Protein AF-A0A453E8N2-F1 (afdb_monomer_lite)

Sequence (646 aa):
GGGRGRGYYQGDGGGDGGGRGRGYYQGDGGGGRGYYQGGGDGGGRGRGYYQGEGDVDRGYYQGGGDGGGGRGRGYQGGGDGGGRGRGRGYQGYQGGGDGGGRGRGYEGPGDGGRGRGRGYQQGGNYGGGRGGNNYGGRGGRGGGGQNHPDPLALQVAGPPLSERYHTEAAQLREKFQAMAMSRAEPMFPGRPGFGRTGQVCMVRANHFFVGLVDKGLHQYDVAMSPEPTITGVFRAVMSTLVKEHQSTTLGGRLPAYDGRKSLYTAGELPFKTKEFEVTLPDKNPGPPGQRRERKFKVTIKHATLVSLQQLQMLMSGIPTDIPAQALQVLDIVLRDIVLNERDDMGFVPVGRSFFSRTMEDPIQLGQGIEGWNGFYQSIRPTQSGLSLNIDMSSTAFVGGGSLIDFIKEILNRKDLSRGFQNEFDYVKIKKALRGLRVEVTHRGQMRRKYRIAGLTKDSARELRFQLSTGETKTVRDYFRETYKLQLRYDFLRCLQVGTEQKPNYLPIEVCNIVPGQRYQKKLDDGQVSKMMSIACQHPAGRETSIRKSVLENKYNSAKRANEFGIEVDSNPTSVQARVLPAPKLRYHGCASLYPENGAWNMRGKKVVNGAKVGIWACVNFCNELTEDQVRIFCGKLSEMSSTTGV

Foldseek 3Di:
DDYDDDDDDDDDDYDDDDDDDDDDDDDDDDDDDDDDDDDDDDDDDDDDDDDDDDDDDDDDDDDDDDDDDDDDDDDDDDDDDDDDDDDDDDDDDDDDDDDDDDDDDDDDDDDDDDDDDDDDDDDDDDDDDDDDDDDDDDDDDDDDDPPPPDPVPPDDDDDFPLVVVVVVLQVLLVVVVVVVDDDDDAPDDDDPDDDDFFDKDKDFALKWAKDFDQLWKFKKWKDKPVADPDLVVLVVQVLQVCVVPLVHQQVVWDWFDPSHTIIMFRDDGPDQKDKDWGWDFDLAADPPPDRPTDTMIMMIHTDDTQDCSQQSCVQSVHDDPDSVVVQVRVLRLLVRLCVNVVCVQVWQDDPQKTWGCNLDHWPDLWLQKTKTKTKGWGWDADNSHIIIRIFIDIAIWGHWWQLQVSLCGNVVHPHQPVPQVDVVSQVSVQVVQQQFKKFFQLPPSRRDIWGFNGWDPFFQQPDWDADPVRDIDRNQVCCCVPSVDHDPRRRYIWTWTDDPVDTDTHRSRRIIGDTSGGDDDDDDPSSVVSRCVVVPDDPVVRQVSSLVVLVVSVLVPRPSCVRRRMDIHSGGDIDIDGDHFFDWADFDDRDIDGDDPNDDDQVQTAHNDADDCPDDDDDDPDPPDDPVNVVVVVVVVVVVSVSRRD

Radius of gyration: 37.97 Å; chains: 1; bounding box: 134×89×107 Å

Organism: Aegilops tauschii subsp. strangulata (NCBI:txid200361)

InterPro domains:
  IPR003100 PAZ domain [PF02170] (404-531)
  IPR003100 PAZ domain [PS50821] (402-515)
  IPR003100 PAZ domain [SM00949] (401-537)
  IPR014811 Argonaute, linker 1 domain [PF08699] (349-398)
  IPR014811 Argonaute, linker 1 domain [SM01163] (348-400)
  IPR032472 Argonaute linker 2 domain [PF16488] (542-587)
  IPR032473 Protein argonaute, Mid domain [PF16487] (595-646)
  IPR032474 Protein argonaute, N-terminal [PF16486] (200-334)
  IPR036085 PAZ domain superfamily [SSF101690] (395-552)

pLDDT: mean 74.06, std 27.61, range [22.09, 97.81]

Structure (mmCIF, N/CA/C/O backbone):
data_AF-A0A453E8N2-F1
#
_entry.id   AF-A0A453E8N2-F1
#
loop_
_atom_site.group_PDB
_atom_site.id
_atom_site.type_symbol
_atom_site.label_atom_id
_atom_site.label_alt_id
_atom_site.label_comp_id
_atom_site.label_asym_id
_atom_site.label_entity_id
_atom_site.label_seq_id
_atom_site.pdbx_PDB_ins_code
_atom_site.Cartn_x
_atom_site.Cartn_y
_atom_site.Cartn_z
_atom_site.occupancy
_atom_site.B_iso_or_equiv
_atom_site.auth_seq_id
_atom_site.auth_comp_id
_atom_site.auth_asym_id
_atom_site.auth_atom_id
_atom_site.pdbx_PDB_model_num
ATOM 1 N N . GLY A 1 1 ? -71.299 21.577 -33.503 1.00 27.92 1 GLY A N 1
ATOM 2 C CA . GLY A 1 1 ? -71.456 22.817 -34.294 1.00 27.92 1 GLY A CA 1
ATOM 3 C C . GLY A 1 1 ? -70.271 23.720 -34.025 1.00 27.92 1 GLY A C 1
ATOM 4 O O . GLY A 1 1 ? -69.707 23.602 -32.946 1.00 27.92 1 GLY A O 1
ATOM 5 N N . GLY A 1 2 ? -69.853 24.550 -34.983 1.00 29.92 2 GLY A N 1
ATOM 6 C CA . GLY A 1 2 ? -68.649 25.388 -34.851 1.00 29.92 2 GLY A CA 1
ATOM 7 C C . GLY A 1 2 ? -68.911 26.899 -34.902 1.00 29.92 2 GLY A C 1
ATOM 8 O O . GLY A 1 2 ? -70.035 27.328 -35.143 1.00 29.92 2 GLY A O 1
ATOM 9 N N . GLY A 1 3 ? -67.830 27.678 -34.762 1.00 29.11 3 GLY A N 1
ATOM 10 C CA . GLY A 1 3 ? -67.770 29.138 -34.963 1.00 29.11 3 GLY A CA 1
ATOM 11 C C . GLY A 1 3 ? -67.973 30.000 -33.700 1.00 29.11 3 GLY A C 1
ATOM 12 O O . GLY A 1 3 ? -68.499 29.508 -32.712 1.00 29.11 3 GLY A O 1
ATOM 13 N N . ARG A 1 4 ? -67.589 31.294 -33.678 1.00 33.19 4 ARG A N 1
ATOM 14 C CA . ARG A 1 4 ? -66.759 32.100 -34.622 1.00 33.19 4 ARG A CA 1
ATOM 15 C C . ARG A 1 4 ? -66.506 33.532 -34.060 1.00 33.19 4 ARG A C 1
ATOM 17 O O . ARG A 1 4 ? -67.448 34.120 -33.550 1.00 33.19 4 ARG A O 1
ATOM 24 N N . GLY A 1 5 ? -65.330 34.143 -34.318 1.00 30.17 5 GLY A N 1
ATOM 25 C CA . GLY A 1 5 ? -65.064 35.617 -34.237 1.00 30.17 5 GLY A CA 1
ATOM 26 C C . GLY A 1 5 ? -64.899 36.228 -32.822 1.00 30.17 5 GLY A C 1
ATOM 27 O O . GLY A 1 5 ? -65.230 35.547 -31.864 1.00 30.17 5 GLY A O 1
ATOM 28 N N . ARG A 1 6 ? -64.412 37.466 -32.559 1.00 30.38 6 ARG A N 1
ATOM 29 C CA . ARG A 1 6 ? -63.732 38.618 -33.257 1.00 30.38 6 ARG A CA 1
ATOM 30 C C . ARG A 1 6 ? -63.025 39.474 -32.146 1.00 30.38 6 ARG A C 1
ATOM 32 O O . ARG A 1 6 ? -63.368 39.274 -30.989 1.00 30.38 6 ARG A O 1
ATOM 39 N N . GLY A 1 7 ? -62.116 40.450 -32.344 1.00 28.58 7 GLY A N 1
ATOM 40 C CA . GLY A 1 7 ? -61.332 40.920 -33.509 1.00 28.58 7 GLY A CA 1
ATOM 41 C C . GLY A 1 7 ? -60.980 42.442 -33.478 1.00 28.58 7 GLY A C 1
ATOM 42 O O . GLY A 1 7 ? -61.890 43.231 -33.267 1.00 28.58 7 GLY A O 1
ATOM 43 N N . TYR A 1 8 ? -59.722 42.815 -33.813 1.00 27.91 8 TYR A N 1
ATOM 44 C CA . TYR A 1 8 ? -59.172 44.156 -34.210 1.00 27.91 8 TYR A CA 1
ATOM 45 C C . TYR A 1 8 ? -58.764 45.261 -33.193 1.00 27.91 8 TYR A C 1
ATOM 47 O O . TYR A 1 8 ? -59.548 45.622 -32.328 1.00 27.91 8 TYR A O 1
ATOM 55 N N . TYR A 1 9 ? -57.552 45.827 -33.407 1.00 27.64 9 TYR A N 1
ATOM 56 C CA . TYR A 1 9 ? -57.102 47.254 -33.558 1.00 27.64 9 TYR A CA 1
ATOM 57 C C . TYR A 1 9 ? -55.548 47.208 -33.783 1.00 27.64 9 TYR A C 1
ATOM 59 O O . TYR A 1 9 ? -54.895 46.445 -33.078 1.00 27.64 9 TYR A O 1
ATOM 67 N N . GLN A 1 10 ? -54.896 47.677 -34.871 1.00 28.95 10 GLN A N 1
ATOM 68 C CA . GLN A 1 10 ? -54.594 49.042 -35.397 1.00 28.95 10 GLN A CA 1
ATOM 69 C C . GLN A 1 10 ? -53.672 49.885 -34.469 1.00 28.95 10 GLN A C 1
ATOM 71 O O . GLN A 1 10 ? -53.989 49.981 -33.291 1.00 28.95 10 GLN A O 1
ATOM 76 N N . GLY A 1 11 ? -52.551 50.511 -34.890 1.00 27.19 11 GLY A N 1
ATOM 77 C CA . GLY A 1 11 ? -51.860 50.607 -36.200 1.00 27.19 11 GLY A CA 1
ATOM 78 C C . GLY A 1 11 ? -50.485 51.342 -36.119 1.00 27.19 11 GLY A C 1
ATOM 79 O O . GLY A 1 11 ? -50.069 51.684 -35.019 1.00 27.19 11 GLY A O 1
ATOM 80 N N . ASP A 1 12 ? -49.838 51.571 -37.281 1.00 27.50 12 ASP A N 1
ATOM 81 C CA . ASP A 1 12 ? -48.689 52.477 -37.600 1.00 27.50 12 ASP A CA 1
ATOM 82 C C . ASP A 1 12 ? -47.317 52.309 -36.878 1.00 27.50 12 ASP A C 1
ATOM 84 O O . ASP A 1 12 ? -47.246 51.933 -35.716 1.00 27.50 12 ASP A O 1
ATOM 88 N N . GLY A 1 13 ? -46.142 52.559 -37.491 1.00 26.94 13 GLY A N 1
ATOM 89 C CA . GLY A 1 13 ? -45.793 52.996 -38.858 1.00 26.94 13 GLY A CA 1
ATOM 90 C C . GLY A 1 13 ? -44.269 52.873 -39.150 1.00 26.94 13 GLY A C 1
ATOM 91 O O . GLY A 1 13 ? -43.500 52.508 -38.265 1.00 26.94 13 GLY A O 1
ATOM 92 N N . GLY A 1 14 ? -43.860 53.120 -40.408 1.00 27.92 14 GLY A N 1
ATOM 93 C CA . GLY A 1 14 ? -42.529 52.860 -41.019 1.00 27.92 14 GLY A CA 1
ATOM 94 C C . GLY A 1 14 ? -41.334 53.743 -40.587 1.00 27.92 14 GLY A C 1
ATOM 95 O O . GLY A 1 14 ? -41.418 54.471 -39.607 1.00 27.92 14 GLY A O 1
ATOM 96 N N . GLY A 1 15 ? -40.180 53.727 -41.275 1.00 28.05 15 GLY A N 1
ATOM 97 C CA . GLY A 1 15 ? -39.797 53.035 -42.522 1.00 28.05 15 GLY A CA 1
ATOM 98 C C . GLY A 1 15 ? -38.314 53.282 -42.910 1.00 28.05 15 GLY A C 1
ATOM 99 O O . GLY A 1 15 ? -37.619 53.983 -42.187 1.00 28.05 15 GLY A O 1
ATOM 100 N N . ASP A 1 16 ? -37.878 52.657 -44.017 1.00 28.44 16 ASP A N 1
ATOM 101 C CA . ASP A 1 16 ? -36.727 52.883 -44.944 1.00 28.44 16 ASP A CA 1
ATOM 102 C C . ASP A 1 16 ? -35.457 53.703 -44.559 1.00 28.44 16 ASP A C 1
ATOM 104 O O . ASP A 1 16 ? -35.508 54.706 -43.863 1.00 28.44 16 ASP A O 1
ATOM 108 N N . GLY A 1 17 ? -34.255 53.417 -45.098 1.00 27.23 17 GLY A N 1
ATOM 109 C CA . GLY A 1 17 ? -33.843 52.369 -46.054 1.00 27.23 17 GLY A CA 1
ATOM 110 C C . GLY A 1 17 ? -32.492 52.656 -46.766 1.00 27.23 17 GLY A C 1
ATOM 111 O O . GLY A 1 17 ? -31.957 53.753 -46.660 1.00 27.23 17 GLY A O 1
ATOM 112 N N . GLY A 1 18 ? -31.972 51.676 -47.534 1.00 27.16 18 GLY A N 1
ATOM 113 C CA . GLY A 1 18 ? -30.890 51.803 -48.551 1.00 27.16 18 GLY A CA 1
ATOM 114 C C . GLY A 1 18 ? -29.435 52.068 -48.076 1.00 27.16 18 GLY A C 1
ATOM 115 O O . GLY A 1 18 ? -29.211 52.683 -47.048 1.00 27.16 18 GLY A O 1
ATOM 116 N N . GLY A 1 19 ? -28.363 51.659 -48.780 1.00 26.64 19 GLY A N 1
ATOM 117 C CA . GLY A 1 19 ? -28.227 50.745 -49.931 1.00 26.64 19 GLY A CA 1
ATOM 118 C C . GLY A 1 19 ? -26.865 50.865 -50.670 1.00 26.64 19 GLY A C 1
ATOM 119 O O . GLY A 1 19 ? -26.242 51.916 -50.612 1.00 26.64 19 GLY A O 1
ATOM 120 N N . ARG A 1 20 ? -26.488 49.834 -51.465 1.00 27.50 20 ARG A N 1
ATOM 121 C CA . ARG A 1 20 ? -25.379 49.776 -52.480 1.00 27.50 20 ARG A CA 1
ATOM 122 C C . ARG A 1 20 ? -23.919 49.800 -51.936 1.00 27.50 20 ARG A C 1
ATOM 124 O O . ARG A 1 20 ? -23.640 50.493 -50.976 1.00 27.50 20 ARG A O 1
ATOM 131 N N . GLY A 1 21 ? -22.917 49.116 -52.521 1.00 26.14 21 GLY A N 1
ATOM 132 C CA . GLY A 1 21 ? -22.890 48.067 -53.567 1.00 26.14 21 GLY A CA 1
ATOM 133 C C . GLY A 1 21 ? -21.492 47.854 -54.219 1.00 26.14 21 GLY A C 1
ATOM 134 O O . GLY A 1 21 ? -20.669 48.751 -54.135 1.00 26.14 21 GLY A O 1
ATOM 135 N N . ARG A 1 22 ? -21.299 46.722 -54.945 1.00 27.73 22 ARG A N 1
ATOM 136 C CA . ARG A 1 22 ? -20.235 46.379 -55.957 1.00 27.73 22 ARG A CA 1
ATOM 137 C C . ARG A 1 22 ? -18.742 46.375 -55.507 1.00 27.73 22 ARG A C 1
ATOM 139 O O . ARG A 1 22 ? -18.345 47.200 -54.706 1.00 27.73 22 ARG A O 1
ATOM 146 N N . GLY A 1 23 ? -17.836 45.528 -56.030 1.00 25.81 23 GLY A N 1
ATOM 147 C CA . GLY A 1 23 ? -17.946 44.354 -56.927 1.00 25.81 23 GLY A CA 1
ATOM 148 C C . GLY A 1 23 ? -16.593 43.940 -57.578 1.00 25.81 23 GLY A C 1
ATOM 149 O O . GLY A 1 23 ? -15.706 44.776 -57.635 1.00 25.81 23 GLY A O 1
ATOM 150 N N . TYR A 1 24 ? -16.503 42.697 -58.102 1.00 26.19 24 TYR A N 1
ATOM 151 C CA . TYR A 1 24 ? -15.566 42.135 -59.128 1.00 26.19 24 TYR A CA 1
ATOM 152 C C . TYR A 1 24 ? -14.023 42.254 -58.920 1.00 26.19 24 TYR A C 1
ATOM 154 O O . TYR A 1 24 ? -13.513 43.322 -58.627 1.00 26.19 24 TYR A O 1
ATOM 162 N N . TYR A 1 25 ? -13.197 41.208 -59.101 1.00 25.50 25 TYR A N 1
ATOM 163 C CA . TYR A 1 25 ? -12.879 40.578 -60.401 1.00 25.50 25 TYR A CA 1
ATOM 164 C C . TYR A 1 25 ? -12.200 39.180 -60.297 1.00 25.50 25 TYR A C 1
ATOM 166 O O . TYR A 1 25 ? -11.862 38.711 -59.215 1.00 25.50 25 TYR A O 1
ATOM 174 N N . GLN A 1 26 ? -12.037 38.553 -61.471 1.00 27.03 26 GLN A N 1
ATOM 175 C CA . GLN A 1 26 ? -11.338 37.300 -61.842 1.00 27.03 26 GLN A CA 1
ATOM 176 C C . GLN A 1 26 ? -9.957 37.077 -61.163 1.00 27.03 26 GLN A C 1
ATOM 178 O O . GLN A 1 26 ? -9.332 38.027 -60.710 1.00 27.03 26 GLN A O 1
ATOM 183 N N . GLY A 1 27 ? -9.384 35.870 -61.073 1.00 26.00 27 GLY A N 1
ATOM 184 C CA . GLY A 1 27 ? -9.725 34.595 -61.714 1.00 26.00 27 GLY A CA 1
ATOM 185 C C . GLY A 1 27 ? -8.716 34.230 -62.807 1.00 26.00 27 GLY A C 1
ATOM 186 O O . GLY A 1 27 ? -8.712 34.869 -63.850 1.00 26.00 27 GLY A O 1
ATOM 187 N N . ASP A 1 28 ? -7.911 33.187 -62.595 1.00 27.17 28 ASP A N 1
ATOM 188 C CA . ASP A 1 28 ? -7.119 32.574 -63.665 1.00 27.17 28 ASP A CA 1
ATOM 189 C C . ASP A 1 28 ? -6.884 31.085 -63.386 1.00 27.17 28 ASP A C 1
ATOM 191 O O . ASP A 1 28 ? -6.748 30.670 -62.231 1.00 27.17 28 ASP A O 1
ATOM 195 N N . GLY A 1 29 ? -6.878 30.270 -64.437 1.00 26.19 29 GLY A N 1
ATOM 196 C CA . GLY A 1 29 ? -6.769 28.817 -64.335 1.00 26.19 29 GLY A CA 1
ATOM 197 C C . GLY A 1 29 ? -5.912 28.235 -65.451 1.00 26.19 29 GLY A C 1
ATOM 198 O O . GLY A 1 29 ? -6.065 28.597 -66.612 1.00 26.19 29 GLY A O 1
ATOM 199 N N . GLY A 1 30 ? -5.043 27.284 -65.108 1.00 25.98 30 GLY A N 1
ATOM 200 C CA . GLY A 1 30 ? -4.242 26.516 -66.063 1.00 25.98 30 GLY A CA 1
ATOM 201 C C . GLY A 1 30 ? -4.463 25.022 -65.852 1.00 25.98 30 GLY A C 1
ATOM 202 O O . GLY A 1 30 ? -4.178 24.506 -64.774 1.00 25.98 30 GLY A O 1
ATOM 203 N N . GLY A 1 31 ? -4.996 24.328 -66.860 1.00 25.27 31 GLY A N 1
ATOM 204 C CA . GLY A 1 31 ? -5.313 22.899 -66.793 1.00 25.27 31 GLY A CA 1
ATOM 205 C C . GLY A 1 31 ? -4.612 22.054 -67.862 1.00 25.27 31 GLY A C 1
ATOM 206 O O . GLY A 1 31 ? -4.204 22.556 -68.904 1.00 25.27 31 GLY A O 1
ATOM 207 N N . GLY A 1 32 ? -4.541 20.745 -67.609 1.00 24.34 32 GLY A N 1
ATOM 208 C CA . GLY A 1 32 ? -4.070 19.684 -68.515 1.00 24.34 32 GLY A CA 1
ATOM 209 C C . GLY A 1 32 ? -3.959 18.376 -67.716 1.00 24.34 32 GLY A C 1
ATOM 210 O O . GLY A 1 32 ? -3.192 18.323 -66.765 1.00 24.34 32 GLY A O 1
ATOM 211 N N . ARG A 1 33 ? -4.883 17.407 -67.839 1.00 25.95 33 ARG A N 1
ATOM 212 C CA . ARG A 1 33 ? -4.997 16.361 -68.891 1.00 25.95 33 ARG A CA 1
ATOM 213 C C . ARG A 1 33 ? -3.723 15.493 -69.005 1.00 25.95 33 ARG A C 1
ATOM 215 O O . ARG A 1 33 ? -2.682 16.040 -69.328 1.00 25.95 33 ARG A O 1
ATOM 222 N N . GLY A 1 34 ? -3.751 14.162 -68.832 1.00 25.17 34 GLY A N 1
ATOM 223 C CA . GLY A 1 34 ? -4.836 13.243 -68.424 1.00 25.17 34 GLY A CA 1
ATOM 224 C C . GLY A 1 34 ? -4.509 11.754 -68.710 1.00 25.17 34 GLY A C 1
ATOM 225 O O . GLY A 1 34 ? -3.463 11.486 -69.290 1.00 25.17 34 GLY A O 1
ATOM 226 N N . TYR A 1 35 ? -5.457 10.845 -68.397 1.00 24.72 35 TYR A N 1
ATOM 227 C CA . TYR A 1 35 ? -5.580 9.423 -68.847 1.00 24.72 35 TYR A CA 1
ATOM 228 C C . TYR A 1 35 ? -4.508 8.429 -68.319 1.00 24.72 35 TYR A C 1
ATOM 230 O O . TYR A 1 35 ? -3.349 8.794 -68.188 1.00 24.72 35 TYR A O 1
ATOM 238 N N . TYR A 1 36 ? -4.764 7.160 -67.950 1.00 24.80 36 TYR A N 1
ATOM 239 C CA . TYR A 1 36 ? -5.883 6.185 -68.074 1.00 24.80 36 TYR A CA 1
ATOM 240 C C . TYR A 1 36 ? -6.365 5.758 -66.655 1.00 24.80 36 TYR A C 1
ATOM 242 O O . TYR A 1 36 ? -5.597 5.913 -65.712 1.00 24.80 36 TYR A O 1
ATOM 250 N N . GLN A 1 37 ? -7.575 5.289 -66.303 1.00 24.80 37 GLN A N 1
ATOM 251 C CA . GLN A 1 37 ? -8.721 4.564 -66.903 1.00 24.80 37 GLN A CA 1
ATOM 252 C C . GLN A 1 37 ? -8.668 3.012 -66.893 1.00 24.80 37 GLN A C 1
ATOM 254 O O . GLN A 1 37 ? -7.916 2.409 -67.648 1.00 24.80 37 GLN A O 1
ATOM 259 N N . GLY A 1 38 ? -9.583 2.405 -66.107 1.00 24.28 38 GLY A N 1
ATOM 260 C CA . GLY A 1 38 ? -9.987 0.980 -66.114 1.00 24.28 38 GLY A CA 1
ATOM 261 C C . GLY A 1 38 ? -9.735 0.233 -64.784 1.00 24.28 38 GLY A C 1
ATOM 262 O O . GLY A 1 38 ? -8.593 0.174 -64.351 1.00 24.28 38 GLY A O 1
ATOM 263 N N . GLY A 1 39 ? -10.715 -0.364 -64.083 1.00 26.00 39 GLY A N 1
ATOM 264 C CA . GLY A 1 39 ? -12.186 -0.337 -64.224 1.00 26.00 39 GLY A CA 1
ATOM 265 C C . GLY A 1 39 ? -12.880 -1.513 -63.491 1.00 26.00 39 GLY A C 1
ATOM 266 O O . GLY A 1 39 ? -12.363 -2.620 -63.567 1.00 26.00 39 GLY A O 1
ATOM 267 N N . GLY A 1 40 ? -14.039 -1.271 -62.843 1.00 24.58 40 GLY A N 1
ATOM 268 C CA . GLY A 1 40 ? -14.954 -2.279 -62.233 1.00 24.58 40 GLY A CA 1
ATOM 269 C C . GLY A 1 40 ? -14.416 -3.029 -60.995 1.00 24.58 40 GLY A C 1
ATOM 270 O O . GLY A 1 40 ? -13.212 -3.173 -60.835 1.00 24.58 40 GLY A O 1
ATOM 271 N N . ASP A 1 41 ? -15.196 -3.528 -60.030 1.00 26.28 41 ASP A N 1
ATOM 272 C CA . ASP A 1 41 ? -16.617 -3.422 -59.628 1.00 26.28 41 ASP A CA 1
ATOM 273 C C . ASP A 1 41 ? -16.649 -3.730 -58.103 1.00 26.28 41 ASP A C 1
ATOM 275 O O . ASP A 1 41 ? -15.697 -4.304 -57.582 1.00 26.28 41 ASP A O 1
ATOM 279 N N . GLY A 1 42 ? -17.642 -3.425 -57.264 1.00 25.45 42 GLY A N 1
ATOM 280 C CA . GLY A 1 42 ? -18.957 -2.793 -57.391 1.00 25.45 42 GLY A CA 1
ATOM 281 C C . GLY A 1 42 ? -19.699 -2.940 -56.037 1.00 25.45 42 GLY A C 1
ATOM 282 O O . GLY A 1 42 ? -19.219 -3.637 -55.146 1.00 25.45 42 GLY A O 1
ATOM 283 N N . GLY A 1 43 ? -20.873 -2.315 -55.857 1.00 26.03 43 GLY A N 1
ATOM 284 C CA . GLY A 1 43 ? -21.764 -2.605 -54.710 1.00 26.03 43 GLY A CA 1
ATOM 285 C C . GLY A 1 43 ? -21.780 -1.595 -53.550 1.00 26.03 43 GLY A C 1
ATOM 286 O O . GLY A 1 43 ? -21.407 -1.913 -52.425 1.00 26.03 43 GLY A O 1
ATOM 287 N N . GLY A 1 44 ? -22.294 -0.384 -53.789 1.00 23.42 44 GLY A N 1
ATOM 288 C CA . GLY A 1 44 ? -22.641 0.566 -52.720 1.00 23.42 44 GLY A CA 1
ATOM 289 C C . GLY A 1 44 ? -24.110 0.481 -52.272 1.00 23.42 44 GLY A C 1
ATOM 290 O O . GLY A 1 44 ? -24.975 0.145 -53.079 1.00 23.42 44 GLY A O 1
ATOM 291 N N . ARG A 1 45 ? -24.375 0.830 -51.000 1.00 25.52 45 ARG A N 1
ATOM 292 C CA . ARG A 1 45 ? -25.638 1.292 -50.351 1.00 25.52 45 ARG A CA 1
ATOM 293 C C . ARG A 1 45 ? -25.345 1.373 -48.834 1.00 25.52 45 ARG A C 1
ATOM 295 O O . ARG A 1 45 ? -24.797 0.424 -48.299 1.00 25.52 45 ARG A O 1
ATOM 302 N N . GLY A 1 46 ? -25.637 2.419 -48.058 1.00 22.89 46 GLY A N 1
ATOM 303 C CA . GLY A 1 46 ? -26.271 3.708 -48.340 1.00 22.89 46 GLY A CA 1
ATOM 304 C C . GLY A 1 46 ? -27.512 3.930 -47.462 1.00 22.89 46 GLY A C 1
ATOM 305 O O . GLY A 1 46 ? -28.485 3.206 -47.637 1.00 22.89 46 GLY A O 1
ATOM 306 N N . ARG A 1 47 ? -27.507 5.000 -46.638 1.00 24.80 47 ARG A N 1
ATOM 307 C CA . ARG A 1 47 ? -28.565 5.429 -45.675 1.00 24.80 47 ARG A CA 1
ATOM 308 C C . ARG A 1 47 ? -28.632 4.585 -44.383 1.00 24.80 47 ARG A C 1
ATOM 310 O O . ARG A 1 47 ? -28.233 3.432 -44.386 1.00 24.80 47 ARG A O 1
ATOM 317 N N . GLY A 1 48 ? -29.112 5.107 -43.251 1.00 24.38 48 GLY A N 1
ATOM 318 C CA . GLY A 1 48 ? -29.550 6.476 -42.932 1.00 24.38 48 GLY A CA 1
ATOM 319 C C . GLY A 1 48 ? -30.066 6.569 -41.486 1.00 24.38 48 GLY A C 1
ATOM 320 O O . GLY A 1 48 ? -30.443 5.557 -40.906 1.00 24.38 48 GLY A O 1
ATOM 321 N N . TYR A 1 49 ? -30.074 7.768 -40.899 1.00 23.20 49 TYR A N 1
ATOM 322 C CA . TYR A 1 49 ? -30.576 7.992 -39.536 1.00 23.20 49 TYR A CA 1
ATOM 323 C C . TYR A 1 49 ? -32.099 8.163 -39.527 1.00 23.20 49 TYR A C 1
ATOM 325 O O . TYR A 1 49 ? -32.598 9.054 -40.208 1.00 23.20 49 TYR A O 1
ATOM 333 N N . TYR A 1 50 ? -32.808 7.390 -38.702 1.00 22.44 50 TYR A N 1
ATOM 334 C CA . TYR A 1 50 ? -34.160 7.708 -38.229 1.00 22.44 50 TYR A CA 1
ATOM 335 C C . TYR A 1 50 ? -34.374 7.152 -36.814 1.00 22.44 50 TYR A C 1
ATOM 337 O O . TYR A 1 50 ? -33.884 6.073 -36.486 1.00 22.44 50 TYR A O 1
ATOM 345 N N . GLN A 1 51 ? -35.087 7.910 -35.979 1.00 24.39 51 GLN A N 1
ATOM 346 C CA . GLN A 1 51 ? -35.589 7.459 -34.678 1.00 24.39 51 GLN A CA 1
ATOM 347 C C . GLN A 1 51 ? -36.877 6.643 -34.860 1.00 24.39 51 GLN A C 1
ATOM 349 O O . GLN A 1 51 ? -37.651 6.911 -35.778 1.00 24.39 51 GLN A O 1
ATOM 354 N N . GLY A 1 52 ? -37.126 5.707 -33.944 1.00 22.80 52 GLY A N 1
ATOM 355 C CA . GLY A 1 52 ? -38.391 4.985 -33.812 1.00 22.80 52 GLY A CA 1
ATOM 356 C C . GLY A 1 52 ? -38.434 4.255 -32.471 1.00 22.80 52 GLY A C 1
ATOM 357 O O . GLY A 1 52 ? -37.504 3.522 -32.144 1.00 22.80 52 GLY A O 1
ATOM 358 N N . GLU A 1 53 ? -39.471 4.519 -31.680 1.00 22.88 53 GLU A N 1
ATOM 359 C CA . GLU A 1 53 ? -39.719 3.896 -30.373 1.00 22.88 53 GLU A CA 1
ATOM 360 C C . GLU A 1 53 ? -40.239 2.455 -30.528 1.00 22.88 53 GLU A C 1
ATOM 362 O O . GLU A 1 53 ? -40.718 2.069 -31.595 1.00 22.88 53 GLU A O 1
ATOM 367 N N . GLY A 1 54 ? -40.166 1.657 -29.459 1.00 23.69 54 GLY A N 1
ATOM 368 C CA . GLY A 1 54 ? -40.681 0.287 -29.464 1.00 23.69 54 GLY A CA 1
ATOM 369 C C . GLY A 1 54 ? -40.395 -0.473 -28.172 1.00 23.69 54 GLY A C 1
ATOM 370 O O . GLY A 1 54 ? -39.412 -1.206 -28.089 1.00 23.69 54 GLY A O 1
ATOM 371 N N . ASP A 1 55 ? -41.266 -0.309 -27.175 1.00 23.52 55 ASP A N 1
ATOM 372 C CA . ASP A 1 55 ? -41.314 -1.165 -25.987 1.00 23.52 55 ASP A CA 1
ATOM 373 C C . ASP A 1 55 ? -41.553 -2.636 -26.357 1.00 23.52 55 ASP A C 1
ATOM 375 O O . ASP A 1 55 ? -42.498 -2.940 -27.085 1.00 23.52 55 ASP A O 1
ATOM 379 N N . VAL A 1 56 ? -40.803 -3.563 -25.747 1.00 26.45 56 VAL A N 1
ATOM 380 C CA . VAL A 1 56 ? -41.347 -4.885 -25.393 1.00 26.45 56 VAL A CA 1
ATOM 381 C C . VAL A 1 56 ? -40.774 -5.334 -24.049 1.00 26.45 56 VAL A C 1
ATOM 383 O O . VAL A 1 56 ? -39.593 -5.652 -23.928 1.00 26.45 56 VAL A O 1
ATOM 386 N N . ASP A 1 57 ? -41.646 -5.386 -23.047 1.00 23.42 57 ASP A N 1
ATOM 387 C CA . ASP A 1 57 ? -41.385 -5.939 -21.718 1.00 23.42 57 ASP A CA 1
ATOM 388 C C . ASP A 1 57 ? -41.766 -7.436 -21.672 1.00 23.42 57 ASP A C 1
ATOM 390 O O . ASP A 1 57 ? -42.753 -7.837 -22.296 1.00 23.42 57 ASP A O 1
ATOM 394 N N . ARG A 1 58 ? -40.977 -8.261 -20.964 1.00 25.95 58 ARG A N 1
ATOM 395 C CA . ARG A 1 58 ? -41.234 -9.665 -20.546 1.00 25.95 58 ARG A CA 1
ATOM 396 C C . ARG A 1 58 ? -39.958 -10.251 -19.910 1.00 25.95 58 ARG A C 1
ATOM 398 O O . ARG A 1 58 ? -38.881 -10.145 -20.480 1.00 25.95 58 ARG A O 1
ATOM 405 N N . GLY A 1 59 ? -39.998 -10.975 -18.793 1.00 24.09 59 GLY A N 1
ATOM 406 C CA . GLY A 1 59 ? -41.144 -11.312 -17.949 1.00 24.09 59 GLY A CA 1
ATOM 407 C C . GLY A 1 59 ? -40.886 -12.570 -17.106 1.00 24.09 59 GLY A C 1
ATOM 408 O O . GLY A 1 59 ? -40.875 -13.670 -17.639 1.00 24.09 59 GLY A O 1
ATOM 409 N N . TYR A 1 60 ? -40.680 -12.362 -15.804 1.00 24.08 60 TYR A N 1
ATOM 410 C CA . TYR A 1 60 ? -40.986 -13.218 -14.641 1.00 24.08 60 TYR A CA 1
ATOM 411 C C . TYR A 1 60 ? -41.100 -14.760 -14.749 1.00 24.08 60 TYR A C 1
ATOM 413 O O . TYR A 1 60 ? -41.969 -15.306 -15.416 1.00 24.08 60 TYR A O 1
ATOM 421 N N . TYR A 1 61 ? -40.408 -15.431 -13.822 1.00 22.09 61 TYR A N 1
ATOM 422 C CA . TYR A 1 61 ? -41.060 -16.260 -12.788 1.00 22.09 61 TYR A CA 1
ATOM 423 C C . TYR A 1 61 ? -40.749 -15.579 -11.432 1.00 22.09 61 TYR A C 1
ATOM 425 O O . TYR A 1 61 ? -39.722 -14.914 -11.326 1.00 22.09 61 TYR A O 1
ATOM 433 N N . GLN A 1 62 ? -41.575 -15.608 -10.384 1.00 24.61 62 GLN A N 1
ATOM 434 C CA . GLN A 1 62 ? -42.454 -16.672 -9.885 1.00 24.61 62 GLN A CA 1
ATOM 435 C C . GLN A 1 62 ? -43.696 -16.058 -9.177 1.00 24.61 62 GLN A C 1
ATOM 437 O O . GLN A 1 62 ? -43.728 -14.848 -8.963 1.00 24.61 62 GLN A O 1
ATOM 442 N N . GLY A 1 63 ? -44.722 -16.861 -8.849 1.00 25.17 63 GLY A N 1
ATOM 443 C CA . GLY A 1 63 ? -46.000 -16.390 -8.262 1.00 25.17 63 GLY A CA 1
ATOM 444 C C . GLY A 1 63 ? -45.865 -15.685 -6.898 1.00 25.17 63 GLY A C 1
ATOM 445 O O . GLY A 1 63 ? -44.801 -15.692 -6.291 1.00 25.17 63 GLY A O 1
ATOM 446 N N . GLY A 1 64 ? -46.900 -15.072 -6.326 1.00 22.47 64 GLY A N 1
ATOM 447 C CA . GLY A 1 64 ? -48.343 -15.180 -6.564 1.00 22.47 64 GLY A CA 1
ATOM 448 C C . GLY A 1 64 ? -49.042 -15.097 -5.196 1.00 22.47 64 GLY A C 1
ATOM 449 O O . GLY A 1 64 ? -48.593 -15.751 -4.258 1.00 22.47 64 GLY A O 1
ATOM 450 N N . GLY A 1 65 ? -50.073 -14.262 -5.049 1.00 24.58 65 GLY A N 1
ATOM 451 C CA . GLY A 1 65 ? -50.746 -14.022 -3.764 1.00 24.58 65 GLY A CA 1
ATOM 452 C C . GLY A 1 65 ? -51.553 -12.720 -3.759 1.00 24.58 65 GLY A C 1
ATOM 453 O O . GLY A 1 65 ? -51.032 -11.665 -4.117 1.00 24.58 65 GLY A O 1
ATOM 454 N N . ASP A 1 66 ? -52.831 -12.821 -3.397 1.00 24.23 66 ASP A N 1
ATOM 455 C CA . ASP A 1 66 ? -53.874 -11.825 -3.673 1.00 24.23 66 ASP A CA 1
ATOM 456 C C . ASP A 1 66 ? -54.056 -10.704 -2.628 1.00 24.23 66 ASP A C 1
ATOM 458 O O . ASP A 1 66 ? -53.774 -10.870 -1.443 1.00 24.23 66 ASP A O 1
ATOM 462 N N . GLY A 1 67 ? -54.680 -9.603 -3.080 1.00 24.69 67 GLY A N 1
ATOM 463 C CA . GLY A 1 67 ? -55.370 -8.595 -2.254 1.00 24.69 67 GLY A CA 1
ATOM 464 C C . GLY A 1 67 ? -54.497 -7.472 -1.655 1.00 24.69 67 GLY A C 1
ATOM 465 O O . GLY A 1 67 ? -53.394 -7.704 -1.185 1.00 24.69 67 GLY A O 1
ATOM 466 N N . GLY A 1 68 ? -54.926 -6.204 -1.596 1.00 24.52 68 GLY A N 1
ATOM 467 C CA . GLY A 1 68 ? -56.126 -5.568 -2.154 1.00 24.52 68 GLY A CA 1
ATOM 468 C C . GLY A 1 68 ? -56.441 -4.212 -1.485 1.00 24.52 68 GLY A C 1
ATOM 469 O O . GLY A 1 68 ? -56.464 -4.130 -0.265 1.00 24.52 68 GLY A O 1
ATOM 470 N N . GLY A 1 69 ? -56.759 -3.173 -2.275 1.00 23.14 69 GLY A N 1
ATOM 471 C CA . GLY A 1 69 ? -57.510 -1.972 -1.839 1.00 23.14 69 GLY A CA 1
ATOM 472 C C . GLY A 1 69 ? -56.783 -0.819 -1.097 1.00 23.14 69 GLY A C 1
ATOM 473 O O . GLY A 1 69 ? -55.889 -1.031 -0.293 1.00 23.14 69 GLY A O 1
ATOM 474 N N . GLY A 1 70 ? -57.259 0.423 -1.327 1.00 25.89 70 GLY A N 1
ATOM 475 C CA . GLY A 1 70 ? -56.945 1.649 -0.546 1.00 25.89 70 GLY A CA 1
ATOM 476 C C . GLY A 1 70 ? -55.852 2.556 -1.152 1.00 25.89 70 GLY A C 1
ATOM 477 O O . GLY A 1 70 ? -54.675 2.279 -0.994 1.00 25.89 70 GLY A O 1
ATOM 478 N N . ARG A 1 71 ? -56.116 3.591 -1.972 1.00 24.61 71 ARG A N 1
ATOM 479 C CA . ARG A 1 71 ? -56.802 4.897 -1.745 1.00 24.61 71 ARG A CA 1
ATOM 480 C C . ARG A 1 71 ? -56.236 5.777 -0.604 1.00 24.61 71 ARG A C 1
ATOM 482 O O . ARG A 1 71 ? -56.533 5.535 0.556 1.00 24.61 71 ARG A O 1
ATOM 489 N N . GLY A 1 72 ? -55.585 6.891 -0.979 1.00 27.19 72 GLY A N 1
ATOM 490 C CA . GLY A 1 72 ? -55.251 8.058 -0.126 1.00 27.19 72 GLY A CA 1
ATOM 491 C C . GLY A 1 72 ? -54.109 8.900 -0.734 1.00 27.19 72 GLY A C 1
ATOM 492 O O . GLY A 1 72 ? -52.958 8.510 -0.634 1.00 27.19 72 GLY A O 1
ATOM 493 N N . ARG A 1 73 ? -54.355 9.879 -1.621 1.00 26.64 73 ARG A N 1
ATOM 494 C CA . ARG A 1 73 ? -54.675 11.311 -1.375 1.00 26.64 73 ARG A CA 1
ATOM 495 C C . ARG A 1 73 ? -53.698 12.095 -0.468 1.00 26.64 73 ARG A C 1
ATOM 497 O O . ARG A 1 73 ? -53.766 11.950 0.742 1.00 26.64 73 ARG A O 1
ATOM 504 N N . GLY A 1 74 ? -53.006 13.068 -1.085 1.00 23.28 74 GLY A N 1
ATOM 505 C CA . GLY A 1 74 ? -52.613 14.378 -0.511 1.00 23.28 74 GLY A CA 1
ATOM 506 C C . GLY A 1 74 ? -51.356 14.378 0.373 1.00 23.28 74 GLY A C 1
ATOM 507 O O . GLY A 1 74 ? -51.138 13.433 1.109 1.00 23.28 74 GLY A O 1
ATOM 508 N N . TYR A 1 75 ? -50.479 15.390 0.369 1.00 28.02 75 TYR A N 1
ATOM 509 C CA . TYR A 1 75 ? -50.669 16.822 0.072 1.00 28.02 75 TYR A CA 1
ATOM 510 C C . TYR A 1 75 ? -49.456 17.477 -0.630 1.00 28.02 75 TYR A C 1
ATOM 512 O O . TYR A 1 75 ? -48.352 16.938 -0.625 1.00 28.02 75 TYR A O 1
ATOM 520 N N . GLN A 1 76 ? -49.677 18.662 -1.216 1.00 24.78 76 GLN A N 1
ATOM 521 C CA . GLN A 1 76 ? -48.661 19.525 -1.841 1.00 24.78 76 GLN A CA 1
ATOM 522 C C . GLN A 1 76 ? -47.979 20.496 -0.857 1.00 24.78 76 GLN A C 1
ATOM 524 O O . GLN A 1 76 ? -48.575 20.917 0.131 1.00 24.78 76 GLN A O 1
ATOM 529 N N . GLY A 1 77 ? -46.767 20.917 -1.235 1.00 27.06 77 GLY A N 1
ATOM 530 C CA . GLY A 1 77 ? -45.960 22.014 -0.677 1.00 27.06 77 GLY A CA 1
ATOM 531 C C . GLY A 1 77 ? -44.481 21.718 -0.978 1.00 27.06 77 GLY A C 1
ATOM 532 O O . GLY A 1 77 ? -43.983 20.695 -0.529 1.00 27.06 77 GLY A O 1
ATOM 533 N N . GLY A 1 78 ? -43.724 22.452 -1.802 1.00 24.97 78 GLY A N 1
ATOM 534 C CA . GLY A 1 78 ? -43.831 23.858 -2.211 1.00 24.97 78 GLY A CA 1
ATOM 535 C C . GLY A 1 78 ? -42.946 24.708 -1.288 1.00 24.97 78 GLY A C 1
ATOM 536 O O . GLY A 1 78 ? -43.298 24.853 -0.125 1.00 24.97 78 GLY A O 1
ATOM 537 N N . GLY A 1 79 ? -41.790 25.237 -1.704 1.00 25.08 79 GLY A N 1
ATOM 538 C CA . GLY A 1 79 ? -41.108 25.157 -3.007 1.00 25.08 79 GLY A CA 1
ATOM 539 C C . GLY A 1 79 ? -39.627 25.585 -2.904 1.00 25.08 79 GLY A C 1
ATOM 540 O O . GLY A 1 79 ? -39.120 25.710 -1.797 1.00 25.08 79 GLY A O 1
ATOM 541 N N . ASP A 1 80 ? -38.982 25.782 -4.063 1.00 25.27 80 ASP A N 1
ATOM 542 C CA . ASP A 1 80 ? -37.792 26.621 -4.357 1.00 25.27 80 ASP A CA 1
ATOM 543 C C . ASP A 1 80 ? -36.491 26.495 -3.510 1.00 25.27 80 ASP A C 1
ATOM 545 O O . ASP A 1 80 ? -36.487 26.535 -2.289 1.00 25.27 80 ASP A O 1
ATOM 549 N N . GLY A 1 81 ? -35.283 26.423 -4.089 1.00 26.78 81 GLY A N 1
ATOM 550 C CA . GLY A 1 81 ? -34.883 26.391 -5.501 1.00 26.78 81 GLY A CA 1
ATOM 551 C C . GLY A 1 81 ? -33.346 26.446 -5.671 1.00 26.78 81 GLY A C 1
ATOM 552 O O . GLY A 1 81 ? -32.633 26.852 -4.759 1.00 26.78 81 GLY A O 1
ATOM 553 N N . GLY A 1 82 ? -32.831 26.061 -6.852 1.00 27.58 82 GLY A N 1
ATOM 554 C CA . GLY A 1 82 ? -31.406 26.175 -7.243 1.00 27.58 82 GLY A CA 1
ATOM 555 C C . GLY A 1 82 ? -30.426 25.197 -6.551 1.00 27.58 82 GLY A C 1
ATOM 556 O O . GLY A 1 82 ? -30.626 24.774 -5.425 1.00 27.58 82 GLY A O 1
ATOM 557 N N . GLY A 1 83 ? -29.321 24.748 -7.156 1.00 27.36 83 GLY A N 1
ATOM 558 C CA . GLY A 1 83 ? -28.785 24.938 -8.507 1.00 27.36 83 GLY A CA 1
ATOM 559 C C . GLY A 1 83 ? -27.739 23.844 -8.808 1.00 27.36 83 GLY A C 1
ATOM 560 O O . GLY A 1 83 ? -27.144 23.267 -7.900 1.00 27.36 83 GLY A O 1
ATOM 561 N N . ARG A 1 84 ? -27.557 23.480 -10.084 1.00 26.14 84 ARG A N 1
ATOM 562 C CA . ARG A 1 84 ? -26.867 22.237 -10.493 1.00 26.14 84 ARG A CA 1
ATOM 563 C C . ARG A 1 84 ? -25.332 22.350 -10.469 1.00 26.14 84 ARG A C 1
ATOM 565 O O . ARG A 1 84 ? -24.773 23.180 -11.176 1.00 26.14 84 ARG A O 1
ATOM 572 N N . GLY A 1 85 ? -24.653 21.414 -9.798 1.00 27.27 85 GLY A N 1
ATOM 573 C CA . GLY A 1 85 ? -23.203 21.176 -9.905 1.00 27.27 85 GLY A CA 1
ATOM 574 C C . GLY A 1 85 ? -22.911 19.689 -10.140 1.00 27.27 85 GLY A C 1
ATOM 575 O O . GLY A 1 85 ? -23.224 18.855 -9.296 1.00 27.27 85 GLY A O 1
ATOM 576 N N . ARG A 1 86 ? -22.380 19.332 -11.317 1.00 27.38 86 ARG A N 1
ATOM 577 C CA . ARG A 1 86 ? -22.334 17.940 -11.811 1.00 27.38 86 ARG A CA 1
ATOM 578 C C . ARG A 1 86 ? -21.321 17.064 -11.062 1.00 27.38 86 ARG A C 1
ATOM 580 O O . ARG A 1 86 ? -20.121 17.310 -11.134 1.00 27.38 86 ARG A O 1
ATOM 587 N N . GLY A 1 87 ? -21.791 15.966 -10.471 1.00 23.75 87 GLY A N 1
ATOM 588 C CA . GLY A 1 87 ? -20.934 14.836 -10.107 1.00 23.75 87 GLY A CA 1
ATOM 589 C C . GLY A 1 87 ? -20.600 13.971 -11.328 1.00 23.75 87 GLY A C 1
ATOM 590 O O . GLY A 1 87 ? -21.475 13.678 -12.140 1.00 23.75 87 GLY A O 1
ATOM 591 N N . ARG A 1 88 ? -19.344 13.529 -11.443 1.00 27.56 88 ARG A N 1
ATOM 592 C CA . ARG A 1 88 ? -18.929 12.422 -12.320 1.00 27.56 88 ARG A CA 1
ATOM 593 C C . ARG A 1 88 ? -18.313 11.329 -11.453 1.00 27.56 88 ARG A C 1
ATOM 595 O O . ARG A 1 88 ? -17.228 11.516 -10.909 1.00 27.56 88 ARG A O 1
ATOM 602 N N . GLY A 1 89 ? -19.015 10.209 -11.315 1.00 24.02 89 GLY A N 1
ATOM 603 C CA . GLY A 1 89 ? -18.417 8.962 -10.845 1.00 24.02 89 GLY A CA 1
ATOM 604 C C . GLY A 1 89 ? -17.786 8.214 -12.018 1.00 24.02 89 GLY A C 1
ATOM 605 O O . GLY A 1 89 ? -18.277 8.323 -13.138 1.00 24.02 89 GLY A O 1
ATOM 606 N N . TYR A 1 90 ? -16.728 7.448 -11.753 1.00 26.28 90 TYR A N 1
ATOM 607 C CA . TYR A 1 90 ? -16.169 6.491 -12.706 1.00 26.28 90 TYR A CA 1
ATOM 608 C C . TYR A 1 90 ? -15.734 5.210 -11.985 1.00 26.28 90 TYR A C 1
ATOM 610 O O . TYR A 1 90 ? -14.776 5.201 -11.213 1.00 26.28 90 TYR A O 1
ATOM 618 N N . GLN A 1 91 ? -16.428 4.115 -12.294 1.00 26.52 91 GLN A N 1
ATOM 619 C CA . GLN A 1 91 ? -15.762 2.841 -12.582 1.00 26.52 91 GLN A CA 1
ATOM 620 C C . GLN A 1 91 ? -14.981 3.056 -13.906 1.00 26.52 91 GLN A C 1
ATOM 622 O O . GLN A 1 91 ? -15.431 3.827 -14.746 1.00 26.52 91 GLN A O 1
ATOM 627 N N . GLY A 1 92 ? -13.809 2.492 -14.186 1.00 24.56 92 GLY A N 1
ATOM 628 C CA . GLY A 1 92 ? -13.092 1.426 -13.502 1.00 24.56 92 GLY A CA 1
ATOM 629 C C . GLY A 1 92 ? -12.984 0.188 -14.391 1.00 24.56 92 GLY A C 1
ATOM 630 O O . GLY A 1 92 ? -13.739 -0.738 -14.151 1.00 24.56 92 GLY A O 1
ATOM 631 N N . TYR A 1 93 ? -12.061 0.173 -15.367 1.00 25.27 93 TYR A N 1
ATOM 632 C CA . TYR A 1 93 ? -11.413 -1.036 -15.917 1.00 25.27 93 TYR A CA 1
ATOM 633 C C . TYR A 1 93 ? -10.160 -0.685 -16.756 1.00 25.27 93 TYR A C 1
ATOM 635 O O . TYR A 1 93 ? -10.115 0.360 -17.391 1.00 25.27 93 TYR A O 1
ATOM 643 N N . GLN A 1 94 ? -9.162 -1.578 -16.674 1.00 26.91 94 GLN A N 1
ATOM 644 C CA . GLN A 1 94 ? -7.997 -1.865 -17.546 1.00 26.91 94 GLN A CA 1
ATOM 645 C C . GLN A 1 94 ? -7.342 -0.806 -18.466 1.00 26.91 94 GLN A C 1
ATOM 647 O O . GLN A 1 94 ? -7.971 -0.167 -19.298 1.00 26.91 94 GLN A O 1
ATOM 652 N N . GLY A 1 95 ? -6.001 -0.797 -18.430 1.00 24.00 95 GLY A N 1
ATOM 653 C CA . GLY A 1 95 ? -5.130 -0.161 -19.426 1.00 24.00 95 GLY A CA 1
ATOM 654 C C . GLY A 1 95 ? -3.683 -0.074 -18.933 1.00 24.00 95 GLY A C 1
ATOM 655 O O . GLY A 1 95 ? -3.318 0.895 -18.276 1.00 24.00 95 GLY A O 1
ATOM 656 N N . GLY A 1 96 ? -2.871 -1.106 -19.185 1.00 25.09 96 GLY A N 1
ATOM 657 C CA . GLY A 1 96 ? -1.432 -1.078 -18.893 1.00 25.09 96 GLY A CA 1
ATOM 658 C C . GLY A 1 96 ? -0.649 -0.403 -20.021 1.00 25.09 96 GLY A C 1
ATOM 659 O O . GLY A 1 96 ? -0.988 -0.584 -21.187 1.00 25.09 96 GLY A O 1
ATOM 660 N N . GLY A 1 97 ? 0.398 0.348 -19.680 1.00 24.38 97 GLY A N 1
ATOM 661 C CA . GLY A 1 97 ? 1.250 1.033 -20.651 1.00 24.38 97 GLY A CA 1
ATOM 662 C C . GLY A 1 97 ? 2.521 1.564 -19.999 1.00 24.38 97 GLY A C 1
ATOM 663 O O . GLY A 1 97 ? 2.531 2.671 -19.464 1.00 24.38 97 GLY A O 1
ATOM 664 N N . ASP A 1 98 ? 3.586 0.766 -20.032 1.00 26.44 98 ASP A N 1
ATOM 665 C CA . ASP A 1 98 ? 4.924 1.203 -19.636 1.00 26.44 98 ASP A CA 1
ATOM 666 C C . ASP A 1 98 ? 5.484 2.199 -20.664 1.00 26.44 98 ASP A C 1
ATOM 668 O O . ASP A 1 98 ? 5.482 1.944 -21.867 1.00 26.44 98 ASP A O 1
ATOM 672 N N . GLY A 1 99 ? 5.973 3.345 -20.187 1.00 25.88 99 GLY A N 1
ATOM 673 C CA . GLY A 1 99 ? 6.389 4.460 -21.043 1.00 25.88 99 GLY A CA 1
ATOM 674 C C . GLY A 1 99 ? 7.219 5.496 -20.290 1.00 25.88 99 GLY A C 1
ATOM 675 O O . GLY A 1 99 ? 6.815 6.646 -20.139 1.00 25.88 99 GLY A O 1
ATOM 676 N N . GLY A 1 100 ? 8.372 5.083 -19.760 1.00 25.20 100 GLY A N 1
ATOM 677 C CA . GLY A 1 100 ? 9.264 5.973 -19.018 1.00 25.20 100 GLY A CA 1
ATOM 678 C C . GLY A 1 100 ? 9.986 6.981 -19.919 1.00 25.20 100 GLY A C 1
ATOM 679 O O . GLY A 1 100 ? 10.899 6.608 -20.649 1.00 25.20 100 GLY A O 1
ATOM 680 N N . GLY A 1 101 ? 9.643 8.267 -19.800 1.00 24.53 101 GLY A N 1
ATOM 681 C CA . GLY A 1 101 ? 10.361 9.384 -20.425 1.00 24.53 101 GLY A CA 1
ATOM 682 C C . GLY A 1 101 ? 10.823 10.406 -19.385 1.00 24.53 101 GLY A C 1
ATOM 683 O O . GLY A 1 101 ? 10.046 11.258 -18.962 1.00 24.53 101 GLY A O 1
ATOM 684 N N . ARG A 1 102 ? 12.090 10.338 -18.953 1.00 28.23 102 ARG A N 1
ATOM 685 C CA . ARG A 1 102 ? 12.689 11.340 -18.052 1.00 28.23 102 ARG A CA 1
ATOM 686 C C . ARG A 1 102 ? 13.239 12.522 -18.856 1.00 28.23 102 ARG A C 1
ATOM 688 O O . ARG A 1 102 ? 14.332 12.424 -19.403 1.00 28.23 102 ARG A O 1
ATOM 695 N N . GLY A 1 103 ? 12.531 13.650 -18.854 1.00 25.20 103 GLY A N 1
ATOM 696 C CA . GLY A 1 103 ? 13.079 14.961 -19.222 1.00 25.20 103 GLY A CA 1
ATOM 697 C C . GLY A 1 103 ? 13.344 15.792 -17.965 1.00 25.20 103 GLY A C 1
ATOM 698 O O . GLY A 1 103 ? 12.425 16.018 -17.184 1.00 25.20 103 GLY A O 1
ATOM 699 N N . ARG A 1 104 ? 14.592 16.219 -17.733 1.00 29.77 104 ARG A N 1
ATOM 700 C CA . ARG A 1 104 ? 14.943 17.116 -16.616 1.00 29.77 104 ARG A CA 1
ATOM 701 C C . ARG A 1 104 ? 14.751 18.575 -17.036 1.00 29.77 104 ARG A C 1
ATOM 703 O O . ARG A 1 104 ? 15.384 19.003 -17.995 1.00 29.77 104 ARG A O 1
ATOM 710 N N . GLY A 1 105 ? 13.983 19.334 -16.260 1.00 24.73 105 GLY A N 1
ATOM 711 C CA . GLY A 1 105 ? 14.025 20.797 -16.222 1.00 24.73 105 GLY A CA 1
ATOM 712 C C . GLY A 1 105 ? 14.341 21.235 -14.793 1.00 24.73 105 GLY A C 1
ATOM 713 O O . GLY A 1 105 ? 13.681 20.777 -13.863 1.00 24.73 105 GLY A O 1
ATOM 714 N N . TYR A 1 106 ? 15.385 22.043 -14.614 1.00 28.27 106 TYR A N 1
ATOM 715 C CA . TYR A 1 106 ? 15.714 22.666 -13.330 1.00 28.27 106 TYR A CA 1
ATOM 716 C C . TYR A 1 106 ? 15.028 24.031 -13.258 1.00 28.27 106 TYR A C 1
ATOM 718 O O . TYR A 1 106 ? 15.315 24.877 -14.100 1.00 28.27 106 TYR A O 1
ATOM 726 N N . GLU A 1 107 ? 14.241 24.277 -12.214 1.00 26.52 107 GLU A N 1
ATOM 727 C CA . GLU A 1 107 ? 13.975 25.633 -11.722 1.00 26.52 107 GLU A CA 1
ATOM 728 C C . GLU A 1 107 ? 14.349 25.705 -10.239 1.00 26.52 107 GLU A C 1
ATOM 730 O O . GLU A 1 107 ? 14.151 24.753 -9.480 1.00 26.52 107 GLU A O 1
ATOM 735 N N . GLY A 1 108 ? 15.018 26.801 -9.876 1.00 28.06 108 GLY A N 1
ATOM 736 C CA . GLY A 1 108 ? 15.628 27.019 -8.565 1.00 28.06 108 GLY A CA 1
ATOM 737 C C . GLY A 1 108 ? 14.696 27.696 -7.552 1.00 28.06 108 GLY A C 1
ATOM 738 O O . GLY A 1 108 ? 13.562 28.038 -7.881 1.00 28.06 108 GLY A O 1
ATOM 739 N N . PRO A 1 109 ? 15.163 27.873 -6.305 1.00 34.31 109 PRO A N 1
ATOM 740 C CA . PRO A 1 109 ? 14.312 28.231 -5.175 1.00 34.31 109 PRO A CA 1
ATOM 741 C C . PRO A 1 109 ? 14.102 29.743 -5.011 1.00 34.31 109 PRO A C 1
ATOM 743 O O . PRO A 1 109 ? 14.994 30.540 -5.297 1.00 34.31 109 PRO A O 1
ATOM 746 N N . GLY A 1 110 ? 12.952 30.112 -4.441 1.00 26.89 110 GLY A N 1
ATOM 747 C CA . GLY A 1 110 ? 12.779 31.386 -3.740 1.00 26.89 110 GLY A CA 1
ATOM 748 C C . GLY A 1 110 ? 13.236 31.254 -2.284 1.00 26.89 110 GLY A C 1
ATOM 749 O O . GLY A 1 110 ? 12.879 30.282 -1.615 1.00 26.89 110 GLY A O 1
ATOM 750 N N . ASP A 1 111 ? 14.032 32.212 -1.815 1.00 32.66 111 ASP A N 1
ATOM 751 C CA . ASP A 1 111 ? 14.545 32.297 -0.440 1.00 32.66 111 ASP A CA 1
ATOM 752 C C . ASP A 1 111 ? 13.708 33.300 0.385 1.00 32.66 111 ASP A C 1
ATOM 754 O O . ASP A 1 111 ? 12.908 34.057 -0.158 1.00 32.66 111 ASP A O 1
ATOM 758 N N . GLY A 1 112 ? 13.876 33.313 1.707 1.00 26.34 112 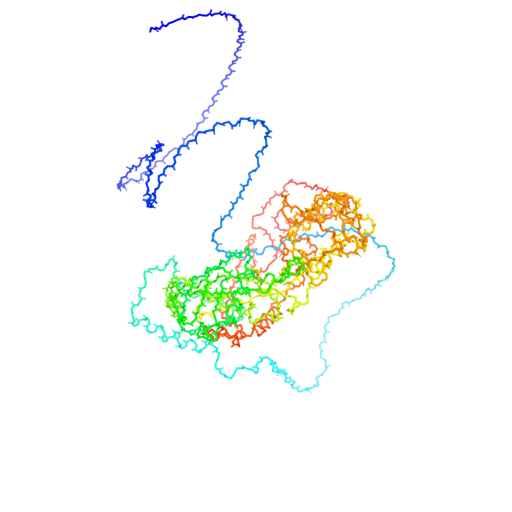GLY A N 1
ATOM 759 C CA . GLY A 1 112 ? 13.180 34.229 2.604 1.00 26.34 112 GLY A CA 1
ATOM 760 C C . GLY A 1 112 ? 13.570 34.054 4.071 1.00 26.34 112 GLY A C 1
ATOM 761 O O . GLY A 1 112 ? 12.797 33.504 4.853 1.00 26.34 112 GLY A O 1
ATOM 762 N N . GLY A 1 113 ? 14.743 34.554 4.482 1.00 26.86 113 GLY A N 1
ATOM 763 C CA . GLY A 1 113 ? 15.143 34.515 5.899 1.00 26.86 113 GLY A CA 1
ATOM 764 C C . GLY A 1 113 ? 16.513 35.113 6.234 1.00 26.86 113 GLY A C 1
ATOM 765 O O . GLY A 1 113 ? 17.465 34.386 6.496 1.00 26.86 113 GLY A O 1
ATOM 766 N N . ARG A 1 114 ? 16.629 36.448 6.286 1.00 29.67 114 ARG A N 1
ATOM 767 C CA . ARG A 1 114 ? 17.888 37.143 6.640 1.00 29.67 114 ARG A CA 1
ATOM 768 C C . ARG A 1 114 ? 18.326 36.888 8.095 1.00 29.67 114 ARG A C 1
ATOM 770 O O . ARG A 1 114 ? 17.587 37.208 9.021 1.00 29.67 114 ARG A O 1
ATOM 777 N N . GLY A 1 115 ? 19.589 36.496 8.292 1.00 27.14 115 GLY A N 1
ATOM 778 C CA . GLY A 1 115 ? 20.303 36.538 9.578 1.00 27.14 115 GLY A CA 1
ATOM 779 C C . GLY A 1 115 ? 21.732 37.066 9.391 1.00 27.14 115 GLY A C 1
ATOM 780 O O . GLY A 1 115 ? 22.463 36.571 8.540 1.00 27.14 115 GLY A O 1
ATOM 781 N N . ARG A 1 116 ? 22.126 38.115 10.128 1.00 28.89 116 ARG A N 1
ATOM 782 C CA . ARG A 1 116 ? 23.421 38.813 9.959 1.00 28.89 116 ARG A CA 1
ATOM 783 C C . ARG A 1 116 ? 24.542 38.166 10.788 1.00 28.89 116 ARG A C 1
ATOM 785 O O . ARG A 1 116 ? 24.337 37.900 11.965 1.00 28.89 116 ARG A O 1
ATOM 792 N N . GLY A 1 117 ? 25.751 38.075 10.228 1.00 25.50 117 GLY A N 1
ATOM 793 C CA . GLY A 1 117 ? 26.999 37.758 10.943 1.00 25.50 117 GLY A CA 1
ATOM 794 C C . GLY A 1 117 ? 28.217 38.254 10.151 1.00 25.50 117 GLY A C 1
ATOM 795 O O . GLY A 1 117 ? 28.229 38.141 8.930 1.00 25.50 117 GLY A O 1
ATOM 796 N N . ARG A 1 118 ? 29.196 38.885 10.814 1.00 28.31 118 ARG A N 1
ATOM 797 C CA . ARG A 1 118 ? 30.344 39.573 10.179 1.00 28.31 118 ARG A CA 1
ATOM 798 C C . ARG A 1 118 ? 31.610 38.706 10.163 1.00 28.31 118 ARG A C 1
ATOM 800 O O . ARG A 1 118 ? 31.863 38.029 11.151 1.00 28.31 118 ARG A O 1
ATOM 807 N N . GLY A 1 119 ? 32.487 38.946 9.180 1.00 25.19 119 GLY A N 1
ATOM 808 C CA . GLY A 1 119 ? 33.923 39.115 9.462 1.00 25.19 119 GLY A CA 1
ATOM 809 C C . GLY A 1 119 ? 34.927 38.401 8.546 1.00 25.19 119 GLY A C 1
ATOM 810 O O . GLY A 1 119 ? 35.000 37.187 8.606 1.00 25.19 119 GLY A O 1
ATOM 811 N N . TYR A 1 120 ? 35.727 39.209 7.822 1.00 27.16 120 TYR A N 1
ATOM 812 C CA . TYR A 1 120 ? 37.183 39.093 7.540 1.00 27.16 120 TYR A CA 1
ATOM 813 C C . TYR A 1 120 ? 37.787 37.773 6.971 1.00 27.16 120 TYR A C 1
ATOM 815 O O . TYR A 1 120 ? 37.321 36.690 7.273 1.00 27.16 120 TYR A O 1
ATOM 823 N N . GLN A 1 121 ? 38.912 37.727 6.238 1.00 26.98 121 GLN A N 1
ATOM 824 C CA . GLN A 1 121 ? 39.663 38.630 5.334 1.00 26.98 121 GLN A CA 1
ATOM 825 C C . GLN A 1 121 ? 40.838 37.791 4.747 1.00 26.98 121 GLN A C 1
ATOM 827 O O . GLN A 1 121 ? 41.259 36.844 5.401 1.00 26.98 121 GLN A O 1
ATOM 832 N N . GLN A 1 122 ? 41.425 38.184 3.601 1.00 28.28 122 GLN A N 1
ATOM 833 C CA . GLN A 1 122 ? 42.611 37.561 2.943 1.00 28.28 122 GLN A CA 1
ATOM 834 C C . GLN A 1 122 ? 42.355 36.164 2.305 1.00 28.28 122 GLN A C 1
ATOM 836 O O . GLN A 1 122 ? 41.604 35.362 2.839 1.00 28.28 122 GLN A O 1
ATOM 841 N N . GLY A 1 123 ? 42.902 35.776 1.144 1.00 24.97 123 GLY A N 1
ATOM 842 C CA . GLY A 1 123 ? 43.749 36.477 0.165 1.00 24.97 123 GLY A CA 1
ATOM 843 C C . GLY A 1 123 ? 45.153 35.868 0.038 1.00 24.97 123 GLY A C 1
ATOM 844 O O . GLY A 1 123 ? 45.933 36.003 0.969 1.00 24.97 123 GLY A O 1
ATOM 845 N N . GLY A 1 124 ? 45.503 35.268 -1.115 1.00 26.14 124 GLY A N 1
ATOM 846 C CA . GLY A 1 124 ? 46.902 34.891 -1.409 1.00 26.14 124 GLY A CA 1
ATOM 847 C C . GLY A 1 124 ? 47.145 33.637 -2.267 1.00 26.14 124 GLY A C 1
ATOM 848 O O . GLY A 1 124 ? 47.428 32.591 -1.710 1.00 26.14 124 GLY A O 1
ATOM 849 N N . ASN A 1 125 ? 47.057 33.803 -3.595 1.00 26.56 125 ASN A N 1
ATOM 850 C CA . ASN A 1 125 ? 47.967 33.368 -4.687 1.00 26.56 125 ASN A CA 1
ATOM 851 C C . ASN A 1 125 ? 48.793 32.037 -4.659 1.00 26.56 125 ASN A C 1
ATOM 853 O O . ASN A 1 125 ? 48.898 31.333 -3.667 1.00 26.56 125 ASN A O 1
ATOM 857 N N . TYR A 1 126 ? 49.466 31.782 -5.796 1.00 27.25 126 TYR A N 1
ATOM 858 C CA . TYR A 1 126 ? 50.349 30.657 -6.163 1.00 27.25 126 TYR A CA 1
ATOM 859 C C . TYR A 1 126 ? 49.601 29.362 -6.538 1.00 27.25 126 TYR A C 1
ATOM 861 O O . TYR A 1 126 ? 48.656 28.954 -5.879 1.00 27.25 126 TYR A O 1
ATOM 869 N N . GLY A 1 127 ? 49.963 28.637 -7.597 1.00 26.94 127 GLY A N 1
ATOM 870 C CA . GLY A 1 127 ? 51.037 28.823 -8.581 1.00 26.94 127 GLY A CA 1
ATOM 871 C C . GLY A 1 127 ? 51.288 27.474 -9.269 1.00 26.94 127 GLY A C 1
ATOM 872 O O . GLY A 1 127 ? 51.408 26.462 -8.587 1.00 26.94 127 GLY A O 1
ATOM 873 N N . GLY A 1 128 ? 51.273 27.413 -10.603 1.00 26.30 128 GLY A N 1
ATOM 874 C CA . GLY A 1 128 ? 51.289 26.133 -11.327 1.00 26.30 128 GLY A CA 1
ATOM 875 C C . GLY A 1 128 ? 52.665 25.457 -11.400 1.00 26.30 128 GLY A C 1
ATOM 876 O O . GLY A 1 128 ? 53.689 26.131 -11.437 1.00 26.30 128 GLY A O 1
ATOM 877 N N . GLY A 1 129 ? 52.682 24.124 -11.522 1.00 25.00 129 GLY A N 1
ATOM 878 C CA . GLY A 1 129 ? 53.894 23.339 -11.779 1.00 25.00 129 GLY A CA 1
ATOM 879 C C . GLY A 1 129 ? 53.572 21.930 -12.289 1.00 25.00 129 GLY A C 1
ATOM 880 O O . GLY A 1 129 ? 52.868 21.172 -11.628 1.00 25.00 129 GLY A O 1
ATOM 881 N N . ARG A 1 130 ? 54.061 21.579 -13.487 1.00 29.67 130 ARG A N 1
ATOM 882 C CA . ARG A 1 130 ? 53.958 20.231 -14.077 1.00 29.67 130 ARG A CA 1
ATOM 883 C C . ARG A 1 130 ? 55.227 19.416 -13.796 1.00 29.67 130 ARG A C 1
ATOM 885 O O . ARG A 1 130 ? 56.313 19.915 -14.058 1.00 29.67 130 ARG A O 1
ATOM 892 N N . GLY A 1 131 ? 55.046 18.120 -13.528 1.00 26.62 131 GLY A N 1
ATOM 893 C CA . GLY A 1 131 ? 55.941 17.052 -14.008 1.00 26.62 131 GLY A CA 1
ATOM 894 C C . GLY A 1 131 ? 56.968 16.478 -13.023 1.00 26.62 131 GLY A C 1
ATOM 895 O O . GLY A 1 131 ? 57.411 17.157 -12.107 1.00 26.62 131 GLY A O 1
ATOM 896 N N . GLY A 1 132 ? 57.385 15.229 -13.283 1.00 28.39 132 GLY A N 1
ATOM 897 C CA . GLY A 1 132 ? 58.659 14.679 -12.787 1.00 28.39 132 GLY A CA 1
ATOM 898 C C . GLY A 1 132 ? 58.570 13.398 -11.948 1.00 28.39 132 GLY A C 1
ATOM 899 O O . GLY A 1 132 ? 58.563 13.454 -10.728 1.00 28.39 132 GLY A O 1
ATOM 900 N N . ASN A 1 133 ? 58.545 12.243 -12.614 1.00 30.05 133 ASN A N 1
ATOM 901 C CA . ASN A 1 133 ? 58.528 10.889 -12.039 1.00 30.05 133 ASN A CA 1
ATOM 902 C C . ASN A 1 133 ? 59.725 10.504 -11.133 1.00 30.05 133 ASN A C 1
ATOM 904 O O . ASN A 1 133 ? 60.838 10.973 -11.340 1.00 30.05 133 ASN A O 1
ATOM 908 N N . ASN A 1 134 ? 59.489 9.448 -10.333 1.00 30.02 134 ASN A N 1
ATOM 909 C CA . ASN A 1 134 ? 60.430 8.414 -9.849 1.00 30.02 134 ASN A CA 1
ATOM 910 C C . ASN A 1 134 ? 61.580 8.796 -8.898 1.00 30.02 134 ASN A C 1
ATOM 912 O O . ASN A 1 134 ? 62.554 9.405 -9.309 1.00 30.02 134 ASN A O 1
ATOM 916 N N . TYR A 1 135 ? 61.534 8.254 -7.674 1.00 28.61 135 TYR A N 1
ATOM 917 C CA . TYR A 1 135 ? 62.311 7.100 -7.154 1.00 28.61 135 TYR A CA 1
ATOM 918 C C . TYR A 1 135 ? 61.672 6.715 -5.794 1.00 28.61 135 TYR A C 1
ATOM 920 O O . TYR A 1 135 ? 61.138 7.583 -5.116 1.00 28.61 135 TYR A O 1
ATOM 928 N N . GLY A 1 136 ? 61.633 5.475 -5.303 1.00 27.27 136 GLY A N 1
ATOM 929 C CA . GLY A 1 136 ? 62.001 4.169 -5.850 1.00 27.27 136 GLY A CA 1
ATOM 930 C C . GLY A 1 136 ? 61.250 3.070 -5.069 1.00 27.27 136 GLY A C 1
ATOM 931 O O . GLY A 1 136 ? 60.653 3.337 -4.026 1.00 27.27 136 GLY A O 1
ATOM 932 N N . GLY A 1 137 ? 61.207 1.842 -5.587 1.00 27.66 137 GLY A N 1
ATOM 933 C CA . GLY A 1 137 ? 60.343 0.791 -5.036 1.00 27.66 137 GLY A CA 1
ATOM 934 C 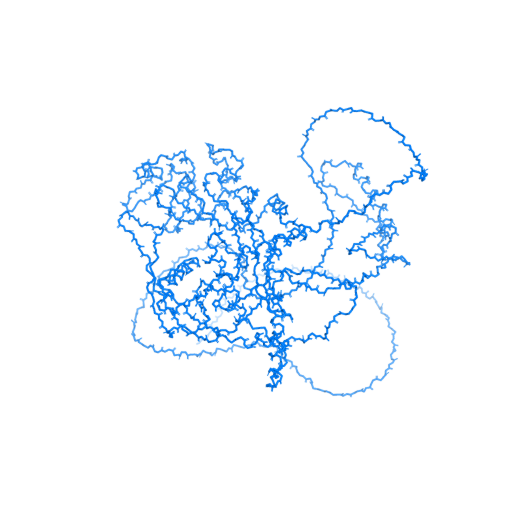C . GLY A 1 137 ? 60.867 0.111 -3.765 1.00 27.66 137 GLY A C 1
ATOM 935 O O . GLY A 1 137 ? 62.067 -0.094 -3.598 1.00 27.66 137 GLY A O 1
ATOM 936 N N . ARG A 1 138 ? 59.939 -0.377 -2.931 1.00 28.84 138 ARG A N 1
ATOM 937 C CA . ARG A 1 138 ? 60.174 -1.511 -2.024 1.00 28.84 138 ARG A CA 1
ATOM 938 C C . ARG A 1 138 ? 58.999 -2.481 -2.150 1.00 28.84 138 ARG A C 1
ATOM 940 O O . ARG A 1 138 ? 57.885 -2.163 -1.748 1.00 28.84 138 ARG A O 1
ATOM 947 N N . GLY A 1 139 ? 59.236 -3.636 -2.772 1.00 29.58 139 GLY A N 1
ATOM 948 C CA . GLY A 1 139 ? 58.206 -4.659 -2.976 1.00 29.58 139 GLY A CA 1
ATOM 949 C C . GLY A 1 139 ? 57.762 -5.302 -1.659 1.00 29.58 139 GLY A C 1
ATOM 950 O O . GLY A 1 139 ? 58.571 -5.470 -0.747 1.00 29.58 139 GLY A O 1
ATOM 951 N N . GLY A 1 140 ? 56.483 -5.679 -1.560 1.00 28.42 140 GLY A N 1
ATOM 952 C CA . GLY A 1 140 ? 55.912 -6.151 -0.297 1.00 28.42 140 GLY A CA 1
ATOM 953 C C . GLY A 1 140 ? 54.543 -6.823 -0.403 1.00 28.42 140 GLY A C 1
ATOM 954 O O . GLY A 1 140 ? 53.598 -6.317 0.180 1.00 28.42 140 GLY A O 1
ATOM 955 N N . ARG A 1 141 ? 54.494 -7.990 -1.068 1.00 30.56 141 ARG A N 1
ATOM 956 C CA . ARG A 1 141 ? 53.443 -9.038 -1.003 1.00 30.56 141 ARG A CA 1
ATOM 957 C C . ARG A 1 141 ? 52.002 -8.655 -1.396 1.00 30.56 141 ARG A C 1
ATOM 959 O O . ARG A 1 141 ? 51.422 -7.683 -0.935 1.00 30.56 141 ARG A O 1
ATOM 966 N N . GLY A 1 142 ? 51.377 -9.524 -2.193 1.00 38.44 142 GLY A N 1
ATOM 967 C CA . GLY A 1 142 ? 49.940 -9.456 -2.452 1.00 38.44 142 GLY A CA 1
ATOM 968 C C . GLY A 1 142 ? 49.133 -9.709 -1.176 1.00 38.44 142 GLY A C 1
ATOM 969 O O . GLY A 1 142 ? 49.284 -10.754 -0.544 1.00 38.44 142 GLY A O 1
ATOM 970 N N . GLY A 1 143 ? 48.269 -8.761 -0.816 1.00 30.95 143 GLY A N 1
ATOM 971 C CA . GLY A 1 143 ? 47.215 -8.961 0.172 1.00 30.95 143 GLY A CA 1
ATOM 972 C C . GLY A 1 143 ? 45.983 -9.528 -0.522 1.00 30.95 143 GLY A C 1
ATOM 973 O O . GLY A 1 143 ? 45.374 -8.846 -1.344 1.00 30.95 143 GLY A O 1
ATOM 974 N N . GLY A 1 144 ? 45.631 -10.779 -0.220 1.00 30.02 144 GLY A N 1
ATOM 975 C CA . GLY A 1 144 ? 44.409 -11.385 -0.740 1.00 30.02 144 GLY A CA 1
ATOM 976 C C . GLY A 1 144 ? 43.184 -10.595 -0.284 1.00 30.02 144 GLY A C 1
ATOM 977 O O . GLY A 1 144 ? 43.050 -10.293 0.903 1.00 30.02 144 GLY A O 1
ATOM 978 N N . GLY A 1 145 ? 42.287 -10.278 -1.219 1.00 29.80 145 GLY A N 1
ATOM 979 C CA . GLY A 1 145 ? 40.976 -9.743 -0.875 1.00 29.80 145 GLY A CA 1
ATOM 980 C C . GLY A 1 145 ? 40.264 -10.741 0.031 1.00 29.80 145 GLY A C 1
ATOM 981 O O . GLY A 1 145 ? 39.987 -11.866 -0.386 1.00 29.80 145 GLY A O 1
ATOM 982 N N . GLN A 1 146 ? 40.004 -10.346 1.277 1.00 33.03 146 GLN A N 1
ATOM 983 C CA . GLN A 1 146 ? 39.228 -11.160 2.199 1.00 33.03 146 GLN A CA 1
ATOM 984 C C . GLN A 1 146 ? 37.790 -11.214 1.685 1.00 33.03 146 GLN A C 1
ATOM 986 O O . GLN A 1 146 ? 36.986 -10.317 1.935 1.00 33.03 146 GLN A O 1
ATOM 991 N N . ASN A 1 147 ? 37.475 -12.293 0.967 1.00 38.94 147 ASN A N 1
ATOM 992 C CA . ASN A 1 147 ? 36.110 -12.766 0.813 1.00 38.94 147 ASN A CA 1
ATOM 993 C C . ASN A 1 147 ? 35.589 -13.096 2.215 1.00 38.94 147 ASN A C 1
ATOM 995 O O . ASN A 1 147 ? 35.705 -14.232 2.672 1.00 38.94 147 ASN A O 1
ATOM 999 N N . HIS A 1 148 ? 35.025 -12.107 2.908 1.00 36.06 148 HIS A N 1
ATOM 1000 C CA . HIS A 1 148 ? 34.108 -12.401 3.996 1.00 36.06 148 HIS A CA 1
ATOM 1001 C C . HIS A 1 148 ? 32.955 -13.209 3.390 1.00 36.06 148 HIS A C 1
ATOM 1003 O O . HIS A 1 148 ? 32.286 -12.695 2.487 1.00 36.06 148 HIS A O 1
ATOM 1009 N N . PRO A 1 149 ? 32.724 -14.463 3.821 1.00 37.44 149 PRO A N 1
ATOM 1010 C CA . PRO A 1 149 ? 31.523 -15.169 3.415 1.00 37.44 149 PRO A CA 1
ATOM 1011 C C . PRO A 1 149 ? 30.324 -14.363 3.913 1.00 37.44 149 PRO A C 1
ATOM 1013 O O . PRO A 1 149 ? 30.276 -13.986 5.085 1.00 37.44 149 PRO A O 1
ATOM 1016 N N . ASP A 1 150 ? 29.378 -14.078 3.016 1.00 41.91 150 ASP A N 1
ATOM 1017 C CA . ASP A 1 150 ? 28.101 -13.461 3.377 1.00 41.91 150 ASP A CA 1
ATOM 1018 C C . ASP A 1 150 ? 27.459 -14.324 4.483 1.00 41.91 150 ASP A C 1
ATOM 1020 O O . ASP A 1 150 ? 27.188 -15.504 4.229 1.00 41.91 150 ASP A O 1
ATOM 1024 N N . PRO A 1 151 ? 27.216 -13.795 5.701 1.00 38.84 151 PRO A N 1
ATOM 1025 C CA . PRO A 1 151 ? 26.602 -14.567 6.782 1.00 38.84 151 PRO A CA 1
ATOM 1026 C C . PRO A 1 151 ? 25.222 -15.135 6.411 1.00 38.84 151 PRO A C 1
ATOM 1028 O O . PRO A 1 151 ? 24.737 -16.050 7.070 1.00 38.84 151 PRO A O 1
ATOM 1031 N N . LEU A 1 152 ? 24.599 -14.615 5.346 1.00 44.22 152 LEU A N 1
ATOM 1032 C CA . LEU A 1 152 ? 23.314 -15.054 4.806 1.00 44.22 152 LEU A CA 1
ATOM 1033 C C . LEU A 1 152 ? 23.427 -16.180 3.756 1.00 44.22 152 LEU A C 1
ATOM 1035 O O . LEU A 1 152 ? 22.401 -16.687 3.308 1.00 44.22 152 LEU A O 1
ATOM 1039 N N . ALA A 1 153 ? 24.635 -16.593 3.353 1.00 39.66 153 ALA A N 1
ATOM 1040 C CA . ALA A 1 153 ? 24.836 -17.659 2.361 1.00 39.66 153 ALA A CA 1
ATOM 1041 C C . ALA A 1 153 ? 24.756 -19.087 2.946 1.00 39.66 153 ALA A C 1
ATOM 1043 O O . ALA A 1 153 ? 24.648 -20.061 2.201 1.00 39.66 153 ALA A O 1
ATOM 1044 N N . LEU A 1 154 ? 24.793 -19.236 4.273 1.00 39.25 154 LEU A N 1
ATOM 1045 C CA . LEU A 1 154 ? 24.912 -20.526 4.963 1.00 39.25 154 LEU A CA 1
ATOM 1046 C C . LEU A 1 154 ? 23.568 -21.238 5.218 1.00 39.25 154 LEU A C 1
ATOM 1048 O O . LEU A 1 154 ? 23.342 -21.721 6.327 1.00 39.25 154 LEU A O 1
ATOM 1052 N N . GLN A 1 155 ? 22.673 -21.343 4.218 1.00 45.03 155 GLN A N 1
ATOM 1053 C CA . GLN A 1 155 ? 21.515 -22.253 4.341 1.00 45.03 155 GLN A CA 1
ATOM 1054 C C . GLN A 1 155 ? 20.798 -22.722 3.051 1.00 45.03 155 GLN A C 1
ATOM 1056 O O . GLN A 1 155 ? 19.574 -22.816 3.036 1.00 45.03 155 GLN A O 1
ATOM 1061 N N . VAL A 1 156 ? 21.519 -23.120 1.991 1.00 44.12 156 VAL A N 1
ATOM 1062 C CA . VAL A 1 156 ? 20.948 -24.042 0.976 1.00 44.12 156 VAL A CA 1
ATOM 1063 C C . VAL A 1 156 ? 21.979 -25.092 0.552 1.00 44.12 156 VAL A C 1
ATOM 1065 O O . VAL A 1 156 ? 22.835 -24.835 -0.288 1.00 44.12 156 VAL A O 1
ATOM 1068 N N . ALA A 1 157 ? 21.879 -26.302 1.106 1.00 43.31 157 ALA A N 1
ATOM 1069 C CA . ALA A 1 157 ? 22.563 -27.476 0.566 1.00 43.31 157 ALA A CA 1
ATOM 1070 C C . ALA A 1 157 ? 21.662 -28.126 -0.499 1.00 43.31 157 ALA A C 1
ATOM 1072 O O . ALA A 1 157 ? 20.732 -28.861 -0.172 1.00 43.31 157 ALA A O 1
ATOM 1073 N N . GLY A 1 158 ? 21.900 -27.808 -1.772 1.00 58.25 158 GLY A N 1
ATOM 1074 C CA . GLY A 1 158 ? 21.162 -28.357 -2.915 1.00 58.25 158 GLY A CA 1
ATOM 1075 C C . GLY A 1 158 ? 21.082 -27.378 -4.093 1.00 58.25 158 GLY A C 1
ATOM 1076 O O . GLY A 1 158 ? 21.404 -26.202 -3.921 1.00 58.25 158 GLY A O 1
ATOM 1077 N N . PRO A 1 159 ? 20.641 -27.830 -5.281 1.00 64.19 159 PRO A N 1
ATOM 1078 C CA . PRO A 1 159 ? 20.493 -26.958 -6.444 1.00 64.19 159 PRO A CA 1
ATOM 1079 C C . PRO A 1 159 ? 19.436 -25.863 -6.194 1.00 64.19 159 PRO A C 1
ATOM 1081 O O . PRO A 1 159 ? 18.493 -26.112 -5.421 1.00 64.19 159 PRO A O 1
ATOM 1084 N N . PRO A 1 160 ? 19.562 -24.682 -6.838 1.00 77.88 160 PRO A N 1
ATOM 1085 C CA . PRO A 1 160 ? 18.562 -23.613 -6.833 1.00 77.88 160 PRO A CA 1
ATOM 1086 C C . PRO A 1 160 ? 17.139 -24.117 -7.077 1.00 77.88 160 PRO A C 1
ATOM 1088 O O . PRO A 1 160 ? 16.923 -25.085 -7.810 1.00 77.88 160 PRO A O 1
ATOM 1091 N N . LEU A 1 161 ? 16.150 -23.439 -6.490 1.00 83.38 161 LEU A N 1
ATOM 1092 C CA . LEU A 1 161 ? 14.756 -23.875 -6.574 1.00 83.38 161 LEU A CA 1
ATOM 1093 C C . LEU A 1 161 ? 14.270 -23.922 -8.034 1.00 83.38 161 LEU A C 1
ATOM 1095 O O . LEU A 1 161 ? 13.609 -24.876 -8.439 1.00 83.38 161 LEU A O 1
ATOM 1099 N N . SER A 1 162 ? 14.688 -22.949 -8.847 1.00 81.31 162 SER A N 1
ATOM 1100 C CA . SER A 1 162 ? 14.407 -22.897 -10.285 1.00 81.31 162 SER A CA 1
ATOM 1101 C C . SER A 1 162 ? 14.921 -24.113 -11.063 1.00 81.31 162 SER A C 1
ATOM 1103 O O . SER A 1 162 ? 14.234 -24.577 -11.965 1.00 81.31 162 SER A O 1
ATOM 1105 N N . GLU A 1 163 ? 16.092 -24.667 -10.732 1.00 81.38 163 GLU A N 1
ATOM 1106 C CA . GLU A 1 163 ? 16.671 -25.816 -11.451 1.00 81.38 163 GLU A CA 1
ATOM 1107 C C . GLU A 1 163 ? 15.870 -27.106 -11.228 1.00 81.38 163 GLU A C 1
ATOM 1109 O O . GLU A 1 163 ? 15.671 -27.888 -12.160 1.00 81.38 163 GLU A O 1
ATOM 1114 N N . ARG A 1 164 ? 15.334 -27.293 -10.014 1.00 81.81 164 ARG A N 1
ATOM 1115 C CA . ARG A 1 164 ? 14.475 -28.440 -9.672 1.00 81.81 164 ARG A CA 1
ATOM 1116 C C . ARG A 1 164 ? 13.205 -28.425 -10.526 1.00 81.81 164 ARG A C 1
ATOM 1118 O O . ARG A 1 164 ? 12.944 -29.358 -11.282 1.00 81.81 164 ARG A O 1
ATOM 1125 N N . TYR A 1 165 ? 12.488 -27.303 -10.495 1.00 82.50 165 TYR A N 1
ATOM 1126 C CA . TYR A 1 165 ? 11.243 -27.116 -11.243 1.00 82.50 165 TYR A CA 1
ATOM 1127 C C . TYR A 1 165 ? 11.454 -26.943 -12.760 1.00 82.50 165 TYR A C 1
ATOM 1129 O O . TYR A 1 165 ? 10.525 -27.180 -13.530 1.00 82.50 165 TYR A O 1
ATOM 1137 N N . HIS A 1 166 ? 12.658 -26.596 -13.236 1.00 79.50 166 HIS A N 1
ATOM 1138 C CA . HIS A 1 166 ? 12.976 -26.615 -14.671 1.00 79.50 166 HIS A CA 1
ATOM 1139 C C . HIS A 1 166 ? 12.877 -28.025 -15.268 1.00 79.50 166 HIS A C 1
ATOM 1141 O O . HIS A 1 166 ? 12.407 -28.171 -16.398 1.00 79.50 166 HIS A O 1
ATOM 1147 N N . THR A 1 167 ? 13.268 -29.053 -14.510 1.00 78.56 167 THR A N 1
ATOM 1148 C CA . THR A 1 167 ? 13.167 -30.454 -14.948 1.00 78.56 167 THR A CA 1
ATOM 1149 C C . THR A 1 167 ? 11.701 -30.887 -15.040 1.00 78.56 167 THR A C 1
ATOM 1151 O O . THR A 1 167 ? 11.281 -31.455 -16.046 1.00 78.56 167 THR A O 1
ATOM 1154 N N . GLU A 1 168 ? 10.889 -30.531 -14.041 1.00 79.44 168 GLU A N 1
ATOM 1155 C CA . GLU A 1 168 ? 9.441 -30.784 -14.040 1.00 79.44 168 GLU A CA 1
ATOM 1156 C C . GLU A 1 168 ? 8.726 -30.056 -15.190 1.00 79.44 168 GLU A C 1
ATOM 1158 O O . GLU A 1 168 ? 7.890 -30.641 -15.877 1.00 79.44 168 GLU A O 1
ATOM 1163 N N . ALA A 1 169 ? 9.085 -28.796 -15.462 1.00 78.00 169 ALA A N 1
ATOM 1164 C CA . ALA A 1 169 ? 8.526 -28.024 -16.571 1.00 78.00 169 ALA A CA 1
ATOM 1165 C C . ALA A 1 169 ? 8.874 -28.624 -17.949 1.00 78.00 169 ALA A C 1
ATOM 1167 O O . ALA A 1 169 ? 8.053 -28.564 -18.867 1.00 78.00 169 ALA A O 1
ATOM 1168 N N . ALA A 1 170 ? 10.057 -29.233 -18.100 1.00 79.94 170 ALA A N 1
ATOM 1169 C CA . ALA A 1 170 ? 10.428 -29.960 -19.313 1.00 79.94 170 ALA A CA 1
ATOM 1170 C C . ALA A 1 170 ? 9.572 -31.229 -19.498 1.00 79.94 170 ALA A C 1
ATOM 1172 O O . ALA A 1 170 ? 8.989 -31.421 -20.565 1.00 79.94 170 ALA A O 1
ATOM 1173 N N . GLN A 1 171 ? 9.400 -32.029 -18.441 1.00 83.06 171 GLN A N 1
ATOM 1174 C CA . GLN A 1 171 ? 8.541 -33.222 -18.457 1.00 83.06 171 GLN A CA 1
ATOM 1175 C C . GLN A 1 171 ? 7.068 -32.876 -18.732 1.00 83.06 171 GLN A C 1
ATOM 1177 O O . GLN A 1 171 ? 6.396 -33.551 -19.515 1.00 83.06 171 GLN A O 1
ATOM 1182 N N . LEU A 1 172 ? 6.552 -31.795 -18.133 1.00 80.06 172 LEU A N 1
ATOM 1183 C CA . LEU A 1 172 ? 5.206 -31.288 -18.416 1.00 80.06 172 LEU A CA 1
ATOM 1184 C C . LEU A 1 172 ? 5.060 -30.860 -19.880 1.00 80.06 172 LEU A C 1
ATOM 1186 O O . LEU A 1 172 ? 4.047 -31.173 -20.506 1.00 80.06 172 LEU A O 1
ATOM 1190 N N . ARG A 1 173 ? 6.071 -30.195 -20.452 1.00 80.38 173 ARG A N 1
ATOM 1191 C CA . ARG A 1 173 ? 6.078 -29.802 -21.865 1.00 80.38 173 ARG A CA 1
ATOM 1192 C C . ARG A 1 173 ? 6.003 -31.012 -22.796 1.00 80.38 173 ARG A C 1
ATOM 1194 O O . ARG A 1 173 ? 5.155 -31.007 -23.685 1.00 80.38 173 ARG A O 1
ATOM 1201 N N . GLU A 1 174 ? 6.821 -32.039 -22.576 1.00 82.56 174 GLU A N 1
ATOM 1202 C CA . GLU A 1 174 ? 6.771 -33.292 -23.347 1.00 82.56 174 GLU A CA 1
ATOM 1203 C C . GLU A 1 174 ? 5.396 -33.964 -23.226 1.00 82.56 174 GLU A C 1
ATOM 1205 O O . GLU A 1 174 ? 4.770 -34.309 -24.229 1.00 82.56 174 GLU A O 1
ATOM 1210 N N . LYS A 1 175 ? 4.862 -34.054 -22.002 1.00 83.56 175 LYS A N 1
ATOM 1211 C CA . LYS A 1 175 ? 3.534 -34.610 -21.714 1.00 83.56 175 LYS A CA 1
ATOM 1212 C C . LYS A 1 175 ? 2.401 -33.859 -22.432 1.00 83.56 175 LYS A C 1
ATOM 1214 O O . LYS A 1 175 ? 1.495 -34.492 -22.973 1.00 83.56 175 LYS A O 1
ATOM 1219 N N . PHE A 1 176 ? 2.428 -32.526 -22.461 1.00 80.75 176 PHE A N 1
ATOM 1220 C CA . PHE A 1 176 ? 1.428 -31.727 -23.179 1.00 80.75 176 PHE A CA 1
ATOM 1221 C C . PHE A 1 176 ? 1.596 -31.781 -24.706 1.00 80.75 176 PHE A C 1
ATOM 1223 O O . PHE A 1 176 ? 0.594 -31.743 -25.422 1.00 80.75 176 PHE A O 1
ATOM 1230 N N . GLN A 1 177 ? 2.830 -31.906 -25.209 1.00 77.25 177 GLN A N 1
ATOM 1231 C CA . GLN A 1 177 ? 3.101 -32.141 -26.632 1.00 77.25 177 GLN A CA 1
ATOM 1232 C C . GLN A 1 177 ? 2.560 -33.506 -27.081 1.00 77.25 177 GLN A C 1
ATOM 1234 O O . GLN A 1 177 ? 1.879 -33.577 -28.102 1.00 77.25 177 GLN A O 1
ATOM 1239 N N . ALA A 1 178 ? 2.770 -34.562 -26.289 1.00 78.44 178 ALA A N 1
ATOM 1240 C CA . ALA A 1 178 ? 2.231 -35.899 -26.550 1.00 78.44 178 ALA A CA 1
ATOM 1241 C C . ALA A 1 178 ? 0.689 -35.945 -26.535 1.00 78.44 178 ALA A C 1
ATOM 1243 O O . ALA A 1 178 ? 0.090 -36.700 -27.295 1.00 78.44 178 ALA A O 1
ATOM 1244 N N . MET A 1 179 ? 0.034 -35.107 -25.722 1.00 76.25 179 MET A N 1
ATOM 1245 C CA . MET A 1 179 ? -1.430 -34.948 -25.719 1.00 76.25 179 MET A CA 1
ATOM 1246 C C . MET A 1 179 ? -1.978 -34.078 -26.866 1.00 76.25 179 MET A C 1
ATOM 1248 O O . MET A 1 179 ? -3.181 -33.829 -26.899 1.00 76.25 179 MET A O 1
ATOM 1252 N N . ALA A 1 180 ? -1.130 -33.597 -27.785 1.00 65.56 180 ALA A N 1
ATOM 1253 C CA . ALA A 1 180 ? -1.517 -32.769 -28.933 1.00 65.56 180 ALA A CA 1
ATOM 1254 C C . ALA A 1 180 ? -2.415 -31.563 -28.570 1.00 65.56 180 ALA A C 1
ATOM 1256 O O . ALA A 1 180 ? -3.288 -31.168 -29.342 1.00 65.56 180 ALA A O 1
ATOM 1257 N N . MET A 1 181 ? -2.207 -30.965 -27.389 1.00 59.62 181 MET A N 1
ATOM 1258 C CA . MET A 1 181 ? -3.031 -29.862 -26.882 1.00 59.62 181 MET A CA 1
ATOM 1259 C C . MET A 1 181 ? -2.756 -28.542 -27.624 1.00 59.62 181 MET A C 1
ATOM 1261 O O . MET A 1 181 ? -2.086 -27.645 -27.108 1.00 59.62 181 MET A O 1
ATOM 1265 N N . SER A 1 182 ? -3.313 -28.400 -28.828 1.00 54.72 182 SER A N 1
ATOM 1266 C CA . SER A 1 182 ? -3.443 -27.117 -29.515 1.00 54.72 182 SER A CA 1
ATOM 1267 C C . SER A 1 182 ? -4.699 -26.387 -29.029 1.00 54.72 182 SER A C 1
ATOM 1269 O O . SER A 1 182 ? -5.820 -26.889 -29.101 1.00 54.72 182 SER A O 1
ATOM 1271 N N . ARG A 1 183 ? -4.517 -25.172 -28.510 1.00 58.00 183 ARG A N 1
ATOM 1272 C CA . ARG A 1 183 ? -5.625 -24.244 -28.261 1.00 58.00 183 ARG A CA 1
ATOM 1273 C C . ARG A 1 183 ? -5.799 -23.347 -29.490 1.00 58.00 183 ARG A C 1
ATOM 1275 O O . ARG A 1 183 ? -4.830 -23.103 -30.206 1.00 58.00 183 ARG A O 1
ATOM 1282 N N . ALA A 1 184 ? -7.018 -22.849 -29.714 1.00 56.69 184 ALA A N 1
ATOM 1283 C CA . ALA A 1 184 ? -7.260 -21.756 -30.658 1.00 56.69 184 ALA A CA 1
ATOM 1284 C C . ALA A 1 184 ? -6.309 -20.575 -30.383 1.00 56.69 184 ALA A C 1
ATOM 1286 O O . ALA A 1 184 ? -5.860 -20.409 -29.243 1.00 56.69 184 ALA A O 1
ATOM 1287 N N . GLU A 1 185 ? -5.999 -19.789 -31.421 1.00 59.41 185 GLU A N 1
ATOM 1288 C CA . GLU A 1 185 ? -4.972 -18.743 -31.361 1.00 59.41 185 GLU A CA 1
ATOM 1289 C C . GLU A 1 185 ? -5.121 -17.849 -30.115 1.00 59.41 185 GLU A C 1
ATOM 1291 O O . GLU A 1 185 ? -6.236 -17.431 -29.781 1.00 59.41 185 GLU A O 1
ATOM 1296 N N . PRO A 1 186 ? -4.021 -17.565 -29.391 1.00 63.66 186 PRO A N 1
ATOM 1297 C CA . PRO A 1 186 ? -4.086 -16.760 -28.182 1.00 63.66 186 PRO A CA 1
ATOM 1298 C C . PRO A 1 186 ? -4.587 -15.346 -28.496 1.00 63.66 186 PRO A C 1
ATOM 1300 O O . PRO A 1 186 ? -4.226 -14.753 -29.508 1.00 63.66 186 PRO A O 1
ATOM 1303 N N . MET A 1 187 ? -5.345 -14.764 -27.562 1.00 69.06 187 MET A N 1
ATOM 1304 C CA . MET A 1 187 ? -5.920 -13.410 -27.660 1.00 69.06 187 MET A CA 1
ATOM 1305 C C . MET A 1 187 ? -4.887 -12.291 -27.924 1.00 69.06 187 MET A C 1
ATOM 1307 O O . MET A 1 187 ? -5.254 -11.186 -28.320 1.00 69.06 187 MET A O 1
ATOM 1311 N N . PHE A 1 188 ? -3.598 -12.562 -27.709 1.00 78.81 188 PHE A N 1
ATOM 1312 C CA . PHE A 1 188 ? -2.490 -11.657 -27.997 1.00 78.81 188 PHE A CA 1
ATOM 1313 C C . PHE A 1 188 ? -1.442 -12.352 -28.875 1.00 78.81 188 PHE A C 1
ATOM 1315 O O . PHE A 1 188 ? -1.199 -13.547 -28.687 1.00 78.81 188 PHE A O 1
ATOM 1322 N N . PRO A 1 189 ? -0.767 -11.619 -29.783 1.00 82.44 189 PRO A N 1
ATOM 1323 C CA . PRO A 1 189 ? 0.251 -12.197 -30.651 1.00 82.44 189 PRO A CA 1
ATOM 1324 C C . PRO A 1 189 ? 1.384 -12.830 -29.837 1.00 82.44 189 PRO A C 1
ATOM 1326 O O . PRO A 1 189 ? 1.890 -12.248 -28.872 1.00 82.44 189 PRO A O 1
ATOM 1329 N N . GLY A 1 190 ? 1.809 -14.023 -30.258 1.00 80.44 190 GLY A N 1
ATOM 1330 C CA . GLY A 1 190 ? 2.956 -14.708 -29.672 1.00 80.44 190 GLY A CA 1
ATOM 1331 C C . GLY A 1 190 ? 4.240 -13.880 -29.787 1.00 80.44 190 GLY A C 1
ATOM 1332 O O . GLY A 1 190 ? 4.432 -13.117 -30.734 1.00 80.44 190 GLY A O 1
ATOM 1333 N N . ARG A 1 191 ? 5.154 -14.040 -28.822 1.00 85.38 191 ARG A N 1
ATOM 1334 C CA . ARG A 1 191 ? 6.475 -13.394 -28.868 1.00 85.38 191 ARG A CA 1
ATOM 1335 C C . ARG A 1 191 ? 7.236 -13.891 -30.115 1.00 85.38 191 ARG A C 1
ATOM 1337 O O . ARG A 1 191 ? 7.540 -15.080 -30.162 1.00 85.38 191 ARG A O 1
ATOM 1344 N N . PRO A 1 192 ? 7.638 -13.020 -31.063 1.00 89.12 192 PRO A N 1
ATOM 1345 C CA . PRO A 1 192 ? 8.284 -13.452 -32.309 1.00 89.12 192 PRO A CA 1
ATOM 1346 C C . PRO A 1 192 ? 9.729 -13.948 -32.118 1.00 89.12 192 PRO A C 1
ATOM 1348 O O . PRO A 1 192 ? 10.297 -14.574 -33.006 1.00 89.12 192 PRO A O 1
ATOM 1351 N N . GLY A 1 193 ? 10.350 -13.656 -30.971 1.00 90.00 193 GLY A N 1
ATOM 1352 C CA . GLY A 1 193 ? 11.687 -14.128 -30.624 1.00 90.00 193 GLY A CA 1
ATOM 1353 C C . GLY A 1 193 ? 12.325 -13.337 -29.482 1.00 90.00 193 GLY A C 1
ATOM 1354 O O . GLY A 1 193 ? 11.675 -12.527 -28.814 1.00 90.00 193 GLY A O 1
ATOM 1355 N N . PHE A 1 194 ? 13.621 -13.568 -29.273 1.00 91.62 194 PHE A N 1
ATOM 1356 C CA . PHE A 1 194 ? 14.445 -12.868 -28.284 1.00 91.62 194 PHE A CA 1
ATOM 1357 C C . PHE A 1 194 ? 15.383 -11.859 -28.957 1.00 91.62 194 PHE A C 1
ATOM 1359 O O . PHE A 1 194 ? 15.993 -12.153 -29.988 1.00 91.62 194 PHE A O 1
ATOM 1366 N N . GLY A 1 195 ? 15.521 -10.672 -28.359 1.00 93.75 195 GLY A N 1
ATOM 1367 C CA . GLY A 1 195 ? 16.409 -9.621 -28.859 1.00 93.75 195 GLY A CA 1
ATOM 1368 C C . GLY A 1 195 ? 17.886 -10.012 -28.758 1.00 93.75 195 GLY A C 1
ATOM 1369 O O . GLY A 1 195 ? 18.339 -10.476 -27.713 1.00 93.75 195 GLY A O 1
ATOM 1370 N N . ARG A 1 196 ? 18.641 -9.810 -29.847 1.00 95.06 196 ARG A N 1
ATOM 1371 C CA . ARG A 1 196 ? 20.072 -10.168 -29.945 1.00 95.06 196 ARG A CA 1
ATOM 1372 C C . ARG A 1 196 ? 21.018 -8.959 -29.876 1.00 95.06 196 ARG A C 1
ATOM 1374 O O . ARG A 1 196 ? 22.170 -9.116 -29.478 1.00 95.06 196 ARG A O 1
ATOM 1381 N N . THR A 1 197 ? 20.530 -7.767 -30.212 1.00 96.38 197 THR A N 1
ATOM 1382 C CA . THR A 1 197 ? 21.287 -6.503 -30.232 1.00 96.38 197 THR A CA 1
ATOM 1383 C C . THR A 1 197 ? 21.693 -6.037 -28.830 1.00 96.38 197 THR A C 1
ATOM 1385 O O . THR A 1 197 ? 20.955 -6.250 -27.870 1.00 96.38 197 THR A O 1
ATOM 1388 N N . GLY A 1 198 ? 22.830 -5.346 -28.725 1.00 95.88 198 GLY A N 1
ATOM 1389 C CA . GLY A 1 198 ? 23.315 -4.741 -27.482 1.00 95.88 198 GLY A CA 1
ATOM 1390 C C . GLY A 1 198 ? 24.274 -5.628 -26.684 1.00 95.88 198 GLY A C 1
ATOM 1391 O O . GLY A 1 198 ? 24.339 -6.842 -26.882 1.00 95.88 198 GLY A O 1
ATOM 1392 N N . GLN A 1 199 ? 25.031 -5.000 -25.783 1.00 96.38 199 GLN A N 1
ATOM 1393 C CA . GLN A 1 199 ? 26.001 -5.674 -24.921 1.00 96.38 199 GLN A CA 1
ATOM 1394 C C . GLN A 1 199 ? 25.273 -6.462 -23.831 1.00 96.38 199 GLN A C 1
ATOM 1396 O O . GLN A 1 199 ? 24.430 -5.909 -23.126 1.00 96.38 199 GLN A O 1
ATOM 1401 N N . VAL A 1 200 ? 25.606 -7.742 -23.676 1.00 96.75 200 VAL A N 1
ATOM 1402 C CA . VAL A 1 200 ? 25.030 -8.600 -22.633 1.00 96.75 200 VAL A CA 1
ATOM 1403 C C . VAL A 1 200 ? 25.545 -8.188 -21.253 1.00 96.75 200 VAL A C 1
ATOM 1405 O O . VAL A 1 200 ? 26.740 -7.964 -21.073 1.00 96.75 200 VAL A O 1
ATOM 1408 N N . CYS A 1 201 ? 24.649 -8.128 -20.270 1.00 96.19 201 CYS A N 1
ATOM 1409 C CA . CYS A 1 201 ? 24.983 -7.950 -18.859 1.00 96.19 201 CYS A CA 1
ATOM 1410 C C . CYS A 1 201 ? 24.074 -8.812 -17.968 1.00 96.19 201 CYS A C 1
ATOM 1412 O O . CYS A 1 201 ? 23.007 -9.257 -18.392 1.00 96.19 201 CYS A O 1
ATOM 1414 N N . MET A 1 202 ? 24.494 -9.050 -16.726 1.00 96.19 202 MET A N 1
ATOM 1415 C CA . MET A 1 202 ? 23.660 -9.701 -15.715 1.00 96.19 202 MET A CA 1
ATOM 1416 C C . MET A 1 202 ? 22.992 -8.662 -14.819 1.00 96.19 202 MET A C 1
ATOM 1418 O O . MET A 1 202 ? 23.658 -7.764 -14.306 1.00 96.19 202 MET A O 1
ATOM 1422 N N . VAL A 1 203 ? 21.686 -8.812 -14.602 1.00 95.81 203 VAL A N 1
ATOM 1423 C CA . VAL A 1 203 ? 20.910 -8.017 -13.642 1.00 95.81 203 VAL A CA 1
ATOM 1424 C C . VAL A 1 203 ? 20.147 -8.937 -12.695 1.00 95.81 203 VAL A C 1
ATOM 1426 O O . VAL A 1 203 ? 19.791 -10.057 -13.058 1.00 95.81 203 VAL A O 1
ATOM 1429 N N . ARG A 1 204 ? 19.868 -8.461 -11.481 1.00 95.25 204 ARG A N 1
ATOM 1430 C CA . ARG A 1 204 ? 18.973 -9.134 -10.533 1.00 95.25 204 ARG A CA 1
ATOM 1431 C C . ARG A 1 204 ? 17.639 -8.403 -10.525 1.00 95.25 204 ARG A C 1
ATOM 1433 O O . ARG A 1 204 ? 17.602 -7.188 -10.345 1.00 95.25 204 ARG A O 1
ATOM 1440 N N . ALA A 1 205 ? 16.556 -9.134 -10.751 1.00 95.50 205 ALA A N 1
ATOM 1441 C CA . ALA A 1 205 ? 15.202 -8.616 -10.617 1.00 95.50 205 ALA A CA 1
ATOM 1442 C C . ALA A 1 205 ? 14.696 -8.852 -9.188 1.00 95.50 205 ALA A C 1
ATOM 1444 O O . ALA A 1 205 ? 15.013 -9.864 -8.571 1.00 95.50 205 ALA A O 1
ATOM 1445 N N . ASN A 1 206 ? 13.833 -7.972 -8.682 1.00 96.44 206 ASN A N 1
ATOM 1446 C CA . ASN A 1 206 ? 13.135 -8.097 -7.391 1.00 96.44 206 ASN A CA 1
ATOM 1447 C C . ASN A 1 206 ? 11.997 -9.154 -7.421 1.00 96.44 206 ASN A C 1
ATOM 1449 O O . ASN A 1 206 ? 10.929 -9.015 -6.820 1.00 96.44 206 ASN A O 1
ATOM 1453 N N . HIS A 1 207 ? 12.246 -10.204 -8.189 1.00 96.56 207 HIS A N 1
ATOM 1454 C CA . HIS A 1 207 ? 11.390 -11.320 -8.520 1.00 96.56 207 HIS A CA 1
ATOM 1455 C C . HIS A 1 207 ? 12.030 -12.567 -7.921 1.00 96.56 207 HIS A C 1
ATOM 1457 O O . HIS A 1 207 ? 13.166 -12.891 -8.252 1.00 96.56 207 HIS A O 1
ATOM 1463 N N . PHE A 1 208 ? 11.314 -13.269 -7.061 1.00 95.75 208 PHE A N 1
ATOM 1464 C CA . PHE A 1 208 ? 11.768 -14.494 -6.409 1.00 95.75 208 PHE A CA 1
ATOM 1465 C C . PHE A 1 208 ? 11.079 -15.670 -7.101 1.00 95.75 208 PHE A C 1
ATOM 1467 O O . PHE A 1 208 ? 9.911 -15.544 -7.484 1.00 95.75 208 PHE A O 1
ATOM 1474 N N . PHE A 1 209 ? 11.792 -16.767 -7.357 1.00 95.00 209 PHE A N 1
ATOM 1475 C CA . PHE A 1 209 ? 11.192 -17.939 -7.999 1.00 95.00 209 PHE A CA 1
ATOM 1476 C C . PHE A 1 209 ? 10.208 -18.623 -7.036 1.00 95.00 209 PHE A C 1
ATOM 1478 O O . PHE A 1 209 ? 10.428 -18.618 -5.824 1.00 95.00 209 PHE A O 1
ATOM 1485 N N . VAL A 1 210 ? 9.113 -19.175 -7.562 1.00 94.69 210 VAL A N 1
ATOM 1486 C CA . VAL A 1 210 ? 8.092 -19.875 -6.773 1.00 94.69 210 VAL A CA 1
ATOM 1487 C C . VAL A 1 210 ? 7.874 -21.278 -7.329 1.00 94.69 210 VAL A C 1
ATOM 1489 O O . VAL A 1 210 ? 7.379 -21.442 -8.444 1.00 94.69 210 VAL A O 1
ATOM 1492 N N . GLY A 1 211 ? 8.204 -22.278 -6.516 1.00 92.88 211 GLY A N 1
ATOM 1493 C CA . GLY A 1 211 ? 7.776 -23.658 -6.701 1.00 92.88 211 GLY A CA 1
ATOM 1494 C C . GLY A 1 211 ? 6.303 -23.824 -6.322 1.00 92.88 211 GLY A C 1
ATOM 1495 O O . GLY A 1 211 ? 5.830 -23.204 -5.366 1.00 92.88 211 GLY A O 1
ATOM 1496 N N . LEU A 1 212 ? 5.572 -24.639 -7.084 1.00 92.12 212 LEU A N 1
ATOM 1497 C CA . LEU A 1 212 ? 4.159 -24.926 -6.840 1.00 92.12 212 LEU A CA 1
ATOM 1498 C C . LEU A 1 212 ? 3.850 -26.399 -7.119 1.00 92.12 212 LEU A C 1
ATOM 1500 O O . LEU A 1 212 ? 3.838 -26.824 -8.272 1.00 92.12 212 LEU A O 1
ATOM 1504 N N . VAL A 1 213 ? 3.526 -27.146 -6.066 1.00 90.38 213 VAL A N 1
ATOM 1505 C CA . VAL A 1 213 ? 3.027 -28.524 -6.159 1.00 90.38 213 VAL A CA 1
ATOM 1506 C C . VAL A 1 213 ? 1.502 -28.506 -6.252 1.00 90.38 213 VAL A C 1
ATOM 1508 O O . VAL A 1 213 ? 0.831 -27.967 -5.370 1.00 90.38 213 VAL A O 1
ATOM 1511 N N . ASP A 1 214 ? 0.938 -29.122 -7.293 1.00 88.75 214 ASP A N 1
ATOM 1512 C CA . ASP A 1 214 ? -0.516 -29.237 -7.436 1.00 88.75 214 ASP A CA 1
ATOM 1513 C C . ASP A 1 214 ? -1.092 -30.210 -6.397 1.00 88.75 214 ASP A C 1
ATOM 1515 O O . ASP A 1 214 ? -0.824 -31.411 -6.411 1.00 88.75 214 ASP A O 1
ATOM 1519 N N . LYS A 1 215 ? -1.887 -29.662 -5.477 1.00 88.31 215 LYS A N 1
ATOM 1520 C CA . LYS A 1 215 ? -2.581 -30.391 -4.408 1.00 88.31 215 LYS A CA 1
ATOM 1521 C C . LYS A 1 215 ? -4.108 -30.350 -4.563 1.00 88.31 215 LYS A C 1
ATOM 1523 O O . LYS A 1 215 ? -4.817 -30.671 -3.611 1.00 88.31 215 LYS A O 1
ATOM 1528 N N . GLY A 1 216 ? -4.608 -29.937 -5.733 1.00 90.06 216 GLY A N 1
ATOM 1529 C CA . GLY A 1 216 ? -6.029 -29.738 -6.023 1.00 90.06 216 GLY A CA 1
ATOM 1530 C C . GLY A 1 216 ? -6.606 -28.537 -5.273 1.00 90.06 216 GLY A C 1
ATOM 1531 O O . GLY A 1 216 ? -6.923 -28.626 -4.090 1.00 90.06 216 GLY A O 1
ATOM 1532 N N . LEU A 1 217 ? -6.751 -27.390 -5.938 1.00 94.50 217 LEU A N 1
ATOM 1533 C CA . LEU A 1 217 ? -7.294 -26.186 -5.301 1.00 94.50 217 LEU A CA 1
ATOM 1534 C C . LEU A 1 217 ? -8.825 -26.181 -5.350 1.00 94.50 217 LEU A C 1
ATOM 1536 O O . LEU A 1 217 ? -9.413 -26.305 -6.419 1.00 94.50 217 LEU A O 1
ATOM 1540 N N . HIS A 1 218 ? -9.482 -25.973 -4.212 1.00 95.44 218 HIS A N 1
ATOM 1541 C CA . HIS A 1 218 ? -10.943 -25.893 -4.118 1.00 95.44 218 HIS A CA 1
ATOM 1542 C C . HIS A 1 218 ? -11.394 -24.504 -3.669 1.00 95.44 218 HIS A C 1
ATOM 1544 O O . HIS A 1 218 ? -10.781 -23.906 -2.785 1.00 95.44 218 HIS A O 1
ATOM 1550 N N . GLN A 1 219 ? -12.486 -24.011 -4.257 1.00 96.50 219 GLN A N 1
ATOM 1551 C CA . GLN A 1 219 ? -13.152 -22.765 -3.883 1.00 96.50 219 GLN A CA 1
ATOM 1552 C C . GLN A 1 219 ? -14.470 -23.058 -3.157 1.00 96.50 219 GLN A C 1
ATOM 1554 O O . GLN A 1 219 ? -15.266 -23.891 -3.598 1.00 96.50 219 GLN A O 1
ATOM 1559 N N . TYR A 1 220 ? -14.722 -22.306 -2.088 1.00 97.44 220 TYR A N 1
ATOM 1560 C CA . TYR A 1 220 ? -15.951 -22.333 -1.305 1.00 97.44 220 TYR A CA 1
ATOM 1561 C C . TYR A 1 220 ? -16.511 -20.920 -1.164 1.00 97.44 220 TYR A C 1
ATOM 1563 O O . TYR A 1 220 ? -15.771 -19.963 -0.907 1.00 97.44 220 TYR A O 1
ATOM 1571 N N . ASP A 1 221 ? -17.828 -20.810 -1.274 1.00 97.25 221 ASP A N 1
ATOM 1572 C CA . ASP A 1 221 ? -18.568 -19.601 -0.955 1.00 97.25 221 ASP A CA 1
ATOM 1573 C C . ASP A 1 221 ? -18.800 -19.516 0.557 1.00 97.25 221 ASP A C 1
ATOM 1575 O O . ASP A 1 221 ? -19.146 -20.504 1.214 1.00 97.25 221 ASP A O 1
ATOM 1579 N N . VAL A 1 222 ? -18.620 -18.316 1.107 1.00 97.12 222 VAL A N 1
ATOM 1580 C CA . VAL A 1 222 ? -18.807 -18.001 2.526 1.00 97.12 222 VAL A CA 1
ATOM 1581 C C . VAL A 1 222 ? -19.911 -16.965 2.682 1.00 97.12 222 VAL A C 1
ATOM 1583 O O . VAL A 1 222 ? -19.793 -15.838 2.196 1.00 97.12 222 VAL A O 1
ATOM 1586 N N . ALA A 1 223 ? -20.948 -17.322 3.435 1.00 96.31 223 ALA A N 1
ATOM 1587 C CA . ALA A 1 223 ? -21.948 -16.389 3.940 1.00 96.31 223 ALA A CA 1
ATOM 1588 C C . ALA A 1 223 ? -21.756 -16.183 5.449 1.00 96.31 223 ALA A C 1
ATOM 1590 O O . ALA A 1 223 ? -21.440 -17.125 6.173 1.00 96.31 223 ALA A O 1
ATOM 1591 N N . MET A 1 224 ? -21.947 -14.952 5.932 1.00 94.62 224 MET A N 1
ATOM 1592 C CA . MET A 1 224 ? -21.896 -14.617 7.360 1.00 94.62 224 MET A CA 1
ATOM 1593 C C . MET A 1 224 ? -23.158 -13.858 7.765 1.00 94.62 224 MET A C 1
ATOM 1595 O O . MET A 1 224 ? -23.512 -12.872 7.121 1.00 94.62 224 MET A O 1
ATOM 1599 N N . SER A 1 225 ? -23.805 -14.289 8.847 1.00 92.75 225 SER A N 1
ATOM 1600 C CA . SER A 1 225 ? -24.992 -13.646 9.414 1.00 92.75 225 SER A CA 1
ATOM 1601 C C . SER A 1 225 ? -24.801 -13.370 10.914 1.00 92.75 225 SER A C 1
ATOM 1603 O O . SER A 1 225 ? -24.476 -14.303 11.653 1.00 92.75 225 SER A O 1
ATOM 1605 N N . PRO A 1 226 ? -24.990 -12.126 11.397 1.00 91.44 226 PRO A N 1
ATOM 1606 C CA . PRO A 1 226 ? -25.273 -10.914 10.619 1.00 91.44 226 PRO A CA 1
ATOM 1607 C C . PRO A 1 226 ? -24.072 -10.495 9.752 1.00 91.44 226 PRO A C 1
ATOM 1609 O O . PRO A 1 226 ? -22.925 -10.656 10.172 1.00 91.44 226 PRO A O 1
ATOM 1612 N N . GLU A 1 227 ? -24.318 -9.931 8.563 1.00 88.75 227 GLU A N 1
ATOM 1613 C CA . GLU A 1 227 ? -23.239 -9.542 7.639 1.00 88.75 227 GLU A CA 1
ATOM 1614 C C . GLU A 1 227 ? -22.355 -8.433 8.257 1.00 88.75 227 GLU A C 1
ATOM 1616 O O . GLU A 1 227 ? -22.852 -7.353 8.603 1.00 88.75 227 GLU A O 1
ATOM 1621 N N . PRO A 1 228 ? -21.036 -8.655 8.424 1.00 86.94 228 PRO A N 1
ATOM 1622 C CA . PRO A 1 228 ? -20.148 -7.628 8.951 1.00 86.94 228 PRO A CA 1
ATOM 1623 C C . PRO A 1 228 ? -19.991 -6.433 7.999 1.00 86.94 228 PRO A C 1
ATOM 1625 O O . PRO A 1 228 ? -19.824 -6.578 6.796 1.00 86.94 228 PRO A O 1
ATOM 1628 N N . THR A 1 229 ? -19.907 -5.218 8.540 1.00 81.19 229 THR A N 1
ATOM 1629 C CA . THR A 1 229 ? -19.713 -3.995 7.731 1.00 81.19 229 THR A CA 1
ATOM 1630 C C . THR A 1 229 ? -18.247 -3.667 7.416 1.00 81.19 229 THR A C 1
ATOM 1632 O O . THR A 1 229 ? -17.961 -2.710 6.697 1.00 81.19 229 THR A O 1
ATOM 1635 N N . ILE A 1 230 ? -17.286 -4.414 7.976 1.00 82.56 230 ILE A N 1
ATOM 1636 C CA . ILE A 1 230 ? -15.846 -4.120 7.894 1.00 82.56 230 ILE A CA 1
ATOM 1637 C C . ILE A 1 230 ? -15.070 -5.414 7.618 1.00 82.56 230 ILE A C 1
ATOM 1639 O O . ILE A 1 230 ? -15.157 -6.356 8.401 1.00 82.56 230 ILE A O 1
ATOM 1643 N N . THR A 1 231 ? -14.230 -5.431 6.574 1.00 85.69 231 THR A N 1
ATOM 1644 C CA . THR A 1 231 ? -13.376 -6.573 6.158 1.00 85.69 231 THR A CA 1
ATOM 1645 C C . THR A 1 231 ? -12.560 -7.188 7.304 1.00 85.69 231 THR A C 1
ATOM 1647 O O . THR A 1 231 ? -12.391 -8.400 7.373 1.00 85.69 231 THR A O 1
ATOM 1650 N N . GLY A 1 232 ? -12.072 -6.367 8.240 1.00 84.31 232 GLY A N 1
ATOM 1651 C CA . GLY A 1 232 ? -11.341 -6.854 9.416 1.00 84.31 232 GLY A CA 1
ATOM 1652 C C . GLY A 1 232 ? -12.187 -7.710 10.368 1.00 84.31 232 GLY A C 1
ATOM 1653 O O . GLY A 1 232 ? -11.642 -8.571 11.044 1.00 84.31 232 GLY A O 1
ATOM 1654 N N . VAL A 1 233 ? -13.513 -7.521 10.400 1.00 87.12 233 VAL A N 1
ATOM 1655 C CA . VAL A 1 233 ? -14.418 -8.378 11.181 1.00 87.12 233 VAL A CA 1
ATOM 1656 C C . VAL A 1 233 ? -14.640 -9.711 10.471 1.00 87.12 233 VAL A C 1
ATOM 1658 O O . VAL A 1 233 ? -14.530 -10.732 11.134 1.00 87.12 233 VAL A O 1
ATOM 1661 N N . PHE A 1 234 ? -14.854 -9.723 9.148 1.00 91.44 234 PHE A N 1
ATOM 1662 C CA . PHE A 1 234 ? -14.909 -10.968 8.363 1.00 91.44 234 PHE A CA 1
ATOM 1663 C C . PHE A 1 234 ? -13.660 -11.835 8.600 1.00 91.44 234 PHE A C 1
ATOM 1665 O O . PHE A 1 234 ? -13.775 -13.019 8.908 1.00 91.44 234 PHE A O 1
ATOM 1672 N N . ARG A 1 235 ? -12.457 -11.241 8.519 1.00 90.62 235 ARG A N 1
ATOM 1673 C CA . ARG A 1 235 ? -11.202 -11.970 8.782 1.00 90.62 235 ARG A CA 1
ATOM 1674 C C . ARG A 1 235 ? -11.072 -12.435 10.230 1.00 90.62 235 ARG A C 1
ATOM 1676 O O . ARG A 1 235 ? -10.640 -13.558 10.442 1.00 90.62 235 ARG A O 1
ATOM 1683 N N . ALA A 1 236 ? -11.489 -11.629 11.210 1.00 89.38 236 ALA A N 1
ATOM 1684 C CA . ALA A 1 236 ? -11.492 -12.054 12.610 1.00 89.38 236 ALA A CA 1
ATOM 1685 C C . ALA A 1 236 ? -12.427 -13.253 12.849 1.00 89.38 236 ALA A C 1
ATOM 1687 O O . ALA A 1 236 ? -12.007 -14.214 13.481 1.00 89.38 236 ALA A O 1
ATOM 1688 N N . VAL A 1 237 ? -13.652 -13.230 12.302 1.00 92.31 237 VAL A N 1
ATOM 1689 C CA . VAL A 1 237 ? -14.594 -14.364 12.372 1.00 92.31 237 VAL A CA 1
ATOM 1690 C C . VAL A 1 237 ? -13.968 -15.615 11.749 1.00 92.31 237 VAL A C 1
ATOM 1692 O O . VAL A 1 237 ? -13.939 -16.660 12.389 1.00 92.31 237 VAL A O 1
ATOM 1695 N N . MET A 1 238 ? -13.421 -15.514 10.533 1.00 94.19 238 MET A N 1
ATOM 1696 C CA . MET A 1 238 ? -12.825 -16.671 9.856 1.00 94.19 238 MET A CA 1
ATOM 1697 C C . MET A 1 238 ? -11.573 -17.200 10.576 1.00 94.19 238 MET A C 1
ATOM 1699 O O . MET A 1 238 ? -11.398 -18.407 10.682 1.00 94.19 238 MET A O 1
ATOM 1703 N N . SER A 1 239 ? -10.724 -16.323 11.119 1.00 91.50 239 SER A N 1
ATOM 1704 C CA . SER A 1 239 ? -9.536 -16.720 11.888 1.00 91.50 239 SER A CA 1
ATOM 1705 C C . SER A 1 239 ? -9.914 -17.472 13.173 1.00 91.50 239 SER A C 1
ATOM 1707 O O . SER A 1 239 ? -9.342 -18.524 13.459 1.00 91.50 239 SER A O 1
ATOM 1709 N N . THR A 1 240 ? -10.942 -17.009 13.896 1.00 92.00 240 THR A N 1
ATOM 1710 C CA . THR A 1 240 ? -11.509 -17.734 15.045 1.00 92.00 240 THR A CA 1
ATOM 1711 C C . THR A 1 240 ? -12.097 -19.086 14.627 1.00 92.00 240 THR A C 1
ATOM 1713 O O . THR A 1 240 ? -11.728 -20.094 15.222 1.00 92.00 240 THR A O 1
ATOM 1716 N N . LEU A 1 241 ? -12.907 -19.134 13.558 1.00 94.25 241 LEU A N 1
ATOM 1717 C CA . LEU A 1 241 ? -13.478 -20.377 13.014 1.00 94.25 241 LEU A CA 1
ATOM 1718 C C . LEU A 1 241 ? -12.384 -21.406 12.717 1.00 94.25 241 LEU A C 1
ATOM 1720 O O . LEU A 1 241 ? -12.453 -22.535 13.193 1.00 94.25 241 LEU A O 1
ATOM 1724 N N . VAL A 1 242 ? -11.355 -21.017 11.958 1.00 93.25 242 VAL A N 1
ATOM 1725 C CA . VAL A 1 242 ? -10.246 -21.914 11.607 1.00 93.25 242 VAL A CA 1
ATOM 1726 C C . VAL A 1 242 ? -9.525 -22.386 12.867 1.00 93.25 242 VAL A C 1
ATOM 1728 O O . VAL A 1 242 ? -9.298 -23.582 13.009 1.00 93.25 242 VAL A O 1
ATOM 1731 N N . LYS A 1 243 ? -9.234 -21.495 13.822 1.00 91.19 243 LYS A N 1
ATOM 1732 C CA . LYS A 1 243 ? -8.570 -21.866 15.081 1.00 91.19 243 LYS A CA 1
ATOM 1733 C C . LYS A 1 243 ? -9.366 -22.889 15.906 1.00 91.19 243 LYS A C 1
ATOM 1735 O O . LYS A 1 243 ? -8.762 -23.765 16.516 1.00 91.19 243 LYS A O 1
ATOM 1740 N N . GLU A 1 244 ? -10.691 -22.776 15.937 1.00 92.62 244 GLU A N 1
ATOM 1741 C CA . GLU A 1 244 ? -11.584 -23.655 16.710 1.00 92.62 244 GLU A CA 1
ATOM 1742 C C . GLU A 1 244 ? -11.885 -24.980 15.988 1.00 92.62 244 GLU A C 1
ATOM 1744 O O . GLU A 1 244 ? -12.072 -26.016 16.629 1.00 92.62 244 GLU A O 1
ATOM 1749 N N . HIS A 1 245 ? -11.896 -24.975 14.651 1.00 93.06 245 HIS A N 1
ATOM 1750 C CA . HIS A 1 245 ? -12.392 -26.091 13.843 1.00 93.06 245 HIS A CA 1
ATOM 1751 C C . HIS A 1 245 ? -11.355 -26.782 12.944 1.00 93.06 245 HIS A C 1
ATOM 1753 O O . HIS A 1 245 ? -11.709 -27.777 12.305 1.00 93.06 245 HIS A O 1
ATOM 1759 N N . GLN A 1 246 ? -10.092 -26.329 12.914 1.00 90.12 246 GLN A N 1
ATOM 1760 C CA . GLN A 1 246 ? -9.028 -26.914 12.081 1.00 90.12 246 GLN A CA 1
ATOM 1761 C C . GLN A 1 246 ? -8.911 -28.432 12.269 1.00 90.12 246 GLN A C 1
ATOM 1763 O O . GLN A 1 246 ? -9.087 -29.190 11.318 1.00 90.12 246 GLN A O 1
ATOM 1768 N N . SER A 1 247 ? -8.617 -28.884 13.491 1.00 88.94 247 SER A N 1
ATOM 1769 C CA . SER A 1 247 ? -8.340 -30.296 13.798 1.00 88.94 247 SER A CA 1
ATOM 1770 C C . SER A 1 247 ? -9.576 -31.196 13.769 1.00 88.94 247 SER A C 1
ATOM 1772 O O . SER A 1 247 ? -9.436 -32.414 13.750 1.00 88.94 247 SER A O 1
ATOM 1774 N N . THR A 1 248 ? -10.776 -30.613 13.776 1.00 89.44 248 THR A N 1
ATOM 1775 C CA . THR A 1 248 ? -12.040 -31.349 13.832 1.00 89.44 248 THR A CA 1
ATOM 1776 C C . THR A 1 248 ? -12.727 -31.338 12.471 1.00 89.44 248 THR A C 1
ATOM 1778 O O . THR A 1 248 ? -12.575 -32.244 11.659 1.00 89.44 248 THR A O 1
ATOM 1781 N N . THR A 1 249 ? -13.499 -30.295 12.198 1.00 89.38 249 THR A N 1
ATOM 1782 C CA . THR A 1 249 ? -14.475 -30.278 11.105 1.00 89.38 249 THR A CA 1
ATOM 1783 C C . THR A 1 249 ? -13.932 -29.718 9.797 1.00 89.38 249 THR A C 1
ATOM 1785 O O . THR A 1 249 ? -14.560 -29.943 8.768 1.00 89.38 249 THR A O 1
ATOM 1788 N N . LEU A 1 250 ? -12.764 -29.066 9.803 1.00 92.00 250 LEU A N 1
ATOM 1789 C CA . LEU A 1 250 ? -12.025 -28.702 8.587 1.00 92.00 250 LEU A CA 1
ATOM 1790 C C . LEU A 1 250 ? -11.049 -29.802 8.120 1.00 92.00 250 LEU A C 1
ATOM 1792 O O . LEU A 1 250 ? -10.380 -29.625 7.106 1.00 92.00 250 LEU A O 1
ATOM 1796 N N . GLY A 1 251 ? -10.955 -30.938 8.825 1.00 89.00 251 GLY A N 1
ATOM 1797 C CA . GLY A 1 251 ? -10.113 -32.071 8.413 1.00 89.00 251 GLY A CA 1
ATOM 1798 C C . GLY A 1 251 ? -8.611 -31.758 8.388 1.00 89.00 251 GLY A C 1
ATOM 1799 O O . GLY A 1 251 ? -7.899 -32.229 7.506 1.00 89.00 251 GLY A O 1
ATOM 1800 N N . GLY A 1 252 ? -8.138 -30.910 9.305 1.00 90.25 252 GLY A N 1
ATOM 1801 C CA . GLY A 1 252 ? -6.744 -30.467 9.415 1.00 90.25 252 GLY A CA 1
ATOM 1802 C C . GLY A 1 252 ? -6.361 -29.276 8.526 1.00 90.25 252 GLY A C 1
ATOM 1803 O O . GLY A 1 252 ? -5.326 -28.657 8.788 1.00 90.25 252 GLY A O 1
ATOM 1804 N N . ARG A 1 253 ? -7.192 -28.928 7.532 1.00 92.19 253 ARG A N 1
ATOM 1805 C CA . ARG A 1 253 ? -6.913 -27.904 6.509 1.00 92.19 253 ARG A CA 1
ATOM 1806 C C . ARG A 1 253 ? -6.836 -26.480 7.084 1.00 92.19 253 ARG A C 1
ATOM 1808 O O . ARG A 1 253 ? -7.604 -26.106 7.973 1.00 92.19 253 ARG A O 1
ATOM 1815 N N . LEU A 1 254 ? -5.950 -25.671 6.513 1.00 93.19 254 LEU A N 1
ATOM 1816 C CA . LEU A 1 254 ? -5.682 -24.259 6.781 1.00 93.19 254 LEU A CA 1
ATOM 1817 C C . LEU A 1 254 ? -6.136 -23.406 5.589 1.00 93.19 254 LEU A C 1
ATOM 1819 O O . LEU A 1 254 ? -5.312 -22.973 4.776 1.00 93.19 254 LEU A O 1
ATOM 1823 N N . PRO A 1 255 ? -7.440 -23.106 5.475 1.00 94.12 255 PRO A N 1
ATOM 1824 C CA . PRO A 1 255 ? -7.935 -22.349 4.341 1.00 94.12 255 PRO A CA 1
ATOM 1825 C C . PRO A 1 255 ? -7.344 -20.933 4.268 1.00 94.12 255 PRO A C 1
ATOM 1827 O O . PRO A 1 255 ? -6.954 -20.326 5.275 1.00 94.12 255 PRO A O 1
ATOM 1830 N N . ALA A 1 256 ? -7.321 -20.389 3.053 1.00 94.94 256 ALA A N 1
ATOM 1831 C CA . ALA A 1 256 ? -7.007 -18.994 2.759 1.00 94.94 256 ALA A CA 1
ATOM 1832 C C . ALA A 1 256 ? -8.298 -18.230 2.435 1.00 94.94 256 ALA A C 1
ATOM 1834 O O . ALA A 1 256 ? -9.136 -18.726 1.680 1.00 94.94 256 ALA A O 1
ATOM 1835 N N . TYR A 1 257 ? -8.471 -17.025 2.985 1.00 94.62 257 TYR A N 1
ATOM 1836 C CA . TYR A 1 257 ? -9.733 -16.284 2.894 1.00 94.62 257 TYR A CA 1
ATOM 1837 C C . TYR A 1 257 ? -9.561 -14.896 2.268 1.00 94.62 257 TYR A C 1
ATOM 1839 O O . TYR A 1 257 ? -8.739 -14.088 2.702 1.00 94.62 257 TYR A O 1
ATOM 1847 N N . ASP A 1 258 ? -10.398 -14.564 1.281 1.00 91.12 258 ASP A N 1
ATOM 1848 C CA . ASP A 1 258 ? -10.355 -13.257 0.612 1.00 91.12 258 ASP A CA 1
ATOM 1849 C C . ASP A 1 258 ? -10.687 -12.083 1.563 1.00 91.12 258 ASP A C 1
ATOM 1851 O O . ASP A 1 258 ? -10.242 -10.946 1.359 1.00 91.12 258 ASP A O 1
ATOM 1855 N N . GLY A 1 259 ? -11.402 -12.357 2.660 1.00 89.88 259 GLY A N 1
ATOM 1856 C CA . GLY A 1 259 ? -11.898 -11.374 3.625 1.00 89.88 259 GLY A CA 1
ATOM 1857 C C . GLY A 1 259 ? -13.327 -10.893 3.352 1.00 89.88 259 GLY A C 1
ATOM 1858 O O . GLY A 1 259 ? -13.716 -9.860 3.903 1.00 89.88 259 GLY A O 1
ATOM 1859 N N . ARG A 1 260 ? -14.077 -11.577 2.479 1.00 90.38 260 ARG A N 1
ATOM 1860 C CA . ARG A 1 260 ? -15.464 -11.268 2.105 1.00 90.38 260 ARG A CA 1
ATOM 1861 C C . ARG A 1 260 ? -16.322 -12.519 1.915 1.00 90.38 260 ARG A C 1
ATOM 1863 O O . ARG A 1 260 ? -17.182 -12.775 2.751 1.00 90.38 260 ARG A O 1
ATOM 1870 N N . LYS A 1 261 ? -16.140 -13.256 0.816 1.00 93.75 261 LYS A N 1
ATOM 1871 C CA . LYS A 1 261 ? -17.081 -14.303 0.368 1.00 93.75 261 LYS A CA 1
ATOM 1872 C C . LYS A 1 261 ? -16.411 -15.555 -0.191 1.00 93.75 261 LYS A C 1
ATOM 1874 O O . LYS A 1 261 ? -17.123 -16.511 -0.462 1.00 93.75 261 LYS A O 1
ATOM 1879 N N . SER A 1 262 ? -15.090 -15.577 -0.352 1.00 95.38 262 SER A N 1
ATOM 1880 C CA . SER A 1 262 ? -14.391 -16.677 -1.022 1.00 95.38 262 SER A CA 1
ATOM 1881 C C . SER A 1 262 ? -13.315 -17.268 -0.122 1.00 95.38 262 SER A C 1
ATOM 1883 O O . SER A 1 262 ? -12.381 -16.577 0.296 1.00 95.38 262 SER A O 1
ATOM 1885 N N . LEU A 1 263 ? -13.450 -18.559 0.156 1.00 96.50 263 LEU A N 1
ATOM 1886 C CA . LEU A 1 263 ? -12.508 -19.368 0.916 1.00 96.50 263 LEU A CA 1
ATOM 1887 C C . LEU A 1 263 ? -11.882 -20.405 -0.014 1.00 96.50 263 LEU A C 1
ATOM 1889 O O . LEU A 1 263 ? -12.566 -20.953 -0.877 1.00 96.50 263 LEU A O 1
ATOM 1893 N N . TYR A 1 264 ? -10.599 -20.686 0.172 1.00 96.56 264 TYR A N 1
ATOM 1894 C CA . TYR A 1 264 ? -9.858 -21.638 -0.650 1.00 96.56 264 TYR A CA 1
ATOM 1895 C C . TYR A 1 264 ? -9.133 -22.656 0.225 1.00 96.56 264 TYR A C 1
ATOM 1897 O O . TYR A 1 264 ? -8.642 -22.292 1.293 1.00 96.56 264 TYR A O 1
ATOM 1905 N N . THR A 1 265 ? -9.027 -23.901 -0.237 1.00 96.31 265 THR A N 1
ATOM 1906 C CA . THR A 1 265 ? -8.197 -24.960 0.370 1.00 96.31 265 THR A CA 1
ATOM 1907 C C . THR A 1 265 ? -7.387 -25.686 -0.697 1.00 96.31 265 THR A C 1
ATOM 1909 O O . THR A 1 265 ? -7.789 -25.736 -1.861 1.00 96.31 265 THR A O 1
ATOM 1912 N N . ALA A 1 266 ? -6.271 -26.287 -0.289 1.00 94.19 266 ALA A N 1
ATOM 1913 C CA . ALA A 1 266 ? -5.631 -27.355 -1.046 1.00 94.19 266 ALA A CA 1
ATOM 1914 C C . ALA A 1 266 ? -6.182 -28.701 -0.547 1.00 94.19 266 ALA A C 1
ATOM 1916 O O . ALA A 1 266 ? -6.107 -28.993 0.648 1.00 94.19 266 ALA A O 1
ATOM 1917 N N . GLY A 1 267 ? -6.760 -29.498 -1.443 1.00 92.56 267 GLY A N 1
ATOM 1918 C CA . GLY A 1 267 ? -7.611 -30.650 -1.142 1.00 92.56 267 GLY A CA 1
ATOM 1919 C C . GLY A 1 267 ? -9.018 -30.265 -0.663 1.00 92.56 267 GLY A C 1
ATOM 1920 O O . GLY A 1 267 ? -9.259 -29.144 -0.206 1.00 92.56 267 GLY A O 1
ATOM 1921 N N . GLU A 1 268 ? -9.969 -31.192 -0.782 1.00 94.12 268 GLU A N 1
ATOM 1922 C CA . GLU A 1 268 ? -11.361 -30.945 -0.392 1.00 94.12 268 GLU A CA 1
ATOM 1923 C C . GLU A 1 268 ? -11.551 -30.958 1.141 1.00 94.12 268 GLU A C 1
ATOM 1925 O O . GLU A 1 268 ? -10.869 -31.688 1.868 1.00 94.12 268 GLU A O 1
ATOM 1930 N N . LEU A 1 269 ? -12.489 -30.143 1.633 1.00 95.62 269 LEU A N 1
ATOM 1931 C CA . LEU A 1 269 ? -13.006 -30.206 3.000 1.00 95.62 269 LEU A CA 1
ATOM 1932 C C . LEU A 1 269 ? -13.894 -31.453 3.175 1.00 95.62 269 LEU A C 1
ATOM 1934 O O . LEU A 1 269 ? -14.522 -31.893 2.214 1.00 95.62 269 LEU A O 1
ATOM 1938 N N . PRO A 1 270 ? -14.041 -31.999 4.398 1.00 95.06 270 PRO A N 1
ATOM 1939 C CA . PRO A 1 270 ? -14.850 -33.197 4.656 1.00 95.06 270 PRO A CA 1
ATOM 1940 C C . PRO A 1 270 ? -16.376 -32.943 4.609 1.00 95.06 270 PRO A C 1
ATOM 1942 O O . PRO A 1 270 ? -17.151 -33.641 5.259 1.00 95.06 270 PRO A O 1
ATOM 1945 N N . PHE A 1 271 ? -16.826 -31.913 3.885 1.00 94.69 271 PHE A N 1
ATOM 1946 C CA . PHE A 1 271 ? -18.229 -31.550 3.698 1.00 94.69 271 PHE A CA 1
ATOM 1947 C C . PHE A 1 271 ? -18.424 -30.709 2.426 1.00 94.69 271 PHE A C 1
ATOM 1949 O O . PHE A 1 271 ? -17.586 -29.878 2.077 1.00 94.69 271 PHE A O 1
ATOM 1956 N N . LYS A 1 272 ? -19.588 -30.848 1.773 1.00 94.62 272 LYS A N 1
ATOM 1957 C CA . LYS A 1 272 ? -19.997 -29.966 0.661 1.00 94.62 272 LYS A CA 1
ATOM 1958 C C . LYS A 1 272 ? -20.658 -28.671 1.138 1.00 94.62 272 LYS A C 1
ATOM 1960 O O . LYS A 1 272 ? -20.553 -27.642 0.479 1.00 94.62 272 LYS A O 1
ATOM 1965 N N . THR A 1 273 ? -21.355 -28.684 2.271 1.00 96.88 273 THR A N 1
ATOM 1966 C CA . THR A 1 273 ? -21.913 -27.482 2.912 1.00 96.88 273 THR A CA 1
ATOM 1967 C C . THR A 1 273 ? -21.938 -27.688 4.419 1.00 96.88 273 THR A C 1
ATOM 1969 O O . THR A 1 273 ? -22.287 -28.777 4.873 1.00 96.88 273 THR A O 1
ATOM 1972 N N . LYS A 1 274 ? -21.558 -26.669 5.194 1.00 96.19 274 LYS A N 1
ATOM 1973 C CA . LYS A 1 274 ? -21.620 -26.707 6.658 1.00 96.19 274 LYS A CA 1
ATOM 1974 C C . LYS A 1 274 ? -21.820 -25.320 7.252 1.00 96.19 274 LYS A C 1
ATOM 1976 O O . LYS A 1 274 ? -21.272 -24.341 6.747 1.00 96.19 274 LYS A O 1
ATOM 1981 N N . GLU A 1 275 ? -22.585 -25.266 8.335 1.00 96.50 275 GLU A N 1
ATOM 1982 C CA . GLU A 1 275 ? -22.756 -24.070 9.156 1.00 96.50 275 GLU A CA 1
ATOM 1983 C C . GLU A 1 275 ? -21.937 -24.173 10.443 1.00 96.50 275 GLU A C 1
ATOM 1985 O O . GLU A 1 275 ? -21.791 -25.250 11.025 1.00 96.50 275 GLU A O 1
ATOM 1990 N N . PHE A 1 276 ? -21.419 -23.030 10.877 1.00 95.88 276 PHE A N 1
ATOM 1991 C CA . PHE A 1 276 ? -20.618 -22.852 12.079 1.00 95.88 276 PHE A CA 1
ATOM 1992 C C . PHE A 1 276 ? -21.187 -21.685 12.884 1.00 95.88 276 PHE A C 1
ATOM 1994 O O . PHE A 1 276 ? -21.564 -20.665 12.304 1.00 95.88 276 PHE A O 1
ATOM 2001 N N . GLU A 1 277 ? -21.215 -21.799 14.209 1.00 94.31 277 GLU A N 1
ATOM 2002 C CA . GLU A 1 277 ? -21.525 -20.675 15.093 1.00 94.31 277 GLU A CA 1
ATOM 2003 C C . GLU A 1 277 ? -20.233 -20.177 15.740 1.00 94.31 277 GLU A C 1
ATOM 2005 O O . GLU A 1 277 ? -19.694 -20.803 16.646 1.00 94.31 277 GLU A O 1
ATOM 2010 N N . VAL A 1 278 ? -19.731 -19.043 15.255 1.00 92.88 278 VAL A N 1
ATOM 2011 C CA . VAL A 1 278 ? -18.467 -18.454 15.699 1.00 92.88 278 VAL A CA 1
ATOM 2012 C C . VAL A 1 278 ? -18.758 -17.315 16.659 1.00 92.88 278 VAL A C 1
ATOM 2014 O O . VAL A 1 278 ? -19.468 -16.366 16.313 1.00 92.88 278 VAL A O 1
ATOM 2017 N N . THR A 1 279 ? -18.173 -17.363 17.851 1.00 90.94 279 THR A N 1
ATOM 2018 C CA . THR A 1 279 ? -18.359 -16.313 18.855 1.00 90.94 279 THR A CA 1
ATOM 2019 C C . THR A 1 279 ? -17.132 -15.418 18.929 1.00 90.94 279 THR A C 1
ATOM 2021 O O . THR A 1 279 ? -16.073 -15.822 19.399 1.00 90.94 279 THR A O 1
ATOM 2024 N N . LEU A 1 280 ? -17.269 -14.159 18.500 1.00 85.94 280 LEU A N 1
ATOM 2025 C CA . LEU A 1 280 ? -16.211 -13.176 18.713 1.00 85.94 280 LEU A CA 1
ATOM 2026 C C . LEU A 1 280 ? -16.349 -12.516 20.095 1.00 85.94 280 LEU A C 1
ATOM 2028 O O . LEU A 1 280 ? -17.402 -11.920 20.368 1.00 85.94 280 LEU A O 1
ATOM 2032 N N . PRO A 1 281 ? -15.287 -12.516 20.929 1.00 73.75 281 PRO A N 1
ATOM 2033 C CA . PRO A 1 281 ? -15.288 -11.785 22.188 1.00 73.75 281 PRO A CA 1
ATOM 2034 C C . PRO A 1 281 ? -15.432 -10.288 21.902 1.00 73.75 281 PRO A C 1
ATOM 2036 O O . PRO A 1 281 ? -14.677 -9.709 21.110 1.00 73.75 281 PRO A O 1
ATOM 2039 N N . ASP A 1 282 ? -16.420 -9.648 22.527 1.00 62.94 282 ASP A N 1
ATOM 2040 C CA . ASP A 1 282 ? -16.693 -8.243 22.252 1.00 62.94 282 ASP A CA 1
ATOM 2041 C C . ASP A 1 282 ? -15.648 -7.340 22.918 1.00 62.94 282 ASP A C 1
ATOM 2043 O O . ASP A 1 282 ? -15.598 -7.189 24.140 1.00 62.94 282 ASP A O 1
ATOM 2047 N N . LYS A 1 283 ? -14.818 -6.699 22.087 1.00 55.38 283 LYS A N 1
ATOM 2048 C CA . LYS A 1 283 ? -13.861 -5.671 22.521 1.00 55.38 283 LYS A CA 1
ATOM 2049 C C . LYS A 1 283 ? -14.557 -4.357 22.936 1.00 55.38 283 LYS A C 1
ATOM 2051 O O . LYS A 1 283 ? -13.882 -3.453 23.417 1.00 55.38 283 LYS A O 1
ATOM 2056 N N . ASN A 1 284 ? -15.881 -4.245 22.775 1.00 46.81 284 ASN A N 1
ATOM 2057 C CA . ASN A 1 284 ? -16.715 -3.121 23.205 1.00 46.81 284 ASN A CA 1
ATOM 2058 C C . ASN A 1 284 ? -17.896 -3.598 24.081 1.00 46.81 284 ASN A C 1
ATOM 2060 O O . ASN A 1 284 ? -19.018 -3.672 23.578 1.00 46.81 284 ASN A O 1
ATOM 2064 N N . PRO A 1 285 ? -17.714 -3.856 25.388 1.00 43.56 285 PRO A N 1
ATOM 2065 C CA . PRO A 1 285 ? -18.840 -4.207 26.246 1.00 43.56 285 PRO A CA 1
ATOM 2066 C C . PRO A 1 285 ? -19.950 -3.144 26.205 1.00 43.56 285 PRO A C 1
ATOM 2068 O O . PRO A 1 285 ? -19.702 -1.945 26.010 1.00 43.56 285 PRO A O 1
ATOM 2071 N N . GLY A 1 286 ? -21.188 -3.598 26.404 1.00 47.94 286 GLY A N 1
ATOM 2072 C CA . GLY A 1 286 ? -22.328 -2.719 26.641 1.00 47.94 286 GLY A CA 1
ATOM 2073 C C . GLY A 1 286 ? -22.229 -1.990 27.991 1.00 47.94 286 GLY A C 1
ATOM 2074 O O . GLY A 1 286 ? -21.176 -1.999 28.634 1.00 47.94 286 GLY A O 1
ATOM 2075 N N . PRO A 1 287 ? -23.318 -1.349 28.455 1.00 40.47 287 PRO A N 1
ATOM 2076 C CA . PRO A 1 287 ? -23.404 -0.908 29.848 1.00 40.47 287 PRO A CA 1
ATOM 2077 C C . PRO A 1 287 ? -23.135 -2.073 30.833 1.00 40.47 287 PRO A C 1
ATOM 2079 O O . PRO A 1 287 ? -23.241 -3.242 30.441 1.00 40.47 287 PRO A O 1
ATOM 2082 N N . PRO A 1 288 ? -22.758 -1.773 32.094 1.00 36.41 288 PRO A N 1
ATOM 2083 C CA . PRO A 1 288 ? -22.292 -2.779 33.049 1.00 36.41 288 PRO A CA 1
ATOM 2084 C C . PRO A 1 288 ? -23.271 -3.954 33.188 1.00 36.41 288 PRO A C 1
ATOM 2086 O O . PRO A 1 288 ? -24.463 -3.742 33.384 1.00 36.41 288 PRO A O 1
ATOM 2089 N N . GLY A 1 289 ? -22.762 -5.185 33.073 1.00 43.41 289 GLY A N 1
ATOM 2090 C CA . GLY A 1 289 ? -23.542 -6.418 33.251 1.00 43.41 289 GLY A CA 1
ATOM 2091 C C . GLY A 1 289 ? -23.777 -7.267 31.994 1.00 43.41 289 GLY A C 1
ATOM 2092 O O . GLY A 1 289 ? -24.111 -8.437 32.136 1.00 43.41 289 GLY A O 1
ATOM 2093 N N . GLN A 1 290 ? -23.556 -6.760 30.771 1.00 43.31 290 GLN A N 1
ATOM 2094 C CA . GLN A 1 290 ? -23.668 -7.578 29.545 1.00 43.31 290 GLN A CA 1
ATOM 2095 C C . GLN A 1 290 ? -22.390 -7.556 28.689 1.00 43.31 290 GLN A C 1
ATOM 2097 O O . GLN A 1 290 ? -22.200 -6.683 27.836 1.00 43.31 290 GLN A O 1
ATOM 2102 N N . ARG A 1 291 ? -21.546 -8.591 28.842 1.00 49.81 291 ARG A N 1
ATOM 2103 C CA . ARG A 1 291 ? -20.635 -9.031 27.769 1.00 49.81 291 ARG A CA 1
ATOM 2104 C C . ARG A 1 291 ? -21.496 -9.625 26.650 1.00 49.81 291 ARG A C 1
ATOM 2106 O O . ARG A 1 291 ? -21.855 -10.795 26.700 1.00 49.81 291 ARG A O 1
ATOM 2113 N N . ARG A 1 292 ? -21.867 -8.812 25.658 1.00 58.69 292 ARG A N 1
ATOM 2114 C CA . ARG A 1 292 ? -22.597 -9.289 24.474 1.00 58.69 292 ARG A CA 1
ATOM 2115 C C . ARG A 1 292 ? -21.635 -9.949 23.498 1.00 58.69 292 ARG A C 1
ATOM 2117 O O . ARG A 1 292 ? -21.173 -9.325 22.552 1.00 58.69 292 ARG A O 1
ATOM 2124 N N . GLU A 1 293 ? -21.342 -11.216 23.751 1.00 71.12 293 GLU A N 1
ATOM 2125 C CA . GLU A 1 293 ? -20.715 -12.104 22.776 1.00 71.12 293 GLU A CA 1
ATOM 2126 C C . GLU A 1 293 ? -21.380 -11.965 21.403 1.00 71.12 293 GLU A C 1
ATOM 2128 O O . GLU A 1 293 ? -22.598 -12.104 21.257 1.00 71.12 293 GLU A O 1
ATOM 2133 N N . ARG A 1 294 ? -20.580 -11.635 20.383 1.00 83.00 294 ARG A N 1
ATOM 2134 C CA . ARG A 1 294 ? -21.092 -11.444 19.026 1.00 83.00 294 ARG A CA 1
ATOM 2135 C C . ARG A 1 294 ? -21.011 -12.775 18.299 1.00 83.00 294 ARG A C 1
ATOM 2137 O O . ARG A 1 294 ? -19.965 -13.113 17.744 1.00 83.00 294 ARG A O 1
ATOM 2144 N N . LYS A 1 295 ? -22.120 -13.506 18.342 1.00 90.31 295 LYS A N 1
ATOM 2145 C CA . LYS A 1 295 ? -22.341 -14.745 17.595 1.00 90.31 295 LYS A CA 1
ATOM 2146 C C . LYS A 1 295 ? -22.534 -14.430 16.111 1.00 90.31 295 LYS A C 1
ATOM 2148 O O . LYS A 1 295 ? -23.340 -13.569 15.758 1.00 90.31 295 LYS A O 1
ATOM 2153 N N . PHE A 1 296 ? -21.792 -15.129 15.261 1.00 93.50 296 PHE A N 1
ATOM 2154 C CA . PHE A 1 296 ? -21.921 -15.108 13.809 1.00 93.50 296 PHE A CA 1
ATOM 2155 C C . PHE A 1 296 ? -22.200 -16.526 13.325 1.00 93.50 296 PHE A C 1
ATOM 2157 O O . PHE A 1 296 ? -21.427 -17.439 13.609 1.00 93.50 296 PHE A O 1
ATOM 2164 N N . LYS A 1 297 ? -23.273 -16.704 12.555 1.00 95.81 297 LYS A N 1
ATOM 2165 C CA . LYS A 1 297 ? -23.469 -17.914 11.758 1.00 95.81 297 LYS A CA 1
ATOM 2166 C C . LYS A 1 297 ? -22.647 -17.782 10.484 1.00 95.81 297 LYS A C 1
ATOM 2168 O O . LYS A 1 297 ? -22.798 -16.795 9.763 1.00 95.81 297 LYS A O 1
ATOM 2173 N N . VAL A 1 298 ? -21.768 -18.743 10.230 1.00 97.00 298 VAL A N 1
ATOM 2174 C CA . VAL A 1 298 ? -20.912 -18.797 9.043 1.00 97.00 298 VAL A CA 1
ATOM 2175 C C . VAL A 1 298 ? -21.260 -20.053 8.261 1.00 97.00 298 VAL A C 1
ATOM 2177 O O . VAL A 1 298 ? -21.064 -21.158 8.758 1.00 97.00 298 VAL A O 1
ATOM 2180 N N . THR A 1 299 ? -21.756 -19.889 7.041 1.00 97.25 299 THR A N 1
ATOM 2181 C CA . THR A 1 299 ? -22.085 -21.000 6.141 1.00 97.25 299 THR A CA 1
ATOM 2182 C C . THR A 1 299 ? -20.992 -21.094 5.085 1.00 97.25 299 THR A C 1
ATOM 2184 O O . THR A 1 299 ? -20.747 -20.124 4.366 1.00 97.25 299 THR A O 1
ATOM 2187 N N . ILE A 1 300 ? -20.322 -22.245 5.006 1.00 97.81 300 ILE A N 1
ATOM 2188 C CA . ILE A 1 300 ? -19.282 -22.551 4.016 1.00 97.81 300 ILE A CA 1
ATOM 2189 C C . ILE A 1 300 ? -19.851 -23.595 3.052 1.00 97.81 300 ILE A C 1
ATOM 2191 O O . ILE A 1 300 ? -20.249 -24.678 3.486 1.00 97.81 300 ILE A O 1
ATOM 2195 N N . LYS A 1 301 ? -19.884 -23.284 1.753 1.00 97.62 301 LYS A N 1
ATOM 2196 C CA . LYS A 1 301 ? -20.413 -24.154 0.691 1.00 97.62 301 LYS A CA 1
ATOM 2197 C C . LYS A 1 301 ? -19.377 -24.353 -0.413 1.00 97.62 301 LYS A C 1
ATOM 2199 O O . LYS A 1 301 ? -18.851 -23.379 -0.931 1.00 97.62 301 LYS A O 1
ATOM 2204 N N . HIS A 1 302 ? -19.109 -25.598 -0.799 1.00 97.56 302 HIS A N 1
ATOM 2205 C CA . HIS A 1 302 ? -18.252 -25.943 -1.940 1.00 97.56 302 HIS A CA 1
ATOM 2206 C C . HIS A 1 302 ? -18.850 -25.377 -3.230 1.00 97.56 302 HIS A C 1
ATOM 2208 O O . HIS A 1 302 ? -20.034 -25.586 -3.507 1.00 97.56 302 HIS A O 1
ATOM 2214 N N . ALA A 1 303 ? -18.040 -24.623 -3.971 1.00 95.25 303 ALA A N 1
ATOM 2215 C CA . ALA A 1 303 ? -18.450 -23.947 -5.194 1.00 95.25 303 ALA A CA 1
ATOM 2216 C C . ALA A 1 303 ? -17.863 -24.635 -6.433 1.00 95.25 303 ALA A C 1
ATOM 2218 O O . ALA A 1 303 ? -18.608 -24.998 -7.339 1.00 95.25 303 ALA A O 1
ATOM 2219 N N . THR A 1 304 ? -16.536 -24.814 -6.489 1.00 94.56 304 THR A N 1
ATOM 2220 C CA . THR A 1 304 ? -15.867 -25.442 -7.641 1.00 94.56 304 THR A CA 1
ATOM 2221 C C . THR A 1 304 ? -14.434 -25.903 -7.334 1.00 94.56 304 THR A C 1
ATOM 2223 O O . THR A 1 304 ? -13.820 -25.481 -6.351 1.00 94.56 304 THR A O 1
ATOM 2226 N N . LEU A 1 305 ? -13.888 -26.754 -8.207 1.00 93.06 305 LEU A N 1
ATOM 2227 C CA . LEU A 1 305 ? -12.458 -27.057 -8.303 1.00 93.06 305 LEU A CA 1
ATOM 2228 C C . LEU A 1 305 ? -11.777 -25.997 -9.189 1.00 93.06 305 LEU A C 1
ATOM 2230 O O . LEU A 1 305 ? -12.219 -25.731 -10.306 1.00 93.06 305 LEU A O 1
ATOM 2234 N N . VAL A 1 306 ? -10.682 -25.409 -8.713 1.00 92.00 306 VAL A N 1
ATOM 2235 C CA . VAL A 1 306 ? -9.865 -24.440 -9.453 1.00 92.00 306 VAL A CA 1
ATOM 2236 C C . VAL A 1 306 ? -8.724 -25.186 -10.143 1.00 92.00 306 VAL A C 1
ATOM 2238 O O . VAL A 1 306 ? -7.764 -25.607 -9.501 1.00 92.00 306 VAL A O 1
ATOM 2241 N N . SER A 1 307 ? -8.824 -25.354 -11.463 1.00 88.56 307 SER A N 1
ATOM 2242 C CA . SER A 1 307 ? -7.806 -26.060 -12.251 1.00 88.56 307 SER A CA 1
ATOM 2243 C C . SER A 1 307 ? -6.503 -25.261 -12.369 1.00 88.56 307 SER A C 1
ATOM 2245 O O . SER A 1 307 ? -6.507 -24.096 -12.775 1.00 88.56 307 SER A O 1
ATOM 2247 N N . LEU A 1 308 ? -5.373 -25.916 -12.083 1.00 88.75 308 LEU A N 1
ATOM 2248 C CA . LEU A 1 308 ? -4.026 -25.392 -12.333 1.00 88.75 308 LEU A CA 1
ATOM 2249 C C . LEU A 1 308 ? -3.488 -25.733 -13.735 1.00 88.75 308 LEU A C 1
ATOM 2251 O O . LEU A 1 308 ? -2.405 -25.272 -14.092 1.00 88.75 308 LEU A O 1
ATOM 2255 N N . GLN A 1 309 ? -4.240 -26.462 -14.568 1.00 85.81 309 GLN A N 1
ATOM 2256 C CA . GLN A 1 309 ? -3.784 -26.938 -15.882 1.00 85.81 309 GLN A CA 1
ATOM 2257 C C . GLN A 1 309 ? -3.304 -25.800 -16.799 1.00 85.81 309 GLN A C 1
ATOM 2259 O O . GLN A 1 309 ? -2.226 -25.887 -17.380 1.00 85.81 309 GLN A O 1
ATOM 2264 N N . GLN A 1 310 ? -4.052 -24.694 -16.891 1.00 85.69 310 GLN A N 1
ATOM 2265 C CA . GLN A 1 310 ? -3.640 -23.524 -17.685 1.00 85.69 310 GLN A CA 1
ATOM 2266 C C . GLN A 1 310 ? -2.363 -22.859 -17.140 1.00 85.69 310 GLN A C 1
ATOM 2268 O O . GLN A 1 310 ? -1.576 -22.313 -17.911 1.00 85.69 310 GLN A O 1
ATOM 2273 N N . LEU A 1 311 ? -2.126 -22.918 -15.824 1.00 88.38 311 LEU A N 1
ATOM 2274 C CA . LEU A 1 311 ? -0.895 -22.408 -15.218 1.00 88.38 311 LEU A CA 1
ATOM 2275 C C . LEU A 1 311 ? 0.290 -23.327 -15.539 1.00 88.38 311 LEU A C 1
ATOM 2277 O O . LEU A 1 311 ? 1.338 -22.835 -15.946 1.00 88.38 311 LEU A O 1
ATOM 2281 N N . GLN A 1 312 ? 0.099 -24.645 -15.450 1.00 86.69 312 GLN A N 1
ATOM 2282 C CA . GLN A 1 312 ? 1.092 -25.656 -15.832 1.00 86.69 312 GLN A CA 1
ATOM 2283 C C . GLN A 1 312 ? 1.454 -25.563 -17.325 1.00 86.69 312 GLN A C 1
ATOM 2285 O O . GLN A 1 312 ? 2.636 -25.593 -17.664 1.00 86.69 312 GLN A O 1
ATOM 2290 N N . MET A 1 313 ? 0.474 -25.370 -18.218 1.00 84.00 313 MET A N 1
ATOM 2291 C CA . MET A 1 313 ? 0.710 -25.112 -19.649 1.00 84.00 313 MET A CA 1
ATOM 2292 C C . MET A 1 313 ? 1.586 -23.872 -19.864 1.00 84.00 313 MET A C 1
ATOM 2294 O O . MET A 1 313 ? 2.581 -23.936 -20.585 1.00 84.00 313 MET A O 1
ATOM 2298 N N . LEU A 1 314 ? 1.251 -22.760 -19.199 1.00 82.88 314 LEU A N 1
ATOM 2299 C CA . LEU A 1 314 ? 1.995 -21.504 -19.301 1.00 82.88 314 LEU A CA 1
ATOM 2300 C C . LEU A 1 314 ? 3.429 -21.639 -18.756 1.00 82.88 314 LEU A C 1
ATOM 2302 O O . LEU A 1 314 ? 4.366 -21.139 -19.375 1.00 82.88 314 LEU A O 1
ATOM 2306 N N . MET A 1 315 ? 3.615 -22.367 -17.649 1.00 82.75 315 MET A N 1
ATOM 2307 C CA . MET A 1 315 ? 4.933 -22.713 -17.091 1.00 82.75 315 MET A CA 1
ATOM 2308 C C . MET A 1 315 ? 5.738 -23.655 -18.004 1.00 82.75 315 MET A C 1
ATOM 2310 O O . MET A 1 315 ? 6.962 -23.583 -18.022 1.00 82.75 315 MET A O 1
ATOM 2314 N N . SER A 1 316 ? 5.062 -24.480 -18.810 1.00 80.25 316 SER A N 1
ATOM 2315 C CA . SER A 1 316 ? 5.666 -25.358 -19.828 1.00 80.25 316 SER A CA 1
ATOM 2316 C C . SER A 1 316 ? 5.988 -24.634 -21.148 1.00 80.25 316 SER A C 1
ATOM 2318 O O . SER A 1 316 ? 6.465 -25.253 -22.101 1.00 80.25 316 SER A O 1
ATOM 2320 N N . GLY A 1 317 ? 5.706 -23.327 -21.238 1.00 78.69 317 GLY A N 1
ATOM 2321 C CA . GLY A 1 317 ? 5.923 -22.510 -22.435 1.00 78.69 317 GLY A CA 1
ATOM 2322 C C . GLY A 1 317 ? 4.857 -22.659 -23.528 1.00 78.69 317 GLY A C 1
ATOM 2323 O O . GLY A 1 317 ? 5.090 -22.226 -24.656 1.00 78.69 317 GLY A O 1
ATOM 2324 N N . ILE A 1 318 ? 3.700 -23.256 -23.225 1.00 79.81 318 ILE A N 1
ATOM 2325 C CA . ILE A 1 318 ? 2.598 -23.426 -24.182 1.00 79.81 318 ILE A CA 1
ATOM 2326 C C . ILE A 1 318 ? 1.709 -22.171 -24.170 1.00 79.81 318 ILE A C 1
ATOM 2328 O O . ILE A 1 318 ? 1.268 -21.757 -23.093 1.00 79.81 318 ILE A O 1
ATOM 2332 N N . PRO A 1 319 ? 1.411 -21.557 -25.334 1.00 76.00 319 PRO A N 1
ATOM 2333 C CA . PRO A 1 319 ? 0.526 -20.398 -25.406 1.00 76.00 319 PRO A CA 1
ATOM 2334 C C . PRO A 1 319 ? -0.880 -20.701 -24.872 1.00 76.00 319 PRO A C 1
ATOM 2336 O O . PRO A 1 319 ? -1.574 -21.596 -25.349 1.00 76.00 319 PRO A O 1
ATOM 2339 N N . THR A 1 320 ? -1.314 -19.921 -23.887 1.00 79.81 320 THR A N 1
ATOM 2340 C CA . THR A 1 320 ? -2.675 -19.925 -23.341 1.00 79.81 320 THR A CA 1
ATOM 2341 C C . THR A 1 320 ? -2.969 -18.559 -22.724 1.00 79.81 320 THR A C 1
ATOM 2343 O O . THR A 1 320 ? -2.047 -17.824 -22.364 1.00 79.81 320 THR A O 1
ATOM 2346 N N . ASP A 1 321 ? -4.250 -18.226 -22.564 1.00 81.56 321 ASP A N 1
ATOM 2347 C CA . ASP A 1 321 ? -4.659 -17.092 -21.735 1.00 81.56 321 ASP A CA 1
ATOM 2348 C C . ASP A 1 321 ? -4.140 -17.230 -20.299 1.00 81.56 321 ASP A C 1
ATOM 2350 O O . ASP A 1 321 ? -3.968 -18.335 -19.774 1.00 81.56 321 ASP A O 1
ATOM 2354 N N . ILE A 1 322 ? -3.933 -16.083 -19.653 1.00 82.75 322 ILE A N 1
ATOM 2355 C CA . ILE A 1 322 ? -3.437 -15.997 -18.280 1.00 82.75 322 ILE A CA 1
ATOM 2356 C C . ILE A 1 322 ? -4.509 -16.538 -17.311 1.00 82.75 322 ILE A C 1
ATOM 2358 O O . ILE A 1 322 ? -5.611 -15.982 -17.268 1.00 82.75 322 ILE A O 1
ATOM 2362 N N . PRO A 1 323 ? -4.205 -17.554 -16.478 1.00 86.94 323 PRO A N 1
ATOM 2363 C CA . PRO A 1 323 ? -5.173 -18.178 -15.574 1.00 86.94 323 PRO A CA 1
ATOM 2364 C C . PRO A 1 323 ? -5.456 -17.289 -14.354 1.00 86.94 323 PRO A C 1
ATOM 2366 O O . PRO A 1 323 ? -4.908 -17.473 -13.264 1.00 86.94 323 PRO A O 1
ATOM 2369 N N . ALA A 1 324 ? -6.320 -16.291 -14.546 1.00 88.81 324 ALA A N 1
ATOM 2370 C CA . ALA A 1 324 ? -6.600 -15.252 -13.558 1.00 88.81 324 ALA A CA 1
ATOM 2371 C C . ALA A 1 324 ? -7.106 -15.809 -12.214 1.00 88.81 324 ALA A C 1
ATOM 2373 O O . ALA A 1 324 ? -6.665 -15.338 -11.167 1.00 88.81 324 ALA A O 1
ATOM 2374 N N . GLN A 1 325 ? -7.972 -16.832 -12.233 1.00 90.44 325 GLN A N 1
ATOM 2375 C CA . GLN A 1 325 ? -8.516 -17.448 -11.016 1.00 90.44 325 GLN A CA 1
ATOM 2376 C C . GLN A 1 325 ? -7.414 -18.127 -10.189 1.00 90.44 325 GLN A C 1
ATOM 2378 O O . GLN A 1 325 ? -7.273 -17.825 -9.008 1.00 90.44 325 GLN A O 1
ATOM 2383 N N . ALA A 1 326 ? -6.575 -18.969 -10.805 1.00 91.94 326 ALA A N 1
ATOM 2384 C CA . ALA A 1 326 ? -5.464 -19.636 -10.120 1.00 91.94 326 ALA A CA 1
ATOM 2385 C C . ALA A 1 326 ? -4.485 -18.628 -9.490 1.00 91.94 326 ALA A C 1
ATOM 2387 O O . ALA A 1 326 ? -4.150 -18.728 -8.310 1.00 91.94 326 ALA A O 1
ATOM 2388 N N . LEU A 1 327 ? -4.084 -17.599 -10.246 1.00 93.25 327 LEU A N 1
ATOM 2389 C CA . LEU A 1 327 ? -3.197 -16.543 -9.745 1.00 93.25 327 LEU A CA 1
ATOM 2390 C C . LEU A 1 327 ? -3.840 -15.723 -8.616 1.00 93.25 327 LEU A C 1
ATOM 2392 O O . LEU A 1 327 ? -3.147 -15.322 -7.682 1.00 93.25 327 LEU A O 1
ATOM 2396 N N . GLN A 1 328 ? -5.156 -15.495 -8.666 1.00 93.12 328 GLN A N 1
ATOM 2397 C CA . GLN A 1 328 ? -5.898 -14.832 -7.594 1.00 93.12 328 GLN A CA 1
ATOM 2398 C C . GLN A 1 328 ? -5.909 -15.668 -6.307 1.00 93.12 328 GLN A C 1
ATOM 2400 O O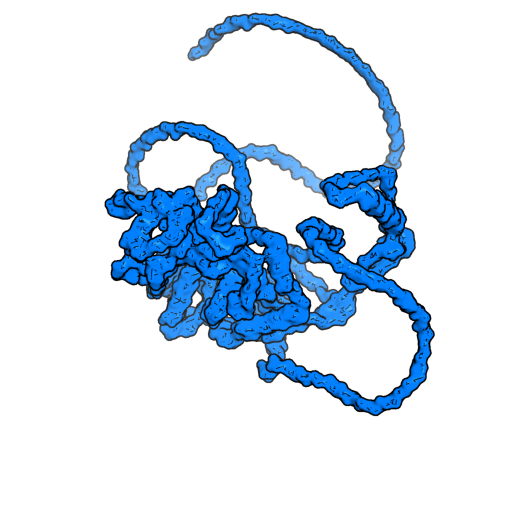 . GLN A 1 328 ? -5.700 -15.098 -5.236 1.00 93.12 328 GLN A O 1
ATOM 2405 N N . VAL A 1 329 ? -6.106 -16.991 -6.389 1.00 94.25 329 VAL A N 1
ATOM 2406 C CA . VAL A 1 329 ? -6.023 -17.877 -5.213 1.00 94.25 329 VAL A CA 1
ATOM 2407 C C . VAL A 1 329 ? -4.642 -17.773 -4.571 1.00 94.25 329 VAL A C 1
ATOM 2409 O O . VAL A 1 329 ? -4.544 -17.545 -3.368 1.00 94.25 329 VAL A O 1
ATOM 2412 N N . LEU A 1 330 ? -3.573 -17.845 -5.365 1.00 94.94 330 LEU A N 1
ATOM 2413 C CA . LEU A 1 330 ? -2.202 -17.781 -4.854 1.00 94.94 330 LEU A CA 1
ATOM 2414 C C . LEU A 1 330 ? -1.846 -16.395 -4.264 1.00 94.94 330 LEU A C 1
ATOM 2416 O O . LEU A 1 330 ? -1.201 -16.336 -3.217 1.00 94.94 330 LEU A O 1
ATOM 2420 N N . ASP A 1 331 ? -2.322 -15.279 -4.843 1.00 93.88 331 ASP A N 1
ATOM 2421 C CA . ASP A 1 331 ? -2.184 -13.930 -4.244 1.00 93.88 331 ASP A CA 1
ATOM 2422 C C . ASP A 1 331 ? -2.920 -13.822 -2.895 1.00 93.88 331 ASP A C 1
ATOM 2424 O O . ASP A 1 331 ? -2.431 -13.170 -1.970 1.00 93.88 331 ASP A O 1
ATOM 2428 N N . ILE A 1 332 ? -4.078 -14.483 -2.759 1.00 94.56 332 ILE A N 1
ATOM 2429 C CA . ILE A 1 332 ? -4.846 -14.548 -1.507 1.00 94.56 332 ILE A CA 1
ATOM 2430 C C . ILE A 1 332 ? -4.120 -15.408 -0.467 1.00 94.56 332 ILE A C 1
ATOM 2432 O O . ILE A 1 332 ? -3.985 -14.961 0.667 1.00 94.56 332 ILE A O 1
ATOM 2436 N N . VAL A 1 333 ? -3.593 -16.579 -0.836 1.00 94.94 333 VAL A N 1
ATOM 2437 C CA . VAL A 1 333 ? -2.812 -17.455 0.061 1.00 94.94 333 VAL A CA 1
ATOM 2438 C C . VAL A 1 333 ? -1.593 -16.722 0.623 1.00 94.94 333 VAL A C 1
ATOM 2440 O O . VAL A 1 333 ? -1.419 -16.653 1.839 1.00 94.94 333 VAL A O 1
ATOM 2443 N N . LEU A 1 334 ? -0.788 -16.103 -0.247 1.00 94.69 334 LEU A N 1
ATOM 2444 C CA . LEU A 1 334 ? 0.400 -15.345 0.156 1.00 94.69 334 LEU A CA 1
ATOM 2445 C C . LEU A 1 334 ? 0.050 -14.120 1.013 1.00 94.69 334 LEU A C 1
ATOM 2447 O O . LEU A 1 334 ? 0.783 -13.771 1.934 1.00 94.69 334 LEU A O 1
ATOM 2451 N N . ARG A 1 335 ? -1.081 -13.461 0.743 1.00 93.38 335 ARG A N 1
ATOM 2452 C CA . ARG A 1 335 ? -1.609 -12.373 1.580 1.00 93.38 335 ARG A CA 1
ATOM 2453 C C . ARG A 1 335 ? -2.042 -12.866 2.958 1.00 93.38 335 ARG A C 1
ATOM 2455 O O . ARG A 1 335 ? -1.835 -12.161 3.940 1.00 93.38 335 ARG A O 1
ATOM 2462 N N . ASP A 1 336 ? -2.668 -14.033 3.032 1.00 91.12 336 ASP A N 1
ATOM 2463 C CA . ASP A 1 336 ? -3.208 -14.577 4.277 1.00 91.12 336 ASP A CA 1
ATOM 2464 C C . ASP A 1 336 ? -2.094 -15.099 5.203 1.00 91.12 336 ASP A C 1
ATOM 2466 O O . ASP A 1 336 ? -2.196 -14.952 6.418 1.00 91.12 336 ASP A O 1
ATOM 2470 N N . ILE A 1 337 ? -0.976 -15.581 4.642 1.00 91.44 337 ILE A N 1
ATOM 2471 C CA . ILE A 1 337 ? 0.271 -15.853 5.384 1.00 91.44 337 ILE A CA 1
ATOM 2472 C C . ILE A 1 337 ? 0.762 -14.584 6.103 1.00 91.44 337 ILE A C 1
ATOM 2474 O O . ILE A 1 337 ? 0.930 -14.596 7.324 1.00 91.44 337 ILE A O 1
ATOM 2478 N N . VAL A 1 338 ? 0.921 -13.470 5.376 1.00 90.88 338 VAL A N 1
ATOM 2479 C CA . VAL A 1 338 ? 1.396 -12.187 5.938 1.00 90.88 338 VAL A CA 1
ATOM 2480 C C . VAL A 1 338 ? 0.431 -11.607 6.983 1.00 90.88 338 VAL A C 1
ATOM 2482 O O . VAL A 1 338 ? 0.867 -10.914 7.896 1.00 90.88 338 VAL A O 1
ATOM 2485 N N . LEU A 1 339 ? -0.875 -11.875 6.878 1.00 88.38 339 LEU A N 1
ATOM 2486 C CA . LEU A 1 339 ? -1.874 -11.310 7.796 1.00 88.38 339 LEU A CA 1
ATOM 2487 C C . LEU A 1 339 ? -2.212 -12.188 9.008 1.00 88.38 339 LEU A C 1
ATOM 2489 O O . LEU A 1 339 ? -2.584 -11.631 10.035 1.00 88.38 339 LEU A O 1
ATOM 2493 N N . ASN A 1 340 ? -2.123 -13.519 8.904 1.00 85.12 340 ASN A N 1
ATOM 2494 C CA . ASN A 1 340 ? -2.547 -14.436 9.972 1.00 85.12 340 ASN A CA 1
ATOM 2495 C C . ASN A 1 340 ? -1.388 -15.186 10.634 1.00 85.12 340 ASN A C 1
ATOM 2497 O O . ASN A 1 340 ? -1.469 -15.487 11.821 1.00 85.12 340 ASN A O 1
ATOM 2501 N N . GLU A 1 341 ? -0.326 -15.518 9.895 1.00 84.56 341 GLU A N 1
ATOM 2502 C CA . GLU A 1 341 ? 0.844 -16.195 10.476 1.00 84.56 341 GLU A CA 1
ATOM 2503 C C . GLU A 1 341 ? 1.897 -15.187 10.956 1.00 84.56 341 GLU A C 1
ATOM 2505 O O . GLU A 1 341 ? 2.691 -15.524 11.831 1.00 84.56 341 GLU A O 1
ATOM 2510 N N . ARG A 1 342 ? 1.859 -13.942 10.445 1.00 80.69 342 ARG A N 1
ATOM 2511 C CA . ARG A 1 342 ? 2.764 -12.831 10.802 1.00 80.69 342 ARG A CA 1
ATOM 2512 C C . ARG A 1 342 ? 2.094 -11.675 11.560 1.00 80.69 342 ARG A C 1
ATOM 2514 O O . ARG A 1 342 ? 2.416 -10.501 11.368 1.00 80.69 342 ARG A O 1
ATOM 2521 N N . ASP A 1 343 ? 1.154 -12.019 12.442 1.00 72.94 343 ASP A N 1
ATOM 2522 C CA . ASP A 1 343 ? 0.484 -11.064 13.345 1.00 72.94 343 ASP A CA 1
ATOM 2523 C C . ASP A 1 343 ? 1.469 -10.433 14.361 1.00 72.94 343 ASP A C 1
ATOM 2525 O O . ASP A 1 343 ? 1.219 -9.341 14.868 1.00 72.94 343 ASP A O 1
ATOM 2529 N N . ASP A 1 344 ? 2.644 -11.052 14.574 1.00 76.38 344 ASP A N 1
ATOM 2530 C CA . ASP A 1 344 ? 3.778 -10.507 15.344 1.00 76.38 344 ASP A CA 1
ATOM 2531 C C . ASP A 1 344 ? 4.206 -9.110 14.867 1.00 76.38 344 ASP A C 1
ATOM 2533 O O . ASP A 1 344 ? 4.543 -8.238 15.669 1.00 76.38 344 ASP A O 1
ATOM 2537 N N . MET A 1 345 ? 4.132 -8.878 13.556 1.00 76.38 345 MET A N 1
ATOM 2538 C CA . MET A 1 345 ? 4.514 -7.616 12.926 1.00 76.38 345 MET A CA 1
ATOM 2539 C C . MET A 1 345 ? 3.351 -6.619 12.800 1.00 76.38 345 MET A C 1
ATOM 2541 O O . MET A 1 345 ? 3.577 -5.484 12.381 1.00 76.38 345 MET A O 1
ATOM 2545 N N . GLY A 1 346 ? 2.109 -6.995 13.131 1.00 84.12 346 GLY A N 1
ATOM 2546 C CA . GLY A 1 346 ? 0.950 -6.090 13.127 1.00 84.12 346 GLY A CA 1
ATOM 2547 C C . GLY A 1 346 ? 0.660 -5.405 11.780 1.00 84.12 346 GLY A C 1
ATOM 2548 O O . GLY A 1 346 ? 0.304 -4.222 11.752 1.00 84.12 346 GLY A O 1
ATOM 2549 N N . PHE A 1 347 ? 0.850 -6.111 10.659 1.00 90.69 347 PHE A N 1
ATOM 2550 C CA . PHE A 1 347 ? 0.753 -5.535 9.313 1.00 90.69 347 PHE A CA 1
ATOM 2551 C C . PHE A 1 347 ? -0.630 -4.949 8.978 1.00 90.69 347 PHE A C 1
ATOM 2553 O O . PHE A 1 347 ? -1.674 -5.586 9.121 1.00 90.69 347 PHE A O 1
ATOM 2560 N N . VAL A 1 348 ? -0.632 -3.743 8.404 1.00 91.75 348 VAL A N 1
ATOM 2561 C CA . VAL A 1 348 ? -1.823 -3.080 7.861 1.00 91.75 348 VAL A CA 1
ATOM 2562 C C . VAL A 1 348 ? -1.843 -3.219 6.331 1.00 91.75 348 VAL A C 1
ATOM 2564 O O . VAL A 1 348 ? -1.008 -2.610 5.653 1.00 91.75 348 VAL A O 1
ATOM 2567 N N . PRO A 1 349 ? -2.792 -3.978 5.747 1.00 92.62 349 PRO A N 1
ATOM 2568 C CA . PRO A 1 349 ? -2.877 -4.156 4.302 1.00 92.62 349 PRO A CA 1
ATOM 2569 C C . PRO A 1 349 ? -3.493 -2.933 3.611 1.00 92.62 349 PRO A C 1
ATOM 2571 O O . PRO A 1 349 ? -4.596 -2.489 3.942 1.00 92.62 349 PRO A O 1
ATOM 2574 N N . VAL A 1 350 ? -2.818 -2.433 2.578 1.00 92.88 350 VAL A N 1
ATOM 2575 C CA . VAL A 1 350 ? -3.278 -1.344 1.709 1.00 92.88 350 VAL A CA 1
ATOM 2576 C C . VAL A 1 350 ? -3.094 -1.775 0.250 1.00 92.88 350 VAL A C 1
ATOM 2578 O O . VAL A 1 350 ? -2.006 -1.711 -0.317 1.00 92.88 350 VAL A O 1
ATOM 2581 N N . GLY A 1 351 ? -4.181 -2.225 -0.382 1.00 91.50 351 GLY A N 1
ATOM 2582 C CA . GLY A 1 351 ? -4.145 -2.743 -1.753 1.00 91.50 351 GLY A CA 1
ATOM 2583 C C . GLY A 1 351 ? -3.361 -4.057 -1.845 1.00 91.50 351 GLY A C 1
ATOM 2584 O O . GLY A 1 351 ? -3.827 -5.089 -1.359 1.00 91.50 351 GLY A O 1
ATOM 2585 N N . ARG A 1 352 ? -2.184 -4.015 -2.477 1.00 93.19 352 ARG A N 1
ATOM 2586 C CA . ARG A 1 352 ? -1.219 -5.129 -2.586 1.00 93.19 352 ARG A CA 1
ATOM 2587 C C . ARG A 1 352 ? 0.046 -4.932 -1.737 1.00 93.19 352 ARG A C 1
ATOM 2589 O O . ARG A 1 352 ? 0.974 -5.721 -1.853 1.00 93.19 352 ARG A O 1
ATOM 2596 N N . SER A 1 353 ? 0.076 -3.904 -0.891 1.00 96.00 353 SER A N 1
ATOM 2597 C CA . SER A 1 353 ? 1.199 -3.639 0.009 1.00 96.00 353 SER A CA 1
ATOM 2598 C C . SER A 1 353 ? 0.805 -3.821 1.475 1.00 96.00 353 SER A C 1
ATOM 2600 O O . SER A 1 353 ? -0.353 -3.603 1.845 1.00 96.00 353 SER A O 1
ATOM 2602 N N . PHE A 1 354 ? 1.778 -4.182 2.306 1.00 95.12 354 PHE A N 1
ATOM 2603 C CA . PHE A 1 354 ? 1.642 -4.402 3.745 1.00 95.12 354 PHE A CA 1
ATOM 2604 C C . PHE A 1 354 ? 2.595 -3.468 4.485 1.00 95.12 354 PHE A C 1
ATOM 2606 O O . PHE A 1 354 ? 3.774 -3.416 4.151 1.00 95.12 354 PHE A O 1
ATOM 2613 N N . PHE A 1 355 ? 2.085 -2.724 5.468 1.00 94.69 355 PHE A N 1
ATOM 2614 C CA . PHE A 1 355 ? 2.836 -1.693 6.195 1.00 94.69 355 PHE A CA 1
ATOM 2615 C C . PHE A 1 355 ? 2.847 -1.973 7.695 1.00 94.69 355 PHE A C 1
ATOM 2617 O O . PHE A 1 355 ? 1.830 -2.406 8.236 1.00 94.69 355 PHE A O 1
ATOM 2624 N N . SER A 1 356 ? 3.956 -1.693 8.376 1.00 92.12 356 SER A N 1
ATOM 2625 C CA . SER A 1 356 ? 4.096 -1.911 9.822 1.00 92.12 356 SER A CA 1
ATOM 2626 C C . SER A 1 356 ? 4.975 -0.838 10.472 1.00 92.12 356 SER A C 1
ATOM 2628 O O . SER A 1 356 ? 5.858 -0.282 9.825 1.00 92.12 356 SER A O 1
ATOM 2630 N N . ARG A 1 357 ? 4.743 -0.573 11.767 1.00 90.38 357 ARG A N 1
ATOM 2631 C CA . ARG A 1 357 ? 5.643 0.222 12.629 1.00 90.38 357 ARG A CA 1
ATOM 2632 C C . ARG A 1 357 ? 6.832 -0.583 13.162 1.00 90.38 357 ARG A C 1
ATOM 2634 O O . ARG A 1 357 ? 7.760 0.012 13.684 1.00 90.38 357 ARG A O 1
ATOM 2641 N N . THR A 1 358 ? 6.752 -1.911 13.112 1.00 86.56 358 THR A N 1
ATOM 2642 C CA . THR A 1 358 ? 7.734 -2.841 13.695 1.00 86.56 358 THR A CA 1
ATOM 2643 C C . THR A 1 358 ? 8.816 -3.229 12.686 1.00 86.56 358 THR A C 1
ATOM 2645 O O . THR A 1 358 ? 9.869 -3.716 13.072 1.00 86.56 358 THR A O 1
ATOM 2648 N N . MET A 1 359 ? 8.562 -3.029 11.387 1.00 83.19 359 MET A N 1
ATOM 2649 C CA . MET A 1 359 ? 9.524 -3.337 10.323 1.00 83.19 359 MET A CA 1
ATOM 2650 C C . MET A 1 359 ? 10.720 -2.373 10.345 1.00 83.19 359 MET A C 1
ATOM 2652 O O . MET A 1 359 ? 11.867 -2.809 10.298 1.00 83.19 359 MET A O 1
ATOM 2656 N N . GLU A 1 360 ? 10.436 -1.071 10.427 1.00 84.88 360 GLU A N 1
ATOM 2657 C CA . GLU A 1 360 ? 11.393 0.030 10.580 1.00 84.88 360 GLU A CA 1
ATOM 2658 C C . GLU A 1 360 ? 10.694 1.183 11.326 1.00 84.88 360 GLU A C 1
ATOM 2660 O O . GLU A 1 360 ? 9.465 1.309 11.252 1.00 84.88 360 GLU A O 1
ATOM 2665 N N . ASP A 1 361 ? 11.460 2.030 12.020 1.00 86.81 361 ASP A N 1
ATOM 2666 C CA . ASP A 1 361 ? 10.915 3.132 12.822 1.00 86.81 361 ASP A CA 1
ATOM 2667 C C . ASP A 1 361 ? 10.094 4.134 11.975 1.00 86.81 361 ASP A C 1
ATOM 2669 O O . ASP A 1 361 ? 10.584 4.643 10.961 1.00 86.81 361 ASP A O 1
ATOM 2673 N N . PRO A 1 362 ? 8.853 4.479 12.382 1.00 90.25 362 PRO A N 1
ATOM 2674 C CA . PRO A 1 362 ? 8.024 5.436 11.653 1.00 90.25 362 PRO A CA 1
ATOM 2675 C C . PRO A 1 362 ? 8.628 6.844 11.577 1.00 90.25 362 PRO A C 1
ATOM 2677 O O . PRO A 1 362 ? 8.947 7.467 12.591 1.00 90.25 362 PRO A O 1
ATOM 2680 N N . ILE A 1 363 ? 8.684 7.402 10.368 1.00 90.12 363 ILE A N 1
ATOM 2681 C CA . ILE A 1 363 ? 9.236 8.740 10.123 1.00 90.12 363 ILE A CA 1
ATOM 2682 C C . ILE A 1 363 ? 8.203 9.810 10.467 1.00 90.12 363 ILE A C 1
ATOM 2684 O O . ILE A 1 363 ? 7.106 9.820 9.912 1.00 90.12 363 ILE A O 1
ATOM 2688 N N . GLN A 1 364 ? 8.561 10.775 11.311 1.00 92.88 364 GLN A N 1
ATOM 2689 C CA . GLN A 1 364 ? 7.677 11.895 11.641 1.00 92.88 364 GLN A CA 1
ATOM 2690 C C . GLN A 1 364 ? 7.646 12.938 10.510 1.00 92.88 364 GLN A C 1
ATOM 2692 O O . GLN A 1 364 ? 8.514 13.811 10.389 1.00 92.88 364 GLN A O 1
ATOM 2697 N N . LEU A 1 365 ? 6.609 12.874 9.670 1.00 92.75 365 LEU A N 1
ATOM 2698 C CA . LEU A 1 365 ? 6.385 13.846 8.595 1.00 92.75 365 LEU A CA 1
ATOM 2699 C C . LEU A 1 365 ? 5.929 15.195 9.180 1.00 92.75 365 LEU A C 1
ATOM 2701 O O . LEU A 1 365 ? 6.330 16.253 8.688 1.00 92.75 365 LEU A O 1
ATOM 2705 N N . GLY A 1 366 ? 5.191 15.154 10.294 1.00 90.94 366 GLY A N 1
ATOM 2706 C CA . GLY A 1 366 ? 4.688 16.309 11.045 1.00 90.94 366 GLY A CA 1
ATOM 2707 C C . GLY A 1 366 ? 3.187 16.536 10.845 1.00 90.94 366 GLY A C 1
ATOM 2708 O O . GLY A 1 366 ? 2.573 15.924 9.972 1.00 90.94 366 GLY A O 1
ATOM 2709 N N . GLN A 1 367 ? 2.593 17.422 11.653 1.00 90.56 367 GLN A N 1
ATOM 2710 C CA . GLN A 1 367 ? 1.133 17.605 11.755 1.00 90.56 367 GLN A CA 1
ATOM 2711 C C . GLN A 1 367 ? 0.392 16.300 12.138 1.00 90.56 367 GLN A C 1
ATOM 2713 O O . GLN A 1 367 ? -0.697 16.033 11.624 1.00 90.56 367 GLN A O 1
ATOM 2718 N N . GLY A 1 368 ? 0.991 15.462 12.996 1.00 90.38 368 GLY A N 1
ATOM 2719 C CA . GLY A 1 368 ? 0.439 14.171 13.414 1.00 90.38 368 GLY A CA 1
ATOM 2720 C C . GLY A 1 368 ? 0.479 13.066 12.353 1.00 90.38 368 GLY A C 1
ATOM 2721 O O . GLY A 1 368 ? -0.269 12.089 12.451 1.00 90.38 368 GLY A O 1
ATOM 2722 N N . ILE A 1 369 ? 1.295 13.218 11.306 1.00 93.88 369 ILE A N 1
ATOM 2723 C CA . ILE A 1 369 ? 1.426 12.240 10.220 1.00 93.88 369 ILE A CA 1
ATOM 2724 C C . ILE A 1 369 ? 2.779 11.530 10.308 1.00 93.88 369 ILE A C 1
ATOM 2726 O O . ILE A 1 369 ? 3.834 12.167 10.339 1.00 93.88 369 ILE A O 1
ATOM 2730 N N . GLU A 1 370 ? 2.724 10.203 10.268 1.00 93.62 370 GLU A N 1
ATOM 2731 C CA . GLU A 1 370 ? 3.866 9.295 10.233 1.00 93.62 370 GLU A CA 1
ATOM 2732 C C . GLU A 1 370 ? 4.012 8.682 8.828 1.00 93.62 370 GLU A C 1
ATOM 2734 O O . GLU A 1 370 ? 3.020 8.337 8.185 1.00 93.62 370 GLU A O 1
ATOM 2739 N N . GLY A 1 371 ? 5.237 8.497 8.346 1.00 94.19 371 GLY A N 1
ATOM 2740 C CA . GLY A 1 371 ? 5.550 7.625 7.216 1.00 94.19 371 GLY A CA 1
ATOM 2741 C C . GLY A 1 371 ? 5.878 6.229 7.731 1.00 94.19 371 GLY A C 1
ATOM 2742 O O . GLY A 1 371 ? 6.764 6.091 8.570 1.00 94.19 371 GLY A O 1
ATOM 2743 N N . TRP A 1 372 ? 5.156 5.207 7.271 1.00 93.88 372 TRP A N 1
ATOM 2744 C CA . TRP A 1 372 ? 5.447 3.808 7.601 1.00 93.88 372 TRP A CA 1
ATOM 2745 C C . TRP A 1 372 ? 6.034 3.105 6.383 1.00 93.88 372 TRP A C 1
ATOM 2747 O O . TRP A 1 372 ? 5.553 3.299 5.258 1.00 93.88 372 TRP A O 1
ATOM 2757 N N . ASN A 1 373 ? 7.015 2.244 6.632 1.00 92.44 373 ASN A N 1
ATOM 2758 C CA . ASN A 1 373 ? 7.589 1.365 5.626 1.00 92.44 373 ASN A CA 1
ATOM 2759 C C . ASN A 1 373 ? 6.874 0.006 5.609 1.00 92.44 373 ASN A C 1
ATOM 2761 O O . ASN A 1 373 ? 6.006 -0.307 6.434 1.00 92.44 373 ASN A O 1
ATOM 2765 N N . GLY A 1 374 ? 7.159 -0.754 4.564 1.00 93.94 374 GLY A N 1
ATOM 2766 C CA . GLY A 1 374 ? 6.397 -1.923 4.176 1.00 93.94 374 GLY A CA 1
ATOM 2767 C C . GLY A 1 374 ?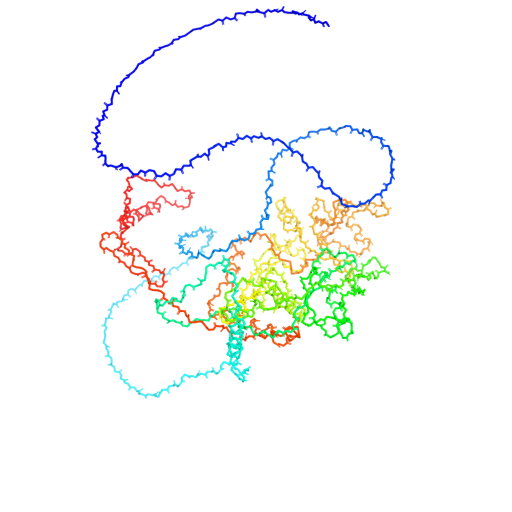 6.878 -2.472 2.842 1.00 93.94 374 GLY A C 1
ATOM 2768 O O . GLY A 1 374 ? 7.848 -1.983 2.258 1.00 93.94 374 GLY A O 1
ATOM 2769 N N . PHE A 1 375 ? 6.163 -3.465 2.326 1.00 95.00 375 PHE A N 1
ATOM 2770 C CA . PHE A 1 375 ? 6.477 -4.082 1.042 1.00 95.00 375 PHE A CA 1
ATOM 2771 C C . PHE A 1 375 ? 5.223 -4.288 0.194 1.00 95.00 375 PHE A C 1
ATOM 2773 O O . PHE A 1 375 ? 4.130 -4.540 0.701 1.00 95.00 375 PHE A O 1
ATOM 2780 N N . TYR A 1 376 ? 5.387 -4.152 -1.117 1.00 96.81 376 TYR A N 1
ATOM 2781 C CA . TYR A 1 376 ? 4.452 -4.604 -2.137 1.00 96.81 376 TYR A CA 1
ATOM 2782 C C . TYR A 1 376 ? 4.640 -6.101 -2.381 1.00 96.81 376 TYR A C 1
ATOM 2784 O O . TYR A 1 376 ? 5.771 -6.580 -2.401 1.00 96.81 376 TYR A O 1
ATOM 2792 N N . GLN A 1 377 ? 3.548 -6.809 -2.656 1.00 95.75 377 GLN A N 1
ATOM 2793 C CA . GLN A 1 377 ? 3.545 -8.223 -3.011 1.00 95.75 377 GLN A CA 1
ATOM 2794 C C . GLN A 1 377 ? 2.637 -8.470 -4.223 1.00 95.75 377 GLN A C 1
ATOM 2796 O O . GLN A 1 377 ? 1.495 -8.009 -4.261 1.00 95.75 377 GLN A O 1
ATOM 2801 N N . SER A 1 378 ? 3.115 -9.222 -5.216 1.00 95.50 378 SER A N 1
ATOM 2802 C CA . SER A 1 378 ? 2.226 -9.929 -6.148 1.00 95.50 378 SER A CA 1
ATOM 2803 C C . SER A 1 378 ? 2.883 -11.166 -6.737 1.00 95.50 378 SER A C 1
ATOM 2805 O O . SER A 1 378 ? 4.075 -11.155 -7.044 1.00 95.50 378 SER A O 1
ATOM 2807 N N . ILE A 1 379 ? 2.088 -12.213 -6.939 1.00 95.12 379 ILE A N 1
ATOM 2808 C CA . ILE A 1 379 ? 2.506 -13.380 -7.712 1.00 95.12 379 ILE A CA 1
ATOM 2809 C C . ILE A 1 379 ? 2.262 -13.138 -9.210 1.00 95.12 379 ILE A C 1
ATOM 2811 O O . ILE A 1 379 ? 1.256 -12.532 -9.595 1.00 95.12 379 ILE A O 1
ATOM 2815 N N . ARG A 1 380 ? 3.192 -13.566 -10.068 1.00 93.50 380 ARG A N 1
ATOM 2816 C CA . ARG A 1 380 ? 3.126 -13.401 -11.528 1.00 93.50 380 ARG A CA 1
ATOM 2817 C C . ARG A 1 380 ? 3.666 -14.635 -12.256 1.00 93.50 380 ARG A C 1
ATOM 2819 O O . ARG A 1 380 ? 4.707 -15.150 -11.853 1.00 93.50 380 ARG A O 1
ATOM 2826 N N . PRO A 1 381 ? 3.030 -15.079 -13.353 1.00 91.31 381 PRO A N 1
ATOM 2827 C CA . PRO A 1 381 ? 3.643 -16.038 -14.260 1.00 91.31 381 PRO A CA 1
ATOM 2828 C C . PRO A 1 381 ? 4.758 -15.355 -15.065 1.00 91.31 381 PRO A C 1
ATOM 2830 O O . PRO A 1 381 ? 4.632 -14.194 -15.464 1.00 91.31 381 PRO A O 1
ATOM 2833 N N . THR A 1 382 ? 5.846 -16.074 -15.317 1.00 89.25 382 THR A N 1
ATOM 2834 C CA . THR A 1 382 ? 6.980 -15.625 -16.136 1.00 89.25 382 THR A CA 1
ATOM 2835 C C . THR A 1 382 ? 7.443 -16.757 -17.054 1.00 89.25 382 THR A C 1
ATOM 2837 O O . THR A 1 382 ? 7.068 -17.911 -16.862 1.00 89.25 382 THR A O 1
ATOM 2840 N N . GLN A 1 383 ? 8.304 -16.450 -18.029 1.00 82.38 383 GLN A N 1
ATOM 2841 C CA . GLN A 1 383 ? 8.908 -17.464 -18.910 1.00 82.38 383 GLN A CA 1
ATOM 2842 C C . GLN A 1 383 ? 9.754 -18.512 -18.162 1.00 82.38 383 GLN A C 1
ATOM 2844 O O . GLN A 1 383 ? 10.002 -19.586 -18.695 1.00 82.38 383 GLN A O 1
ATOM 2849 N N . SER A 1 384 ? 10.222 -18.183 -16.955 1.00 80.81 384 SER A N 1
ATOM 2850 C CA . SER A 1 384 ? 11.042 -19.056 -16.111 1.00 80.81 384 SER A CA 1
ATOM 2851 C C . SER A 1 384 ? 10.209 -19.799 -15.064 1.00 80.81 384 SER A C 1
ATOM 2853 O O . SER A 1 384 ? 10.786 -20.418 -14.185 1.00 80.81 384 SER A O 1
ATOM 2855 N N . GLY A 1 385 ? 8.874 -19.716 -15.128 1.00 87.81 385 GLY A N 1
ATOM 2856 C CA . GLY A 1 385 ? 7.953 -20.269 -14.136 1.00 87.81 385 GLY A CA 1
ATOM 2857 C C . GLY A 1 385 ? 7.250 -19.192 -13.307 1.00 87.81 385 GLY A C 1
ATOM 2858 O O . GLY A 1 385 ? 7.167 -18.021 -13.695 1.00 87.81 385 GLY A O 1
ATOM 2859 N N . LEU A 1 386 ? 6.694 -19.592 -12.167 1.00 92.62 386 LEU A N 1
ATOM 2860 C CA . LEU A 1 386 ? 5.953 -18.702 -11.280 1.00 92.62 386 LEU A CA 1
ATOM 2861 C C . LEU A 1 386 ? 6.919 -17.839 -10.453 1.00 92.62 386 LEU A C 1
ATOM 2863 O O . LEU A 1 386 ? 7.996 -18.288 -10.071 1.00 92.62 386 LEU A O 1
ATOM 2867 N N . SER A 1 387 ? 6.557 -16.581 -10.194 1.00 94.62 387 SER A N 1
ATOM 2868 C CA . SER A 1 387 ? 7.434 -15.652 -9.481 1.00 94.62 387 SER A CA 1
ATOM 2869 C C . SER A 1 387 ? 6.685 -14.735 -8.521 1.00 94.62 387 SER A C 1
ATOM 2871 O O . SER A 1 387 ? 5.645 -14.166 -8.857 1.00 94.62 387 SER A O 1
ATOM 2873 N N . LEU A 1 388 ? 7.253 -14.550 -7.332 1.00 96.75 388 LEU A N 1
ATOM 2874 C CA . LEU A 1 388 ? 6.815 -13.593 -6.330 1.00 96.75 388 LEU A CA 1
ATOM 2875 C C . LEU A 1 388 ? 7.595 -12.286 -6.504 1.00 96.75 388 LEU A C 1
ATOM 2877 O O . LEU A 1 388 ? 8.793 -12.226 -6.247 1.00 96.75 388 LEU A O 1
ATOM 2881 N N . ASN A 1 389 ? 6.921 -11.224 -6.937 1.00 97.31 389 ASN A N 1
ATOM 2882 C CA . ASN A 1 389 ? 7.505 -9.889 -7.016 1.00 97.31 389 ASN A CA 1
ATOM 2883 C C . ASN A 1 389 ? 7.300 -9.147 -5.690 1.00 97.31 389 ASN A C 1
ATOM 2885 O O . ASN A 1 389 ? 6.156 -8.833 -5.335 1.00 97.31 389 ASN A O 1
ATOM 2889 N N . ILE A 1 390 ? 8.408 -8.805 -5.029 1.00 96.94 390 ILE A N 1
ATOM 2890 C CA . ILE A 1 390 ? 8.453 -8.039 -3.777 1.00 96.94 390 ILE A CA 1
ATOM 2891 C C . ILE A 1 390 ? 9.194 -6.725 -4.020 1.00 96.94 390 ILE A C 1
ATOM 2893 O O . ILE A 1 390 ? 10.240 -6.717 -4.659 1.00 96.94 390 ILE A O 1
ATOM 2897 N N . ASP A 1 391 ? 8.676 -5.604 -3.525 1.00 95.75 391 ASP A N 1
ATOM 2898 C CA . ASP A 1 391 ? 9.373 -4.310 -3.591 1.00 95.75 391 ASP A CA 1
ATOM 2899 C C . ASP A 1 391 ? 9.098 -3.468 -2.342 1.00 95.75 391 ASP A C 1
ATOM 2901 O O . ASP A 1 391 ? 8.018 -3.562 -1.761 1.00 95.75 391 ASP A O 1
ATOM 2905 N N . MET A 1 392 ? 10.043 -2.618 -1.941 1.00 93.56 392 MET A N 1
ATOM 2906 C CA . MET A 1 392 ? 9.880 -1.745 -0.775 1.00 93.56 392 MET A CA 1
ATOM 2907 C C . MET A 1 392 ? 8.882 -0.619 -1.060 1.00 93.56 392 MET A C 1
ATOM 2909 O O . MET A 1 392 ? 8.939 0.057 -2.091 1.00 93.56 392 MET A O 1
ATOM 2913 N N . SER A 1 393 ? 7.973 -0.384 -0.117 1.00 92.88 393 SER A N 1
ATOM 2914 C CA . SER A 1 393 ? 6.894 0.592 -0.236 1.00 92.88 393 SER A CA 1
ATOM 2915 C C . SER A 1 393 ? 6.784 1.424 1.038 1.00 92.88 393 SER A C 1
ATOM 2917 O O . SER A 1 393 ? 6.791 0.879 2.138 1.00 92.88 393 SER A O 1
ATOM 2919 N N . SER A 1 394 ? 6.607 2.736 0.890 1.00 92.88 394 SER A N 1
ATOM 2920 C CA . SER A 1 394 ? 6.379 3.664 2.005 1.00 92.88 394 SER A CA 1
ATOM 2921 C C . SER A 1 394 ? 5.052 4.393 1.806 1.00 92.88 394 SER A C 1
ATOM 2923 O O . SER A 1 394 ? 4.704 4.776 0.685 1.00 92.88 394 SER A O 1
ATOM 2925 N N . THR A 1 395 ? 4.272 4.591 2.870 1.00 94.25 395 THR A N 1
ATOM 2926 C CA . THR A 1 395 ? 3.037 5.384 2.786 1.00 94.25 395 THR A CA 1
ATOM 2927 C C . THR A 1 395 ? 2.704 6.087 4.097 1.00 94.25 395 THR A C 1
ATOM 2929 O O . THR A 1 395 ? 3.190 5.720 5.163 1.00 94.25 395 THR A O 1
ATOM 2932 N N . ALA A 1 396 ? 1.887 7.136 4.012 1.00 95.19 396 ALA A N 1
ATOM 2933 C CA . ALA A 1 396 ? 1.547 7.967 5.157 1.00 95.19 396 ALA A CA 1
ATOM 2934 C C . ALA A 1 396 ? 0.387 7.379 5.976 1.00 95.19 396 ALA A C 1
ATOM 2936 O O . ALA A 1 396 ? -0.649 6.972 5.437 1.00 95.19 396 ALA A O 1
ATOM 2937 N N . PHE A 1 397 ? 0.538 7.418 7.293 1.00 95.50 397 PHE A N 1
ATOM 2938 C CA . PHE A 1 397 ? -0.442 7.039 8.301 1.00 95.50 397 PHE A CA 1
ATOM 2939 C C . PHE A 1 397 ? -0.642 8.186 9.294 1.00 95.50 397 PHE A C 1
ATOM 2941 O O . PHE A 1 397 ? 0.224 9.032 9.495 1.00 95.50 397 PHE A O 1
ATOM 2948 N N . VAL A 1 398 ? -1.814 8.229 9.916 1.00 94.94 398 VAL A N 1
ATOM 2949 C CA . VAL A 1 398 ? -2.088 9.128 11.039 1.00 94.94 398 VAL A CA 1
ATOM 2950 C C . VAL A 1 398 ? -1.467 8.521 12.294 1.00 94.94 398 VAL A C 1
ATOM 2952 O O . VAL A 1 398 ? -1.741 7.356 12.602 1.00 94.94 398 VAL A O 1
ATOM 2955 N N . GLY A 1 399 ? -0.666 9.312 13.009 1.00 92.50 399 GLY A N 1
ATOM 2956 C CA . GLY A 1 399 ? -0.090 8.930 14.293 1.00 92.50 399 GLY A CA 1
ATOM 2957 C C . GLY A 1 399 ? -1.181 8.533 15.289 1.00 92.50 399 GLY A C 1
ATOM 2958 O O . GLY A 1 399 ? -2.212 9.198 15.413 1.00 92.50 399 GLY A O 1
ATOM 2959 N N . GLY A 1 400 ? -0.979 7.405 15.969 1.00 91.94 400 GLY A N 1
ATOM 2960 C CA . GLY A 1 400 ? -1.837 6.992 17.078 1.00 91.94 400 GLY A CA 1
ATOM 2961 C C . GLY A 1 400 ? -1.434 7.710 18.365 1.00 91.94 400 GLY A C 1
ATOM 2962 O O . GLY A 1 400 ? -0.263 8.025 18.548 1.00 91.94 400 GLY A O 1
ATOM 2963 N N . GLY A 1 401 ? -2.383 7.935 19.273 1.00 93.06 401 GLY A N 1
ATOM 2964 C CA . GLY A 1 401 ? -2.104 8.598 20.552 1.00 93.06 401 GLY A CA 1
ATOM 2965 C C . GLY A 1 401 ? -3.166 9.613 20.955 1.00 93.06 401 GLY A C 1
ATOM 2966 O O . GLY A 1 401 ? -4.290 9.573 20.463 1.00 93.06 401 GLY A O 1
ATOM 2967 N N . SER A 1 402 ? -2.812 10.506 21.875 1.00 94.81 402 SER A N 1
ATOM 2968 C CA . SER A 1 402 ? -3.684 11.562 22.403 1.00 94.81 402 SER A CA 1
ATOM 2969 C C . SER A 1 402 ? -4.182 12.503 21.302 1.00 94.81 402 SER A C 1
ATOM 2971 O O . SER A 1 402 ? -3.398 13.072 20.540 1.00 94.81 402 SER A O 1
ATOM 2973 N N . LEU A 1 403 ? -5.501 12.707 21.228 1.00 95.06 403 LEU A N 1
ATOM 2974 C CA . LEU A 1 403 ? -6.088 13.618 20.244 1.00 95.06 403 LEU A CA 1
ATOM 2975 C C . LEU A 1 403 ? -5.758 15.092 20.532 1.00 95.06 403 LEU A C 1
ATOM 2977 O O . LEU A 1 403 ? -5.692 15.898 19.605 1.00 95.06 403 LEU A O 1
ATOM 2981 N N . ILE A 1 404 ? -5.523 15.438 21.801 1.00 94.19 404 ILE A N 1
ATOM 2982 C CA . ILE A 1 404 ? -5.060 16.769 22.212 1.00 94.19 404 ILE A CA 1
ATOM 2983 C C . ILE A 1 404 ? -3.686 17.061 21.602 1.00 94.19 404 ILE A C 1
ATOM 2985 O O . ILE A 1 404 ? -3.481 18.136 21.039 1.00 94.19 404 ILE A O 1
ATOM 2989 N N . ASP A 1 405 ? -2.766 16.098 21.656 1.00 93.19 405 ASP A N 1
ATOM 2990 C CA . ASP A 1 405 ? -1.395 16.291 21.177 1.00 93.19 405 ASP A CA 1
ATOM 2991 C C . ASP A 1 405 ? -1.323 16.274 19.641 1.00 93.19 405 ASP A C 1
ATOM 2993 O O . ASP A 1 405 ? -0.670 17.125 19.042 1.00 93.19 405 ASP A O 1
ATOM 2997 N N . PHE A 1 406 ? -2.150 15.458 18.984 1.00 94.19 406 PHE A N 1
ATOM 2998 C CA . PHE A 1 406 ? -2.365 15.544 17.535 1.00 94.19 406 PHE A CA 1
ATOM 2999 C C . PHE A 1 406 ? -2.853 16.936 17.072 1.00 94.19 406 PHE A C 1
ATOM 3001 O O . PHE A 1 406 ? -2.426 17.449 16.036 1.00 94.19 406 PHE A O 1
ATOM 3008 N N . ILE A 1 407 ? -3.735 17.589 17.840 1.00 93.50 407 ILE A N 1
ATOM 3009 C CA . ILE A 1 407 ? -4.202 18.952 17.532 1.00 93.50 407 ILE A CA 1
ATOM 3010 C C . ILE A 1 407 ? -3.100 19.989 17.782 1.00 93.50 407 ILE A C 1
ATOM 3012 O O . ILE A 1 407 ? -2.934 20.893 16.960 1.00 93.50 407 ILE A O 1
ATOM 3016 N N . LYS A 1 408 ? -2.320 19.849 18.864 1.00 92.38 408 LYS A N 1
ATOM 3017 C CA . LYS A 1 408 ? -1.125 20.673 19.120 1.00 92.38 408 LYS A CA 1
ATOM 3018 C C . LYS A 1 408 ? -0.160 20.635 17.931 1.00 92.38 408 LYS A C 1
ATOM 3020 O O . LYS A 1 408 ? 0.256 21.693 17.461 1.00 92.38 408 LYS A O 1
ATOM 3025 N N . GLU A 1 409 ? 0.114 19.450 17.385 1.00 91.56 409 GLU A N 1
ATOM 3026 C CA . GLU A 1 409 ? 0.969 19.279 16.205 1.00 91.56 409 GLU A CA 1
ATOM 3027 C C . GLU A 1 409 ? 0.396 19.925 14.935 1.00 91.56 409 GLU A C 1
ATOM 3029 O O . GLU A 1 409 ? 1.124 20.603 14.212 1.00 91.56 409 GLU A O 1
ATOM 3034 N N . ILE A 1 410 ? -0.905 19.771 14.654 1.00 91.56 410 ILE A N 1
ATOM 3035 C CA . ILE A 1 410 ? -1.548 20.416 13.492 1.00 91.56 410 ILE A CA 1
ATOM 3036 C C . ILE A 1 410 ? -1.482 21.943 13.585 1.00 91.56 410 ILE A C 1
ATOM 3038 O O . ILE A 1 410 ? -1.328 22.619 12.564 1.00 91.56 410 ILE A O 1
ATOM 3042 N N . LEU A 1 411 ? -1.632 22.502 14.784 1.00 90.31 411 LEU A N 1
ATOM 3043 C CA . LEU A 1 411 ? -1.559 23.945 15.015 1.00 90.31 411 LEU A CA 1
ATOM 3044 C C . LEU A 1 411 ? -0.121 24.458 15.183 1.00 90.31 411 LEU A C 1
ATOM 3046 O O . LEU A 1 411 ? 0.070 25.671 15.236 1.00 90.31 411 LEU A O 1
ATOM 3050 N N . ASN A 1 412 ? 0.870 23.563 15.266 1.00 88.44 412 ASN A N 1
ATOM 3051 C CA . ASN A 1 412 ? 2.254 23.860 15.641 1.00 88.44 412 ASN A CA 1
ATOM 3052 C C . ASN A 1 412 ? 2.355 24.652 16.967 1.00 88.44 412 ASN A C 1
ATOM 3054 O O . ASN A 1 412 ? 3.035 25.675 17.059 1.00 88.44 412 ASN A O 1
ATOM 3058 N N . ARG A 1 413 ? 1.621 24.210 18.000 1.00 86.62 413 ARG A N 1
ATOM 3059 C CA . ARG A 1 413 ? 1.544 24.854 19.326 1.00 86.62 413 ARG A CA 1
ATOM 3060 C C . ARG A 1 413 ? 1.988 23.896 20.425 1.00 86.62 413 ARG A C 1
ATOM 3062 O O . ARG A 1 413 ? 1.629 22.728 20.401 1.00 86.62 413 ARG A O 1
ATOM 3069 N N . LYS A 1 414 ? 2.698 24.402 21.439 1.00 83.62 414 LYS A N 1
ATOM 3070 C CA . LYS A 1 414 ? 3.079 23.605 22.624 1.00 83.62 414 LYS A CA 1
ATOM 3071 C C . LYS A 1 414 ? 1.895 23.300 23.552 1.00 83.62 414 LYS A C 1
ATOM 3073 O O . LYS A 1 414 ? 1.915 22.293 24.251 1.00 83.62 414 LYS A O 1
ATOM 3078 N N . ASP A 1 415 ? 0.867 24.149 23.553 1.00 83.56 415 ASP A N 1
ATOM 3079 C CA . ASP A 1 415 ? -0.307 23.999 24.412 1.00 83.56 415 ASP A CA 1
ATOM 3080 C C . ASP A 1 415 ? -1.580 24.616 23.792 1.00 83.56 415 ASP A C 1
ATOM 3082 O O . ASP A 1 415 ? -1.511 25.439 22.875 1.00 83.56 415 ASP A O 1
ATOM 3086 N N . LEU A 1 416 ? -2.744 24.191 24.294 1.00 84.19 416 LEU A N 1
ATOM 3087 C CA . LEU A 1 416 ? -4.084 24.591 23.867 1.00 84.19 416 LEU A CA 1
ATOM 3088 C C . LEU A 1 416 ? -4.833 25.459 24.900 1.00 84.19 416 LEU A C 1
ATOM 3090 O O . LEU A 1 416 ? -6.021 25.691 24.700 1.00 84.19 416 LEU A O 1
ATOM 3094 N N . SER A 1 417 ? -4.194 25.987 25.957 1.00 80.12 417 SER A N 1
ATOM 3095 C CA . SER A 1 417 ? -4.869 26.831 26.975 1.00 80.12 417 SER A CA 1
ATOM 3096 C C . SER A 1 417 ? -5.604 28.063 26.422 1.00 80.12 417 SER A C 1
ATOM 3098 O O . SER A 1 417 ? -6.517 28.568 27.062 1.00 80.12 417 SER A O 1
ATOM 3100 N N . ARG A 1 418 ? -5.242 28.554 25.225 1.00 74.38 418 ARG A N 1
ATOM 3101 C CA . ARG A 1 418 ? -5.946 29.657 24.529 1.00 74.38 418 ARG A CA 1
ATOM 3102 C C . ARG A 1 418 ? -7.029 29.191 23.542 1.00 74.38 418 ARG A C 1
ATOM 3104 O O . ARG A 1 418 ? -7.527 29.999 22.765 1.00 74.38 418 ARG A O 1
ATOM 3111 N N . GLY A 1 419 ? -7.361 27.902 23.524 1.00 77.62 419 GLY A N 1
ATOM 3112 C CA . GLY A 1 419 ? -8.356 27.329 22.620 1.00 77.62 419 GLY A CA 1
ATOM 3113 C C . GLY A 1 419 ? -7.998 27.437 21.134 1.00 77.62 419 GLY A C 1
ATOM 3114 O O . GLY A 1 419 ? -6.826 27.470 20.743 1.00 77.62 419 GLY A O 1
ATOM 3115 N N . PHE A 1 420 ? -9.035 27.467 20.295 1.00 81.31 420 PHE A N 1
ATOM 3116 C CA . PHE A 1 420 ? -8.920 27.784 18.871 1.00 81.31 420 PHE A CA 1
ATOM 3117 C C . PHE A 1 420 ? -9.036 29.305 18.732 1.00 81.31 420 PHE A C 1
ATOM 3119 O O . PHE A 1 420 ? -10.059 29.872 19.103 1.00 81.31 420 PHE A O 1
ATOM 3126 N N . GLN A 1 421 ? -7.980 29.967 18.256 1.00 73.38 421 GLN A N 1
ATOM 3127 C CA . GLN A 1 421 ? -7.854 31.429 18.360 1.00 73.38 421 GLN A CA 1
ATOM 3128 C C . GLN A 1 421 ? -8.625 32.172 17.266 1.00 73.38 421 GLN A C 1
ATOM 3130 O O . GLN A 1 421 ? -8.950 33.345 17.417 1.00 73.38 421 GLN A O 1
ATOM 3135 N N . ASN A 1 422 ? -8.893 31.498 16.150 1.00 81.56 422 ASN A N 1
ATOM 3136 C CA . ASN A 1 422 ? -9.608 32.041 15.007 1.00 81.56 422 ASN A CA 1
ATOM 3137 C C . ASN A 1 422 ? -10.423 30.938 14.309 1.00 81.56 422 ASN A C 1
ATOM 3139 O O . ASN A 1 422 ? -10.243 29.741 14.549 1.00 81.56 422 ASN A O 1
ATOM 3143 N N . GLU A 1 423 ? -11.319 31.340 13.408 1.00 85.00 423 GLU A N 1
ATOM 3144 C CA . GLU A 1 423 ? -12.146 30.389 12.655 1.00 85.00 423 GLU A CA 1
ATOM 3145 C C . GLU A 1 423 ? -11.304 29.523 11.693 1.00 85.00 423 GLU A C 1
ATOM 3147 O O . GLU A 1 423 ? -11.668 28.387 11.387 1.00 85.00 423 GLU A O 1
ATOM 3152 N N . PHE A 1 424 ? -10.122 30.002 11.285 1.00 87.75 424 PHE A N 1
ATOM 3153 C CA . PHE A 1 424 ? -9.177 29.242 10.463 1.00 87.75 424 PHE A CA 1
ATOM 3154 C C . PHE A 1 424 ? -8.627 27.999 11.186 1.00 87.75 424 PHE A C 1
ATOM 3156 O O . PHE A 1 424 ? -8.635 26.915 10.600 1.00 87.75 424 PHE A O 1
ATOM 3163 N N . ASP A 1 425 ? -8.226 28.115 12.460 1.00 88.81 425 ASP A N 1
ATOM 3164 C CA . ASP A 1 425 ? -7.833 26.987 13.317 1.00 88.81 425 ASP A CA 1
ATOM 3165 C C . ASP A 1 425 ? -8.954 25.941 13.346 1.00 88.81 425 ASP A C 1
ATOM 3167 O O . ASP A 1 425 ? -8.724 24.758 13.084 1.00 88.81 425 ASP A O 1
ATOM 3171 N N . TYR A 1 426 ? -10.192 26.376 13.610 1.00 88.25 426 TYR A N 1
ATOM 3172 C CA . TYR A 1 426 ? -11.349 25.484 13.661 1.00 88.25 426 TYR A CA 1
ATOM 3173 C C . TYR A 1 426 ? -11.586 24.769 12.328 1.00 88.25 426 TYR A C 1
ATOM 3175 O O . TYR A 1 426 ? -11.738 23.546 12.316 1.00 88.25 426 TYR A O 1
ATOM 3183 N N . VAL A 1 427 ? -11.567 25.486 11.201 1.00 91.00 427 VAL A N 1
ATOM 3184 C CA . VAL A 1 427 ? -11.726 24.889 9.866 1.00 91.00 427 VAL A CA 1
ATOM 3185 C C . VAL A 1 427 ? -10.584 23.911 9.560 1.00 91.00 427 VAL A C 1
ATOM 3187 O O . VAL A 1 427 ? -10.850 22.812 9.058 1.00 91.00 427 VAL A O 1
ATOM 3190 N N . LYS A 1 428 ? -9.333 24.242 9.919 1.00 90.69 428 LYS A N 1
ATOM 3191 C CA . LYS A 1 428 ? -8.161 23.366 9.751 1.00 90.69 428 LYS A CA 1
ATOM 3192 C C . LYS A 1 428 ? -8.332 22.062 10.536 1.00 90.69 428 LYS A C 1
ATOM 3194 O O . LYS A 1 428 ? -8.227 20.983 9.949 1.00 90.69 428 LYS A O 1
ATOM 3199 N N . ILE A 1 429 ? -8.668 22.140 11.825 1.00 92.25 429 ILE A N 1
ATOM 3200 C CA . ILE A 1 429 ? -8.849 20.964 12.691 1.00 92.25 429 ILE A CA 1
ATOM 3201 C C . ILE A 1 429 ? -10.076 20.153 12.255 1.00 92.25 429 ILE A C 1
ATOM 3203 O O . ILE A 1 429 ? -9.986 18.936 12.109 1.00 92.25 429 ILE A O 1
ATOM 3207 N N . LYS A 1 430 ? -11.210 20.799 11.954 1.00 92.69 430 LYS A N 1
ATOM 3208 C CA . LYS A 1 430 ? -12.425 20.140 11.441 1.00 92.69 430 LYS A CA 1
ATOM 3209 C C . LYS A 1 430 ? -12.131 19.347 10.168 1.00 92.69 430 LYS A C 1
ATOM 3211 O O . LYS A 1 430 ? -12.543 18.192 10.054 1.00 92.69 430 LYS A O 1
ATOM 3216 N N . LYS A 1 431 ? -11.370 19.929 9.233 1.00 91.50 431 LYS A N 1
ATOM 3217 C CA . LYS A 1 431 ? -10.915 19.259 8.005 1.00 91.50 431 LYS A CA 1
ATOM 3218 C C . LYS A 1 431 ? -9.922 18.129 8.295 1.00 91.50 431 LYS A C 1
ATOM 3220 O O . LYS A 1 431 ? -9.970 17.105 7.611 1.00 91.50 431 LYS A O 1
ATOM 3225 N N . ALA A 1 432 ? -9.040 18.274 9.283 1.00 92.00 432 ALA A N 1
ATOM 3226 C CA . ALA A 1 432 ? -8.092 17.233 9.679 1.00 92.00 432 ALA A CA 1
ATOM 3227 C C . ALA A 1 432 ? -8.795 16.013 10.302 1.00 92.00 432 ALA A C 1
ATOM 3229 O O . ALA A 1 432 ? -8.603 14.896 9.816 1.00 92.00 432 ALA A O 1
ATOM 3230 N N . LEU A 1 433 ? -9.665 16.237 11.293 1.00 93.56 433 LEU A N 1
ATOM 3231 C CA . LEU A 1 433 ? -10.312 15.197 12.099 1.00 93.56 433 LEU A CA 1
ATOM 3232 C C . LEU A 1 433 ? -11.442 14.442 11.395 1.00 93.56 433 LEU A C 1
ATOM 3234 O O . LEU A 1 433 ? -11.693 13.280 11.720 1.00 93.56 433 LEU A O 1
ATOM 3238 N N . ARG A 1 434 ? -12.135 15.072 10.436 1.00 92.50 434 ARG A N 1
ATOM 3239 C CA . ARG A 1 434 ? -13.285 14.457 9.756 1.00 92.50 434 ARG A CA 1
ATOM 3240 C C . ARG A 1 434 ? -12.919 13.099 9.150 1.00 92.50 434 ARG A C 1
ATOM 3242 O O . ARG A 1 434 ? -12.013 12.994 8.322 1.00 92.50 434 ARG A O 1
ATOM 3249 N N . GLY A 1 435 ? -13.671 12.072 9.540 1.00 91.38 435 GLY A N 1
ATOM 3250 C CA . GLY A 1 435 ? -13.541 10.705 9.047 1.00 91.38 435 GLY A CA 1
ATOM 3251 C C . GLY A 1 435 ? -12.525 9.824 9.781 1.00 91.38 435 GLY A C 1
ATOM 3252 O O . GLY A 1 435 ? -12.549 8.616 9.525 1.00 91.38 435 GLY A O 1
ATOM 3253 N N . LEU A 1 436 ? -11.694 10.371 10.681 1.00 94.75 436 LEU A N 1
ATOM 3254 C CA . LEU A 1 436 ? -10.772 9.590 11.518 1.00 94.75 436 LEU A CA 1
ATOM 3255 C C . LEU A 1 436 ? -11.533 8.723 12.530 1.00 94.75 436 LEU A C 1
ATOM 3257 O O . LEU A 1 436 ? -12.647 9.054 12.942 1.00 94.75 436 LEU A O 1
ATOM 3261 N N . ARG A 1 437 ? -10.920 7.615 12.953 1.00 94.25 437 ARG A N 1
ATOM 3262 C CA . ARG A 1 437 ? -11.402 6.783 14.063 1.00 94.25 437 ARG A CA 1
ATOM 3263 C C . ARG A 1 437 ? -10.641 7.106 15.343 1.00 94.25 437 ARG A C 1
ATOM 3265 O O . ARG A 1 437 ? -9.411 7.168 15.332 1.00 94.25 437 ARG A O 1
ATOM 3272 N N . VAL A 1 438 ? -11.379 7.246 16.435 1.00 95.06 438 VAL A N 1
ATOM 3273 C CA . VAL A 1 438 ? -10.856 7.464 17.788 1.00 95.06 438 VAL A CA 1
ATOM 3274 C C . VAL A 1 438 ? -11.404 6.411 18.743 1.00 95.06 438 VAL A C 1
ATOM 3276 O O . VAL A 1 438 ? -12.485 5.869 18.515 1.00 95.06 438 VAL A O 1
ATOM 3279 N N . GLU A 1 439 ? -10.667 6.113 19.803 1.00 93.81 439 GLU A N 1
ATOM 3280 C CA . GLU A 1 439 ? -11.114 5.310 20.941 1.00 93.81 439 GLU A CA 1
ATOM 3281 C C . GLU A 1 439 ? -11.227 6.175 22.197 1.00 93.81 439 GLU A C 1
ATOM 3283 O O . GLU A 1 439 ? -10.425 7.086 22.405 1.00 93.81 439 GLU A O 1
ATOM 3288 N N . VAL A 1 440 ? -12.243 5.914 23.021 1.00 93.25 440 VAL A N 1
ATOM 3289 C CA . VAL A 1 440 ? -12.469 6.682 24.253 1.00 93.25 440 VAL A CA 1
ATOM 3290 C C . VAL A 1 440 ? -11.653 6.151 25.427 1.00 93.25 440 VAL A C 1
ATOM 3292 O O . VAL A 1 440 ? -11.486 4.942 25.575 1.00 93.25 440 VAL A O 1
ATOM 3295 N N . THR A 1 441 ? -11.190 7.054 26.291 1.00 92.06 441 THR A N 1
ATOM 3296 C CA . THR A 1 441 ? -10.365 6.735 27.473 1.00 92.06 441 THR A CA 1
ATOM 3297 C C . THR A 1 441 ? -11.129 6.823 28.800 1.00 92.06 441 THR A C 1
ATOM 3299 O O . THR A 1 441 ? -10.761 6.163 29.765 1.00 92.06 441 THR A O 1
ATOM 3302 N N . HIS A 1 442 ? -12.243 7.562 28.852 1.00 87.62 442 HIS A N 1
ATOM 3303 C CA . HIS A 1 442 ? -13.015 7.846 30.077 1.00 87.62 442 HIS A CA 1
ATOM 3304 C C . HIS A 1 442 ? -13.806 6.661 30.673 1.00 87.62 442 HIS A C 1
ATOM 3306 O O . HIS A 1 442 ? -14.588 6.855 31.600 1.00 87.62 442 HIS A O 1
ATOM 3312 N N . ARG A 1 443 ? -13.670 5.441 30.135 1.00 84.75 443 ARG A N 1
ATOM 3313 C CA . ARG A 1 443 ? -14.432 4.246 30.560 1.00 84.75 443 ARG A CA 1
ATOM 3314 C C . ARG A 1 443 ? -13.534 3.133 31.110 1.00 84.75 443 ARG A C 1
ATOM 3316 O O . ARG A 1 443 ? -13.839 1.949 30.958 1.00 84.75 443 ARG A O 1
ATOM 3323 N N . GLY A 1 444 ? -12.400 3.510 31.701 1.00 78.69 444 GLY A N 1
ATOM 3324 C CA . GLY A 1 444 ? -11.397 2.574 32.206 1.00 78.69 444 GLY A CA 1
ATOM 3325 C C . GLY A 1 444 ? -10.902 1.641 31.098 1.00 78.69 444 GLY A C 1
ATOM 3326 O O . GLY A 1 444 ? -10.416 2.095 30.065 1.00 78.69 444 GLY A O 1
ATOM 3327 N N . GLN A 1 445 ? -11.082 0.333 31.287 1.00 71.69 445 GLN A N 1
ATOM 3328 C CA . GLN A 1 445 ? -10.672 -0.688 30.315 1.00 71.69 445 GLN A CA 1
ATOM 3329 C C . GLN A 1 445 ? -11.513 -0.695 29.016 1.00 71.69 445 GLN A C 1
ATOM 3331 O O . GLN A 1 445 ? -11.103 -1.286 28.017 1.00 71.69 445 GLN A O 1
ATOM 3336 N N . MET A 1 446 ? -12.685 -0.042 28.974 1.00 73.00 446 MET A N 1
ATOM 3337 C CA . MET A 1 446 ? -13.570 -0.062 27.798 1.00 73.00 446 MET A CA 1
ATOM 3338 C C . MET A 1 446 ? -13.190 0.986 26.737 1.00 73.00 446 MET A C 1
ATOM 3340 O O . MET A 1 446 ? -13.814 2.045 26.624 1.00 73.00 446 MET A O 1
ATOM 3344 N N . ARG A 1 447 ? -12.206 0.664 25.892 1.00 79.75 447 ARG A N 1
ATOM 3345 C CA . ARG A 1 447 ? -11.733 1.533 24.795 1.00 79.75 447 ARG A CA 1
ATOM 3346 C C . ARG A 1 447 ? -12.628 1.511 23.551 1.00 79.75 447 ARG A C 1
ATOM 3348 O O . ARG A 1 447 ? -12.236 1.058 22.474 1.00 79.75 447 ARG A O 1
ATOM 3355 N N . ARG A 1 448 ? -13.857 2.020 23.692 1.00 84.81 448 ARG A N 1
ATOM 3356 C CA . ARG A 1 448 ? -14.850 2.003 22.607 1.00 84.81 448 ARG A CA 1
ATOM 3357 C C . ARG A 1 448 ? -14.459 2.901 21.433 1.00 84.81 448 ARG A C 1
ATOM 3359 O O . ARG A 1 448 ? -14.180 4.085 21.613 1.00 84.81 448 ARG A O 1
ATOM 3366 N N . LYS A 1 449 ? -14.495 2.332 20.225 1.00 90.00 449 LYS A N 1
ATOM 3367 C CA . LYS A 1 449 ? -14.105 2.992 18.966 1.00 90.00 449 LYS A CA 1
ATOM 3368 C C . LYS A 1 449 ? -15.280 3.691 18.281 1.00 90.00 449 LYS A C 1
ATOM 3370 O O . LYS A 1 449 ? -16.361 3.120 18.152 1.00 90.00 449 LYS A O 1
ATOM 3375 N N . TYR A 1 450 ? -15.035 4.902 17.788 1.00 91.62 450 TYR A N 1
ATOM 3376 C CA . TYR A 1 450 ? -15.977 5.749 17.053 1.00 91.62 450 TYR A CA 1
ATOM 3377 C C . TYR A 1 450 ? -15.313 6.355 15.815 1.00 91.62 450 TYR A C 1
ATOM 3379 O O . TYR A 1 450 ? -14.091 6.481 15.761 1.00 91.62 450 TYR 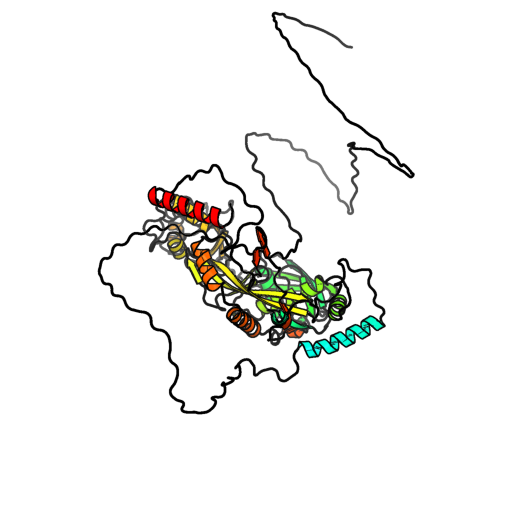A O 1
ATOM 3387 N N . ARG A 1 451 ? -16.114 6.767 14.826 1.00 92.69 451 ARG A N 1
ATOM 3388 C CA . ARG A 1 451 ? -15.660 7.568 13.680 1.00 92.69 451 ARG A CA 1
ATOM 3389 C C . ARG A 1 451 ? -16.140 9.009 13.847 1.00 92.69 451 ARG A C 1
ATOM 3391 O O . ARG A 1 451 ? -17.313 9.223 14.143 1.00 92.69 451 ARG A O 1
ATOM 3398 N N . ILE A 1 452 ? -15.245 9.974 13.651 1.00 94.88 452 ILE A N 1
ATOM 3399 C CA . ILE A 1 452 ? -15.545 11.405 13.752 1.00 94.88 452 ILE A CA 1
ATOM 3400 C C . ILE A 1 452 ? -16.364 11.841 12.535 1.00 94.88 452 ILE A C 1
ATOM 3402 O O . ILE A 1 452 ? -15.873 11.793 11.402 1.00 94.88 452 ILE A O 1
ATOM 3406 N N . ALA A 1 453 ? -17.593 12.297 12.775 1.00 92.94 453 ALA A N 1
ATOM 3407 C CA . ALA A 1 453 ? -18.435 12.938 11.769 1.00 92.94 453 ALA A CA 1
ATOM 3408 C C . ALA A 1 453 ? -18.041 14.416 11.590 1.00 92.94 453 ALA A C 1
ATOM 3410 O O . ALA A 1 453 ? -17.913 14.892 10.459 1.00 92.94 453 ALA A O 1
ATOM 3411 N N . GLY A 1 454 ? -17.758 15.115 12.696 1.00 92.44 454 GLY A N 1
ATOM 3412 C CA . GLY A 1 454 ? -17.331 16.514 12.690 1.00 92.44 454 GLY A CA 1
ATOM 3413 C C . GLY A 1 454 ? -16.924 17.052 14.065 1.00 92.44 454 GLY A C 1
ATOM 3414 O O . GLY A 1 454 ? -16.695 16.292 15.005 1.00 92.44 454 GLY A O 1
ATOM 3415 N N . LEU A 1 455 ? -16.842 18.380 14.157 1.00 93.19 455 LEU A N 1
ATOM 3416 C CA . LEU A 1 455 ? -16.678 19.145 15.396 1.00 93.19 455 LEU A CA 1
ATOM 3417 C C . LEU A 1 455 ? -17.921 20.004 15.630 1.00 93.19 455 LEU A C 1
ATOM 3419 O O . LEU A 1 455 ? -18.448 20.580 14.671 1.00 93.19 455 LEU A O 1
ATOM 3423 N N . THR A 1 456 ? -18.328 20.137 16.890 1.00 92.12 456 THR A N 1
ATOM 3424 C CA . THR A 1 456 ? -19.450 20.991 17.310 1.00 92.12 456 THR A CA 1
ATOM 3425 C C . THR A 1 456 ? -19.147 22.477 17.093 1.00 92.12 456 THR A C 1
ATOM 3427 O O . THR A 1 456 ? -18.007 22.855 16.801 1.00 92.12 456 THR A O 1
ATOM 3430 N N . LYS A 1 457 ? -20.177 23.327 17.184 1.00 88.62 457 LYS A N 1
ATOM 3431 C CA . LYS A 1 457 ? -20.013 24.791 17.219 1.00 88.62 457 LYS A CA 1
ATOM 3432 C C . LYS A 1 457 ? -19.643 25.269 18.625 1.00 88.62 457 LYS A C 1
ATOM 3434 O O . LYS A 1 457 ? -18.745 26.096 18.766 1.00 88.62 457 LYS A O 1
ATOM 3439 N N . ASP A 1 458 ? -20.274 24.681 19.633 1.00 91.31 458 ASP A N 1
ATOM 3440 C CA . ASP A 1 458 ? -20.187 25.124 21.027 1.00 91.31 458 ASP A CA 1
ATOM 3441 C C . ASP A 1 458 ? -19.137 24.322 21.812 1.00 91.31 458 ASP A C 1
ATOM 3443 O O . ASP A 1 458 ? -18.759 23.206 21.415 1.00 91.31 458 ASP A O 1
ATOM 3447 N N . SER A 1 459 ? -18.648 24.904 22.911 1.00 92.88 459 SER A N 1
ATOM 3448 C CA . SER A 1 459 ? -17.676 24.285 23.825 1.00 92.88 459 SER A CA 1
ATOM 3449 C C . SER A 1 459 ? -18.294 23.151 24.655 1.00 92.88 459 SER A C 1
ATOM 3451 O O . SER A 1 459 ? -19.513 23.066 24.790 1.00 92.88 459 SER A O 1
ATOM 3453 N N . ALA A 1 460 ? -17.485 22.284 25.274 1.00 92.12 460 ALA A N 1
ATOM 3454 C CA . ALA A 1 460 ? -18.000 21.249 26.181 1.00 92.12 460 ALA A CA 1
ATOM 3455 C C . ALA A 1 460 ? -18.724 21.832 27.417 1.00 92.12 460 ALA A C 1
ATOM 3457 O O . ALA A 1 460 ? -19.592 21.167 27.989 1.00 92.12 460 ALA A O 1
ATOM 3458 N N . ARG A 1 461 ? -18.385 23.067 27.813 1.00 93.69 461 ARG A N 1
ATOM 3459 C CA . ARG A 1 461 ? -19.036 23.837 28.884 1.00 93.69 461 ARG A CA 1
ATOM 3460 C C . ARG A 1 461 ? -20.444 24.323 28.519 1.00 93.69 461 ARG A C 1
ATOM 3462 O O . ARG A 1 461 ? -21.293 24.393 29.403 1.00 93.69 461 ARG A O 1
ATOM 3469 N N . GLU A 1 462 ? -20.690 24.665 27.258 1.00 93.88 462 GLU A N 1
ATOM 3470 C CA . GLU A 1 462 ? -21.954 25.271 26.798 1.00 93.88 462 GLU A CA 1
ATOM 3471 C C . GLU A 1 462 ? -22.876 24.265 26.103 1.00 93.88 462 GLU A C 1
ATOM 3473 O O . GLU A 1 462 ? -24.098 24.357 26.219 1.00 93.88 462 GLU A O 1
ATOM 3478 N N . LEU A 1 463 ? -22.293 23.291 25.398 1.00 94.12 463 LEU A N 1
ATOM 3479 C CA . LEU A 1 463 ? -23.006 22.313 24.588 1.00 94.12 463 LEU A CA 1
ATOM 3480 C C . LEU A 1 463 ? -23.932 21.451 25.449 1.00 94.12 463 LEU A C 1
ATOM 3482 O O . LEU A 1 463 ? -23.478 20.609 26.230 1.00 94.12 463 LEU A O 1
ATOM 3486 N N . ARG A 1 464 ? -25.238 21.639 25.255 1.00 93.12 464 ARG A N 1
ATOM 3487 C CA . ARG A 1 464 ? -26.304 20.866 25.896 1.00 93.12 464 ARG A CA 1
ATOM 3488 C C . ARG A 1 464 ? -26.741 19.697 25.021 1.00 93.12 464 ARG A C 1
ATOM 3490 O O . ARG A 1 464 ? -26.800 19.808 23.800 1.00 93.12 464 ARG A O 1
ATOM 3497 N N . PHE A 1 465 ? -27.091 18.587 25.658 1.00 91.25 465 PHE A N 1
ATOM 3498 C CA . PHE A 1 465 ? -27.713 17.440 25.007 1.00 91.25 465 PHE A CA 1
ATOM 3499 C C . PHE A 1 465 ? -28.747 16.798 25.936 1.00 91.25 465 PHE A C 1
ATOM 3501 O O . PHE A 1 465 ? -28.661 16.920 27.161 1.00 91.25 465 PHE A O 1
ATOM 3508 N N . GLN A 1 466 ? -29.729 16.121 25.342 1.00 89.44 466 GLN A N 1
ATOM 3509 C CA . GLN A 1 466 ? -30.776 15.428 26.082 1.00 89.44 466 GLN A CA 1
ATOM 3510 C C . GLN A 1 466 ? -30.359 13.980 26.368 1.00 89.44 466 GLN A C 1
ATOM 3512 O O . GLN A 1 466 ? -29.914 13.250 25.478 1.00 89.44 466 GLN A O 1
ATOM 3517 N N . LEU A 1 467 ? -30.488 13.572 27.626 1.00 84.00 467 LEU A N 1
ATOM 3518 C CA . LEU A 1 467 ? -30.267 12.207 28.088 1.00 84.00 467 LEU A CA 1
ATOM 3519 C C . LEU A 1 467 ? -31.462 11.316 27.724 1.00 84.00 467 LEU A C 1
ATOM 3521 O O . LEU A 1 467 ? -32.567 11.792 27.473 1.00 84.00 467 LEU A O 1
ATOM 3525 N N . SER A 1 468 ? -31.275 9.994 27.764 1.00 81.38 468 SER A N 1
ATOM 3526 C CA . SER A 1 468 ? -32.374 9.030 27.578 1.00 81.38 468 SER A CA 1
ATOM 3527 C C . SER A 1 468 ? -33.461 9.115 28.658 1.00 81.38 468 SER A C 1
ATOM 3529 O O . SER A 1 468 ? -34.535 8.559 28.474 1.00 81.38 468 SER A O 1
ATOM 3531 N N . THR A 1 469 ? -33.183 9.800 29.769 1.00 81.25 469 THR A N 1
ATOM 3532 C CA . THR A 1 469 ? -34.126 10.138 30.845 1.00 81.25 469 THR A CA 1
ATOM 3533 C C . THR A 1 469 ? -34.959 11.393 30.551 1.00 81.25 469 THR A C 1
ATOM 3535 O O . THR A 1 469 ? -35.767 11.787 31.382 1.00 81.25 469 THR A O 1
ATOM 3538 N N . GLY A 1 470 ? -34.744 12.064 29.413 1.00 81.88 470 GLY A N 1
ATOM 3539 C CA . GLY A 1 470 ? -35.378 13.340 29.057 1.00 81.88 470 GLY A CA 1
ATOM 3540 C C . GLY A 1 470 ? -34.685 14.580 29.639 1.00 81.88 470 GLY A C 1
ATOM 3541 O O . GLY A 1 470 ? -34.893 15.685 29.139 1.00 81.88 470 GLY A O 1
ATOM 3542 N N . GLU A 1 471 ? -33.817 14.411 30.639 1.00 89.50 471 GLU A N 1
ATOM 3543 C CA . GLU A 1 471 ? -33.062 15.489 31.287 1.00 89.50 471 GLU A CA 1
ATOM 3544 C C . GLU A 1 471 ? -32.018 16.109 30.337 1.00 89.50 471 GLU A C 1
ATOM 3546 O O . GLU A 1 471 ? -31.321 15.399 29.609 1.00 89.50 471 GLU A O 1
ATOM 3551 N N . THR A 1 472 ? -31.874 17.438 30.347 1.00 91.25 472 THR A N 1
ATOM 3552 C CA . THR A 1 472 ? -30.882 18.153 29.523 1.00 91.25 472 THR A CA 1
ATOM 3553 C C . THR A 1 472 ? -29.679 18.581 30.358 1.00 91.25 472 THR A C 1
ATOM 3555 O O . THR A 1 472 ? -29.823 19.405 31.259 1.00 91.25 472 THR A O 1
ATOM 3558 N N . LYS A 1 473 ? -28.476 18.099 30.017 1.00 93.19 473 LYS A N 1
ATOM 3559 C CA . LYS A 1 473 ? -27.210 18.492 30.673 1.00 93.19 473 LYS A CA 1
ATOM 3560 C C . LYS A 1 473 ? -26.198 19.045 29.681 1.00 93.19 473 LYS A C 1
ATOM 3562 O O . LYS A 1 473 ? -26.277 18.771 28.484 1.00 93.19 473 LYS A O 1
ATOM 3567 N N . THR A 1 474 ? -25.231 19.815 30.182 1.00 94.69 474 THR A N 1
ATOM 3568 C CA . THR A 1 474 ? -24.031 20.138 29.398 1.00 94.69 474 THR A CA 1
ATOM 3569 C C . THR A 1 474 ? -23.120 18.912 29.316 1.00 94.69 474 THR A C 1
ATOM 3571 O O . THR A 1 474 ? -23.147 18.047 30.199 1.00 94.69 474 THR A O 1
ATOM 3574 N N . VAL A 1 475 ? -22.281 18.828 28.281 1.00 94.69 475 VAL A N 1
ATOM 3575 C CA . VAL A 1 475 ? -21.292 17.742 28.170 1.00 94.69 475 VAL A CA 1
ATOM 3576 C C . VAL A 1 475 ? -20.344 17.741 29.374 1.00 94.69 475 VAL A C 1
ATOM 3578 O O . VAL A 1 475 ? -20.114 16.689 29.967 1.00 94.69 475 VAL A O 1
ATOM 3581 N N . ARG A 1 476 ? -19.845 18.907 29.797 1.00 95.50 476 ARG A N 1
ATOM 3582 C CA . ARG A 1 476 ? -18.979 19.038 30.977 1.00 95.50 476 ARG A CA 1
ATOM 3583 C C . ARG A 1 476 ? -19.639 18.515 32.254 1.00 95.50 476 ARG A C 1
ATOM 3585 O O . ARG A 1 476 ? -19.017 17.746 32.985 1.00 95.50 476 ARG A O 1
ATOM 3592 N N . ASP A 1 477 ? -20.877 18.922 32.527 1.00 94.31 477 ASP A N 1
ATOM 3593 C CA . ASP A 1 477 ? -21.568 18.543 33.765 1.00 94.31 477 ASP A CA 1
ATOM 3594 C C . ASP A 1 477 ? -21.892 17.039 33.773 1.00 94.31 477 ASP A C 1
ATOM 3596 O O . ASP A 1 477 ? -21.609 16.355 34.757 1.00 94.31 477 ASP A O 1
ATOM 3600 N N . TYR A 1 478 ? -22.324 16.482 32.633 1.00 94.25 478 TYR A N 1
ATOM 3601 C CA . TYR A 1 478 ? -22.512 15.038 32.468 1.00 94.25 478 TYR A CA 1
ATOM 3602 C C . TYR A 1 478 ? -21.230 14.232 32.734 1.00 94.25 478 TYR A C 1
ATOM 3604 O O . TYR A 1 478 ? -21.287 13.204 33.414 1.00 94.25 478 TYR A O 1
ATOM 3612 N N . PHE A 1 479 ? -20.070 14.680 32.235 1.00 94.62 479 PHE A N 1
ATOM 3613 C CA . PHE A 1 479 ? -18.793 13.992 32.463 1.00 94.62 479 PHE A CA 1
ATOM 3614 C C . PHE A 1 479 ? -18.328 14.073 33.927 1.00 94.62 479 PHE A C 1
ATOM 3616 O O . PHE A 1 479 ? -17.872 13.062 34.475 1.00 94.62 479 PHE A O 1
ATOM 3623 N N . ARG A 1 480 ? -18.522 15.226 34.582 1.00 94.06 480 ARG A N 1
ATOM 3624 C CA . ARG A 1 480 ? -18.244 15.413 36.015 1.00 94.06 480 ARG A CA 1
ATOM 3625 C C . ARG A 1 480 ? -19.137 14.531 36.890 1.00 94.06 480 ARG A C 1
ATOM 3627 O O . ARG A 1 480 ? -18.656 13.930 37.844 1.00 94.06 480 ARG A O 1
ATOM 3634 N N . GLU A 1 481 ? -20.425 14.433 36.582 1.00 92.44 481 GLU A N 1
ATOM 3635 C CA . GLU A 1 481 ? -21.385 13.683 37.398 1.00 92.44 481 GLU A CA 1
ATOM 3636 C C . GLU A 1 481 ? -21.292 12.170 37.176 1.00 92.44 481 GLU A C 1
ATOM 3638 O O . GLU A 1 481 ? -21.244 11.415 38.151 1.00 92.44 481 GLU A O 1
ATOM 3643 N N . THR A 1 482 ? -21.213 11.735 35.914 1.00 90.44 482 THR A N 1
ATOM 3644 C CA . THR A 1 482 ? -21.301 10.318 35.514 1.00 90.44 482 THR A CA 1
ATOM 3645 C C . THR A 1 482 ? -19.969 9.585 35.636 1.00 90.44 482 THR A C 1
ATOM 3647 O O . THR A 1 482 ? -19.933 8.466 36.137 1.00 90.44 482 THR A O 1
ATOM 3650 N N . TYR A 1 483 ? -18.868 10.200 35.186 1.00 89.88 483 TYR A N 1
ATOM 3651 C CA . TYR A 1 483 ? -17.540 9.565 35.159 1.00 89.88 483 TYR A CA 1
ATOM 3652 C C . TYR A 1 483 ? -16.579 10.132 36.214 1.00 89.88 483 TYR A C 1
ATOM 3654 O O . TYR A 1 483 ? -15.412 9.753 36.229 1.00 89.88 483 TYR A O 1
ATOM 3662 N N . LYS A 1 484 ? -17.047 11.055 37.072 1.00 92.19 484 LYS A N 1
ATOM 3663 C CA . LYS A 1 484 ? -16.236 11.780 38.074 1.00 92.19 484 LYS A CA 1
ATOM 3664 C C . LYS A 1 484 ? -15.004 12.474 37.474 1.00 92.19 484 LYS A C 1
ATOM 3666 O O . LYS A 1 484 ? -14.001 12.676 38.149 1.00 92.19 484 LYS A O 1
ATOM 3671 N N . LEU A 1 485 ? -15.095 12.864 36.199 1.00 92.00 485 LEU A N 1
ATOM 3672 C CA . LEU A 1 485 ? -13.984 13.400 35.419 1.00 92.00 485 LEU A CA 1
ATOM 3673 C C . LEU A 1 485 ? -14.167 14.908 35.223 1.00 92.00 485 LEU A C 1
ATOM 3675 O O . LEU A 1 485 ? -15.083 15.348 34.528 1.00 92.00 485 LEU A O 1
ATOM 3679 N N . GLN A 1 486 ? -13.285 15.703 35.832 1.00 93.38 486 GLN A N 1
ATOM 3680 C CA . GLN A 1 486 ? -13.184 17.136 35.553 1.00 93.38 486 GLN A CA 1
ATOM 3681 C C . GLN A 1 486 ? -12.377 17.342 34.265 1.00 93.38 486 GLN A C 1
ATOM 3683 O O . GLN A 1 486 ? -11.215 16.947 34.184 1.00 93.38 486 GLN A O 1
ATOM 3688 N N . LEU A 1 487 ? -13.007 17.927 33.245 1.00 92.44 487 LEU A N 1
ATOM 3689 C CA . LEU A 1 487 ? -12.349 18.269 31.983 1.00 92.44 487 LEU A CA 1
ATOM 3690 C C . LEU A 1 487 ? -11.433 19.479 32.199 1.00 92.44 487 LEU A C 1
ATOM 3692 O O . LEU A 1 487 ? -11.900 20.515 32.669 1.00 92.44 487 LEU A O 1
ATOM 3696 N N . ARG A 1 488 ? -10.159 19.373 31.811 1.00 92.06 488 ARG A N 1
ATOM 3697 C CA . ARG A 1 488 ? -9.213 20.507 31.816 1.00 92.06 488 ARG A CA 1
ATOM 3698 C C . ARG A 1 488 ? -9.422 21.415 30.609 1.00 92.06 488 ARG A C 1
ATOM 3700 O O . ARG A 1 488 ? -9.158 22.609 30.674 1.00 92.06 488 ARG A O 1
ATOM 3707 N N . TYR A 1 489 ? -9.913 20.840 29.514 1.00 91.31 489 TYR A N 1
ATOM 3708 C CA . TYR A 1 489 ? -10.164 21.529 28.251 1.00 91.31 489 TYR A CA 1
ATOM 3709 C C . TYR A 1 489 ? -11.673 21.727 27.987 1.00 91.31 489 TYR A C 1
ATOM 3711 O O . TYR A 1 489 ? -12.147 21.488 26.876 1.00 91.31 489 TYR A O 1
ATOM 3719 N N . ASP A 1 490 ? -12.457 22.127 29.001 1.00 90.50 490 ASP A N 1
ATOM 3720 C CA . ASP A 1 490 ? -13.924 22.280 28.891 1.00 90.50 490 ASP A CA 1
ATOM 3721 C C . ASP A 1 490 ? -14.369 23.412 27.939 1.00 90.50 490 ASP A C 1
ATOM 3723 O O . ASP A 1 490 ? -15.457 23.358 27.361 1.00 90.50 490 ASP A O 1
ATOM 3727 N N . PHE A 1 491 ? -13.492 24.389 27.713 1.00 90.94 491 PHE A N 1
ATOM 3728 C CA . PHE A 1 491 ? -13.626 25.465 26.731 1.00 90.94 491 PHE A CA 1
ATOM 3729 C C . PHE A 1 491 ? -13.400 25.015 25.273 1.00 90.94 491 PHE A C 1
ATOM 3731 O O . PHE A 1 491 ? -13.711 25.764 24.347 1.00 90.94 491 PHE A O 1
ATOM 3738 N N . LEU A 1 492 ? -12.873 23.807 25.023 1.00 91.94 492 LEU A N 1
ATOM 3739 C CA . LEU A 1 492 ? -12.751 23.277 23.660 1.00 91.94 492 LEU A CA 1
ATOM 3740 C C . LEU A 1 492 ? -14.089 22.731 23.140 1.00 91.94 492 LEU A C 1
ATOM 3742 O O . LEU A 1 492 ? -14.935 22.235 23.886 1.00 91.94 492 LEU A O 1
ATOM 3746 N N . ARG A 1 493 ? -14.253 22.776 21.813 1.00 92.50 493 ARG A N 1
ATOM 3747 C CA . ARG A 1 493 ? -15.371 22.145 21.092 1.00 92.50 493 ARG A CA 1
ATOM 3748 C C . ARG A 1 493 ? -15.310 20.620 21.218 1.00 92.50 493 ARG A C 1
ATOM 3750 O O . ARG A 1 493 ? -14.232 20.038 21.326 1.00 92.50 493 ARG A O 1
ATOM 3757 N N . CYS A 1 494 ? -16.463 19.964 21.157 1.00 94.69 494 CYS A N 1
ATOM 3758 C CA . CYS A 1 494 ? -16.562 18.507 21.200 1.00 94.69 494 CYS A CA 1
ATOM 3759 C C . CYS A 1 494 ? -16.437 17.875 19.806 1.00 94.69 494 CYS A C 1
ATOM 3761 O O . CYS A 1 494 ? -16.748 18.483 18.777 1.00 94.69 494 CYS A O 1
ATOM 3763 N N . LEU A 1 495 ? -16.041 16.603 19.776 1.00 96.00 495 LEU A N 1
ATOM 3764 C CA . LEU A 1 495 ? -16.232 15.738 18.617 1.00 96.00 495 LEU A CA 1
ATOM 3765 C C . LEU A 1 495 ? -17.708 15.365 18.506 1.00 96.00 495 LEU A C 1
ATOM 3767 O O . LEU A 1 495 ? -18.315 14.955 19.494 1.00 96.00 495 LEU A O 1
ATOM 3771 N N . GLN A 1 496 ? -18.248 15.411 17.292 1.00 94.38 496 GLN A N 1
ATOM 3772 C CA . GLN A 1 496 ? -19.514 14.772 16.957 1.00 94.38 496 GLN A CA 1
ATOM 3773 C C . GLN A 1 496 ? -19.224 13.403 16.330 1.00 94.38 496 GLN A C 1
ATOM 3775 O O . GLN A 1 496 ? -18.527 13.303 15.313 1.00 94.38 496 GLN A O 1
ATOM 3780 N N . VAL A 1 497 ? -19.761 12.345 16.936 1.00 92.44 497 VAL A N 1
ATOM 3781 C CA . VAL A 1 497 ? -19.706 10.960 16.444 1.00 92.44 497 VAL A CA 1
ATOM 3782 C C . VAL A 1 497 ? -21.119 10.371 16.370 1.00 92.44 497 VAL A C 1
ATOM 3784 O O . VAL A 1 497 ? -22.045 10.901 16.977 1.00 92.44 497 VAL A O 1
ATOM 3787 N N . GLY A 1 498 ? -21.296 9.262 15.650 1.00 85.75 498 GLY A N 1
ATOM 3788 C CA . GLY A 1 498 ? -22.621 8.669 15.415 1.00 85.75 498 GLY A CA 1
ATOM 3789 C C . GLY A 1 498 ? -23.266 9.166 14.119 1.00 85.75 498 GLY A C 1
ATOM 3790 O O . GLY A 1 498 ? -22.555 9.577 13.201 1.00 85.75 498 GLY A O 1
ATOM 3791 N N . THR A 1 499 ? -24.594 9.077 14.027 1.00 83.62 499 THR A N 1
ATOM 3792 C CA . THR A 1 499 ? -25.370 9.581 12.880 1.00 83.62 499 THR A CA 1
ATOM 3793 C C . THR A 1 499 ? -25.902 10.985 13.159 1.00 83.62 499 THR A C 1
ATOM 3795 O O . THR A 1 499 ? -25.905 11.438 14.302 1.00 83.62 499 THR A O 1
ATOM 3798 N N . GLU A 1 500 ? -26.380 11.679 12.127 1.00 78.75 500 GLU A N 1
ATOM 3799 C CA . GLU A 1 500 ? -26.975 13.013 12.289 1.00 78.75 500 GLU A CA 1
ATOM 3800 C C . GLU A 1 500 ? -28.301 12.970 13.067 1.00 78.75 500 GLU A C 1
ATOM 3802 O O . GLU A 1 500 ? -28.564 13.883 13.840 1.00 78.75 500 GLU A O 1
ATOM 3807 N N . GLN A 1 501 ? -29.083 11.883 12.967 1.00 81.44 501 GLN A N 1
ATOM 3808 C CA . GLN A 1 501 ? -30.313 11.710 13.759 1.00 81.44 501 GLN A CA 1
ATOM 3809 C C . GLN A 1 501 ? -30.047 11.366 15.234 1.00 81.44 501 GLN A C 1
ATOM 3811 O O . GLN A 1 501 ? -30.909 11.578 16.083 1.00 81.44 501 GLN A O 1
ATOM 3816 N N . LYS A 1 502 ? -28.881 10.787 15.551 1.00 83.62 502 LYS A N 1
ATOM 3817 C CA . LYS A 1 502 ? -28.504 10.409 16.920 1.00 83.62 502 LYS A CA 1
ATOM 3818 C C . LYS A 1 502 ? -27.031 10.746 17.180 1.00 83.62 502 LYS A C 1
ATOM 3820 O O . LYS A 1 502 ? -26.192 9.837 17.249 1.00 83.62 502 LYS A O 1
ATOM 3825 N N . PRO A 1 503 ? -26.704 12.047 17.296 1.00 87.31 503 PRO A N 1
ATOM 3826 C CA . PRO A 1 503 ? -25.347 12.486 17.563 1.00 87.31 503 PRO A CA 1
ATOM 3827 C C . PRO A 1 503 ? -24.931 12.091 18.980 1.00 87.31 503 PRO A C 1
ATOM 3829 O O . PRO A 1 503 ? -25.729 12.070 19.915 1.00 87.31 503 PRO A O 1
ATOM 3832 N N . ASN A 1 504 ? -23.648 11.795 19.138 1.00 91.75 504 ASN A N 1
ATOM 3833 C CA . ASN A 1 504 ? -22.995 11.594 20.420 1.00 91.75 504 ASN A CA 1
ATOM 3834 C C . ASN A 1 504 ? -21.795 12.545 20.495 1.00 91.75 504 ASN A C 1
ATOM 3836 O O . ASN A 1 504 ? -21.036 12.668 19.527 1.00 91.75 504 ASN A O 1
ATOM 3840 N N . TYR A 1 505 ? -21.639 13.220 21.631 1.00 94.75 505 TYR A N 1
ATOM 3841 C CA . TYR A 1 505 ? -20.646 14.269 21.822 1.00 94.75 505 TYR A CA 1
ATOM 3842 C C . TYR A 1 505 ? -19.540 13.793 22.757 1.00 94.75 505 TYR A C 1
ATOM 3844 O O . TYR A 1 505 ? -19.797 13.361 23.880 1.00 94.75 505 TYR A O 1
ATOM 3852 N N . LEU A 1 506 ? -18.297 13.868 22.286 1.00 95.44 506 LEU A N 1
ATOM 3853 C CA . LEU A 1 506 ? -17.121 13.446 23.042 1.00 95.44 506 LEU A CA 1
ATOM 3854 C C . LEU A 1 506 ? -16.158 14.631 23.200 1.00 95.44 506 LEU A C 1
ATOM 3856 O O . LEU A 1 506 ? -15.720 15.178 22.184 1.00 95.44 506 LEU A O 1
ATOM 3860 N N . PRO A 1 507 ? -15.784 15.022 24.431 1.00 95.75 507 PRO A N 1
ATOM 3861 C CA . PRO A 1 507 ? -14.678 15.946 24.648 1.00 95.75 507 PRO A CA 1
ATOM 3862 C C . PRO A 1 507 ? -13.393 15.430 23.990 1.00 95.75 507 PRO A C 1
ATOM 3864 O O . PRO A 1 507 ? -13.104 14.231 24.004 1.00 95.75 507 PRO A O 1
ATOM 3867 N N . ILE A 1 508 ? -12.598 16.340 23.432 1.00 94.88 508 ILE A N 1
ATOM 3868 C CA . ILE A 1 508 ? -11.343 15.999 22.743 1.00 94.88 508 ILE A CA 1
ATOM 3869 C C . ILE A 1 508 ? -10.357 15.308 23.703 1.00 94.88 508 ILE A C 1
ATOM 3871 O O . ILE A 1 508 ? -9.694 14.351 23.317 1.00 94.88 508 ILE A O 1
ATOM 3875 N N . GLU A 1 509 ? -10.325 15.742 24.966 1.00 94.25 509 GLU A N 1
ATOM 3876 C CA . GLU A 1 509 ? -9.462 15.204 26.027 1.00 94.25 509 GLU A CA 1
ATOM 3877 C C . GLU A 1 509 ? -9.684 13.710 26.329 1.00 94.25 509 GLU A C 1
ATOM 3879 O O . GLU A 1 509 ? -8.754 13.022 26.740 1.00 94.25 509 GLU A O 1
ATOM 3884 N N . VAL A 1 510 ? -10.888 13.175 26.092 1.00 94.69 510 VAL A N 1
ATOM 3885 C CA . VAL A 1 510 ? -11.218 11.770 26.406 1.00 94.69 510 VAL A CA 1
ATOM 3886 C C . VAL A 1 510 ? -11.086 10.827 25.204 1.00 94.69 510 VAL A C 1
ATOM 3888 O O . VAL A 1 510 ? -11.688 9.747 25.202 1.00 94.69 510 VAL A O 1
ATOM 3891 N N . CYS A 1 511 ? -10.342 11.240 24.172 1.00 95.56 511 CYS A N 1
ATOM 3892 C CA . CYS A 1 511 ? -10.214 10.538 22.896 1.00 95.56 511 CYS A CA 1
ATOM 3893 C C . CYS A 1 511 ? -8.747 10.327 22.490 1.00 95.56 511 CYS A C 1
ATOM 3895 O O . CYS A 1 511 ? -7.958 11.268 22.456 1.00 95.56 511 CYS A O 1
ATOM 3897 N N . ASN A 1 512 ? -8.420 9.105 22.066 1.00 96.25 512 ASN A N 1
ATOM 3898 C CA . ASN A 1 512 ? -7.157 8.765 21.413 1.00 96.25 512 ASN A CA 1
ATOM 3899 C C . ASN A 1 512 ? -7.396 8.387 19.946 1.00 96.25 512 ASN A C 1
ATOM 3901 O O . ASN A 1 512 ? -8.375 7.714 19.629 1.00 96.25 512 ASN A O 1
ATOM 3905 N N . ILE A 1 513 ? -6.493 8.758 19.042 1.00 95.94 513 ILE A N 1
ATOM 3906 C CA . ILE A 1 513 ? -6.493 8.294 17.652 1.00 95.94 513 ILE A CA 1
ATOM 3907 C C . ILE A 1 513 ? -6.109 6.816 17.609 1.00 95.94 513 ILE A C 1
ATOM 3909 O O . ILE A 1 513 ? -5.083 6.406 18.152 1.00 95.94 513 ILE A O 1
ATOM 3913 N N . VAL A 1 514 ? -6.925 6.018 16.916 1.00 92.94 514 VAL A N 1
ATOM 3914 C CA . VAL A 1 514 ? -6.627 4.602 16.671 1.00 92.94 514 VAL A CA 1
ATOM 3915 C C . VAL A 1 514 ? -5.454 4.507 15.677 1.00 92.94 514 VAL A C 1
ATOM 3917 O O . VAL A 1 514 ? -5.563 5.086 14.593 1.00 92.94 514 VAL A O 1
ATOM 3920 N N . PRO A 1 515 ? -4.360 3.783 15.981 1.00 89.81 515 PRO A N 1
ATOM 3921 C CA . PRO A 1 515 ? -3.223 3.637 15.066 1.00 89.81 515 PRO A CA 1
ATOM 3922 C C . PRO A 1 515 ? -3.585 2.849 13.791 1.00 89.81 515 PRO A C 1
ATOM 3924 O O . PRO A 1 515 ? -4.661 2.252 13.684 1.00 89.81 515 PRO A O 1
ATOM 3927 N N . GLY A 1 516 ? -2.686 2.850 12.800 1.00 89.31 516 GLY A N 1
ATOM 3928 C CA . GLY A 1 516 ? -2.868 2.096 11.549 1.00 89.31 516 GLY A CA 1
ATOM 3929 C C . GLY A 1 516 ? -3.921 2.687 10.607 1.00 89.31 516 GLY A C 1
ATOM 3930 O O . GLY A 1 516 ? -4.529 1.976 9.807 1.00 89.31 516 GLY A O 1
ATOM 3931 N N . GLN A 1 517 ? -4.182 3.993 10.701 1.00 93.81 517 GLN A N 1
ATOM 3932 C CA . GLN A 1 517 ? -5.103 4.697 9.809 1.00 93.81 517 GLN A CA 1
ATOM 3933 C C . GLN A 1 517 ? -4.345 5.378 8.675 1.00 93.81 517 GLN A C 1
ATOM 3935 O O . GLN A 1 517 ? -3.707 6.402 8.893 1.00 93.81 517 GLN A O 1
ATOM 3940 N N . ARG A 1 518 ? -4.426 4.824 7.460 1.00 94.38 518 ARG A N 1
ATOM 3941 C CA . ARG A 1 518 ? -3.796 5.415 6.271 1.00 94.38 518 ARG A CA 1
ATOM 3942 C C . ARG A 1 518 ? -4.271 6.855 6.062 1.00 94.38 518 ARG A C 1
ATOM 3944 O O . ARG A 1 518 ? -5.475 7.110 5.994 1.00 94.38 518 ARG A O 1
ATOM 3951 N N . TYR A 1 519 ? -3.331 7.775 5.880 1.00 94.50 519 TYR A N 1
ATOM 3952 C CA . TYR A 1 519 ? -3.618 9.146 5.485 1.00 94.50 519 TYR A CA 1
ATOM 3953 C C . TYR A 1 519 ? -3.980 9.188 3.992 1.00 94.50 519 TYR A C 1
ATOM 3955 O O . TYR A 1 519 ? -3.231 8.713 3.141 1.00 94.50 519 TYR A O 1
ATOM 3963 N N . GLN A 1 520 ? -5.168 9.708 3.671 1.00 89.50 520 GLN A N 1
ATOM 3964 C CA . GLN A 1 520 ? -5.725 9.709 2.305 1.00 89.50 520 GLN A CA 1
ATOM 3965 C C . GLN A 1 520 ? -5.707 11.085 1.620 1.00 89.50 520 GLN A C 1
ATOM 3967 O O . GLN A 1 520 ? -6.091 11.197 0.460 1.00 89.50 520 GLN A O 1
ATOM 3972 N N . LYS A 1 521 ? -5.321 12.147 2.335 1.00 90.06 521 LYS A N 1
ATOM 3973 C CA . LYS A 1 521 ? -5.277 13.518 1.799 1.00 90.06 521 LYS A CA 1
ATOM 3974 C C . LYS A 1 521 ? -3.902 13.758 1.158 1.00 90.06 521 LYS A C 1
ATOM 3976 O O . LYS A 1 521 ? -2.948 13.049 1.475 1.00 90.06 521 LYS A O 1
ATOM 3981 N N . LYS A 1 522 ? -3.786 14.757 0.273 1.00 91.94 522 LYS A N 1
ATOM 3982 C CA . LYS A 1 522 ? -2.479 15.182 -0.260 1.00 91.94 522 LYS A CA 1
ATOM 3983 C C . LYS A 1 522 ? -1.582 15.618 0.914 1.00 91.94 522 LYS A C 1
ATOM 3985 O O . LYS A 1 522 ? -2.057 16.326 1.803 1.00 91.94 522 LYS A O 1
ATOM 3990 N N . LEU A 1 523 ? -0.331 15.164 0.914 1.00 92.94 523 LEU A N 1
ATOM 3991 C CA . LEU A 1 523 ? 0.726 15.666 1.797 1.00 92.94 523 LEU A CA 1
ATOM 3992 C C . LEU A 1 523 ? 1.160 17.069 1.342 1.00 92.94 523 LEU A C 1
ATOM 3994 O O . LEU A 1 523 ? 1.035 17.393 0.157 1.00 92.94 523 LEU A O 1
ATOM 3998 N N . ASP A 1 524 ? 1.655 17.892 2.266 1.00 92.31 524 ASP A N 1
ATOM 3999 C CA . ASP A 1 524 ? 2.347 19.135 1.901 1.00 92.31 524 ASP A CA 1
ATOM 4000 C C . ASP A 1 524 ? 3.755 18.851 1.346 1.00 92.31 524 ASP A C 1
ATOM 4002 O O . ASP A 1 524 ? 4.284 17.748 1.493 1.00 92.31 524 ASP A O 1
ATOM 4006 N N . ASP A 1 525 ? 4.365 19.825 0.671 1.00 93.25 525 ASP A N 1
ATOM 4007 C CA . ASP A 1 525 ? 5.614 19.591 -0.063 1.00 93.25 525 ASP A CA 1
ATOM 4008 C C . ASP A 1 525 ? 6.808 19.304 0.879 1.00 93.25 525 ASP A C 1
ATOM 4010 O O . ASP A 1 525 ? 7.728 18.569 0.515 1.00 93.25 525 ASP A O 1
ATOM 4014 N N . GLY A 1 526 ? 6.754 19.773 2.134 1.00 93.00 526 GLY A N 1
ATOM 4015 C CA . GLY A 1 526 ? 7.724 19.425 3.177 1.00 93.00 526 GLY A CA 1
ATOM 4016 C C . GLY A 1 526 ? 7.566 17.982 3.668 1.00 93.00 526 GLY A C 1
ATOM 4017 O O . GLY A 1 526 ? 8.552 17.257 3.810 1.00 93.00 526 GLY A O 1
ATOM 4018 N N . GLN A 1 527 ? 6.327 17.526 3.864 1.00 93.94 527 GLN A N 1
ATOM 4019 C CA . GLN A 1 527 ? 5.995 16.129 4.158 1.00 93.94 527 GLN A CA 1
ATOM 4020 C C . GLN A 1 527 ? 6.366 15.198 2.992 1.00 93.94 527 GLN A C 1
ATOM 4022 O O . GLN A 1 527 ? 6.872 14.100 3.230 1.00 93.94 527 GLN A O 1
ATOM 4027 N N . VAL A 1 528 ? 6.164 15.627 1.739 1.00 93.69 528 VAL A N 1
ATOM 4028 C CA . VAL A 1 528 ? 6.621 14.894 0.546 1.00 93.69 528 VAL A CA 1
ATOM 4029 C C . VAL A 1 528 ? 8.145 14.797 0.536 1.00 93.69 528 VAL A C 1
ATOM 4031 O O . VAL A 1 528 ? 8.661 13.694 0.386 1.00 93.69 528 VAL A O 1
ATOM 4034 N N . SER A 1 529 ? 8.865 15.900 0.761 1.00 92.56 529 SER A N 1
ATOM 4035 C CA . SER A 1 529 ? 10.333 15.911 0.815 1.00 92.56 529 SER A CA 1
ATOM 4036 C C . SER A 1 529 ? 10.882 14.931 1.864 1.00 92.56 529 SER A C 1
ATOM 4038 O O . SER A 1 529 ? 11.696 14.067 1.534 1.00 92.56 529 SER A O 1
ATOM 4040 N N . LYS A 1 530 ? 10.338 14.953 3.092 1.00 92.44 530 LYS A N 1
ATOM 4041 C CA . LYS A 1 530 ? 10.682 13.993 4.161 1.00 92.44 530 LYS A CA 1
ATOM 4042 C C . LYS A 1 530 ? 10.355 12.536 3.815 1.00 92.44 530 LYS A C 1
ATOM 4044 O O . LYS A 1 530 ? 11.097 11.636 4.193 1.00 92.44 530 LYS A O 1
ATOM 4049 N N . MET A 1 531 ? 9.249 12.277 3.115 1.00 91.00 531 MET A N 1
ATOM 4050 C CA . MET A 1 531 ? 8.924 10.924 2.647 1.00 91.00 531 MET A CA 1
ATOM 4051 C C . MET A 1 531 ? 9.924 10.465 1.573 1.00 91.00 531 MET A C 1
ATOM 4053 O O . MET A 1 531 ? 10.389 9.326 1.596 1.00 91.00 531 MET A O 1
ATOM 4057 N N . MET A 1 532 ? 10.286 11.355 0.642 1.00 87.88 532 MET A N 1
ATOM 4058 C CA . MET A 1 532 ? 11.244 11.060 -0.424 1.00 87.88 532 MET A CA 1
ATOM 4059 C C . MET A 1 532 ? 12.653 10.804 0.116 1.00 87.88 532 MET A C 1
ATOM 4061 O O . MET A 1 532 ? 13.323 9.916 -0.401 1.00 87.88 532 MET A O 1
ATOM 4065 N N . SER A 1 533 ? 13.097 11.495 1.172 1.00 82.75 533 SER A N 1
ATOM 4066 C CA . SER A 1 533 ? 14.442 11.285 1.730 1.00 82.75 533 SER A CA 1
ATOM 4067 C C . SER A 1 533 ? 14.680 9.876 2.294 1.00 82.75 533 SER A C 1
ATOM 4069 O O . SER A 1 533 ? 15.832 9.467 2.372 1.00 82.75 533 SER A O 1
ATOM 4071 N N . ILE A 1 534 ? 13.626 9.118 2.634 1.00 72.50 534 ILE A N 1
ATOM 4072 C CA . ILE A 1 534 ? 13.739 7.689 2.985 1.00 72.50 534 ILE A CA 1
ATOM 4073 C C . ILE A 1 534 ? 13.419 6.790 1.783 1.00 72.50 534 ILE A C 1
ATOM 4075 O O . ILE A 1 534 ? 14.123 5.810 1.549 1.00 72.50 534 ILE A O 1
ATOM 4079 N N . ALA A 1 535 ? 12.390 7.111 0.990 1.00 78.56 535 ALA A N 1
ATOM 4080 C CA . ALA A 1 535 ? 11.986 6.276 -0.146 1.00 78.56 535 ALA A CA 1
ATOM 4081 C C . ALA A 1 535 ? 13.048 6.204 -1.270 1.00 78.56 535 ALA A C 1
ATOM 4083 O O . ALA A 1 535 ? 13.113 5.212 -2.005 1.00 78.56 535 ALA A O 1
ATOM 4084 N N . CYS A 1 536 ? 13.889 7.235 -1.406 1.00 82.44 536 CYS A N 1
ATOM 4085 C CA . CYS A 1 536 ? 14.957 7.339 -2.403 1.00 82.44 536 CYS A CA 1
ATOM 4086 C C . CYS A 1 536 ? 16.238 6.593 -1.986 1.00 82.44 536 CYS A C 1
ATOM 4088 O O . CYS A 1 536 ? 17.292 7.193 -1.781 1.00 82.44 536 CYS A O 1
ATOM 4090 N N . GLN A 1 537 ? 16.162 5.265 -1.906 1.00 86.44 537 GLN A N 1
ATOM 4091 C CA . GLN A 1 537 ? 17.325 4.403 -1.675 1.00 86.44 537 GLN A CA 1
ATOM 4092 C C . GLN A 1 537 ? 18.112 4.130 -2.969 1.00 86.44 537 GLN A C 1
ATOM 4094 O O . GLN A 1 537 ? 17.533 3.956 -4.044 1.00 86.44 537 GLN A O 1
ATOM 4099 N N . HIS A 1 538 ? 19.441 4.022 -2.864 1.00 92.00 538 HIS A N 1
ATOM 4100 C CA . HIS A 1 538 ? 20.287 3.551 -3.967 1.00 92.00 538 HIS A CA 1
ATOM 4101 C C . HIS A 1 538 ? 19.983 2.067 -4.281 1.00 92.00 538 HIS A C 1
ATOM 4103 O O . HIS A 1 538 ? 19.748 1.311 -3.333 1.00 92.00 538 HIS A O 1
ATOM 4109 N N . PRO A 1 539 ? 20.021 1.602 -5.551 1.00 93.38 539 PRO A N 1
ATOM 4110 C CA . PRO A 1 539 ? 19.578 0.252 -5.924 1.00 93.38 539 PRO A CA 1
ATOM 4111 C C . PRO A 1 539 ? 20.164 -0.893 -5.090 1.00 93.38 539 PRO A C 1
ATOM 4113 O O . PRO A 1 539 ? 19.420 -1.783 -4.696 1.00 93.38 539 PRO A O 1
ATOM 4116 N N . ALA A 1 540 ? 21.457 -0.842 -4.750 1.00 93.19 540 ALA A N 1
ATOM 4117 C CA . ALA A 1 540 ? 22.097 -1.856 -3.906 1.00 93.19 540 ALA A CA 1
ATOM 4118 C C . ALA A 1 540 ? 21.505 -1.921 -2.482 1.00 93.19 540 ALA A C 1
ATOM 4120 O O . ALA A 1 540 ? 21.260 -3.006 -1.968 1.00 93.19 540 ALA A O 1
ATOM 4121 N N . GLY A 1 541 ? 21.221 -0.767 -1.864 1.00 93.12 541 GLY A N 1
ATOM 4122 C CA . GLY A 1 541 ? 20.566 -0.712 -0.552 1.00 93.12 541 GLY A CA 1
ATOM 4123 C C . GLY A 1 541 ? 19.120 -1.205 -0.617 1.00 93.12 541 GLY A C 1
ATOM 4124 O O . GLY A 1 541 ? 18.708 -2.010 0.215 1.00 93.12 541 GLY A O 1
ATOM 4125 N N . ARG A 1 542 ? 18.384 -0.802 -1.664 1.00 93.44 542 ARG A N 1
ATOM 4126 C CA . ARG A 1 542 ? 17.009 -1.267 -1.903 1.00 93.44 542 ARG A CA 1
ATOM 4127 C C . ARG A 1 542 ? 16.953 -2.784 -2.090 1.00 93.44 542 ARG A C 1
ATOM 4129 O O . ARG A 1 542 ? 16.071 -3.423 -1.529 1.00 93.44 542 ARG A O 1
ATOM 4136 N N . GLU A 1 543 ? 17.896 -3.373 -2.829 1.00 94.50 543 GLU A N 1
ATOM 4137 C CA . GLU A 1 543 ? 17.976 -4.828 -3.005 1.00 94.50 543 GLU A CA 1
ATOM 4138 C C . GLU A 1 543 ? 18.169 -5.551 -1.662 1.00 94.50 543 GLU A C 1
ATOM 4140 O O . GLU A 1 543 ? 17.454 -6.513 -1.380 1.00 94.50 543 GLU A O 1
ATOM 4145 N N . THR A 1 544 ? 19.064 -5.054 -0.801 1.00 93.88 544 THR A N 1
ATOM 4146 C CA . THR A 1 544 ? 19.264 -5.595 0.553 1.00 93.88 544 THR A CA 1
ATOM 4147 C C . THR A 1 544 ? 17.983 -5.526 1.387 1.00 93.88 544 THR A C 1
ATOM 4149 O O . THR A 1 544 ? 17.615 -6.529 1.996 1.00 93.88 544 THR A O 1
ATOM 4152 N N . SER A 1 545 ? 17.254 -4.403 1.372 1.00 92.81 545 SER A N 1
ATOM 4153 C CA . SER A 1 545 ? 15.960 -4.285 2.066 1.00 92.81 545 SER A CA 1
ATOM 4154 C C . SER A 1 545 ? 14.901 -5.255 1.519 1.00 92.81 545 SER A C 1
ATOM 4156 O O . SER A 1 545 ? 14.171 -5.861 2.303 1.00 92.81 545 SER A O 1
ATOM 4158 N N . ILE A 1 546 ? 14.846 -5.474 0.199 1.00 95.06 546 ILE A N 1
ATOM 4159 C CA . ILE A 1 546 ? 13.929 -6.448 -0.422 1.00 95.06 546 ILE A CA 1
ATOM 4160 C C . ILE A 1 546 ? 14.291 -7.882 -0.002 1.00 95.06 546 ILE A C 1
ATOM 4162 O O . ILE A 1 546 ? 13.412 -8.621 0.441 1.00 95.06 546 ILE A O 1
ATOM 4166 N N . ARG A 1 547 ? 15.573 -8.278 -0.084 1.00 94.44 547 ARG A N 1
ATOM 4167 C CA . ARG A 1 547 ? 16.042 -9.611 0.352 1.00 94.44 547 ARG A CA 1
ATOM 4168 C C . ARG A 1 547 ? 15.766 -9.837 1.839 1.00 94.44 547 ARG A C 1
ATOM 4170 O O . ARG A 1 547 ? 15.221 -10.878 2.201 1.00 94.44 547 ARG A O 1
ATOM 4177 N N . LYS A 1 548 ? 16.054 -8.837 2.684 1.00 92.62 548 LYS A N 1
ATOM 4178 C CA . LYS A 1 548 ? 15.710 -8.842 4.113 1.00 92.62 548 LYS A CA 1
ATOM 4179 C C . LYS A 1 548 ? 14.211 -9.077 4.307 1.00 92.62 548 LYS A C 1
ATOM 4181 O O . LYS A 1 548 ? 13.853 -9.991 5.035 1.00 92.62 548 LYS A O 1
ATOM 4186 N N . SER A 1 549 ? 13.343 -8.345 3.604 1.00 91.81 549 SER A N 1
ATOM 4187 C CA . SER A 1 549 ? 11.888 -8.519 3.707 1.00 91.81 549 SER A CA 1
ATOM 4188 C C . SER A 1 549 ? 11.413 -9.922 3.294 1.00 91.81 549 SER A C 1
ATOM 4190 O O . SER A 1 549 ? 10.520 -10.473 3.936 1.00 91.81 549 SER A O 1
ATOM 4192 N N . VAL A 1 550 ? 12.003 -10.551 2.270 1.00 92.56 550 VAL A N 1
ATOM 4193 C CA . VAL A 1 550 ? 11.657 -11.935 1.881 1.00 92.56 550 VAL A CA 1
ATOM 4194 C C . VAL A 1 550 ? 12.048 -12.941 2.963 1.00 92.56 550 VAL A C 1
ATOM 4196 O O . VAL A 1 550 ? 11.210 -13.748 3.373 1.00 92.56 550 VAL A O 1
ATOM 4199 N N . LEU A 1 551 ? 13.280 -12.854 3.473 1.00 91.06 551 LEU A N 1
ATOM 4200 C CA . LEU A 1 551 ? 13.758 -13.688 4.581 1.00 91.06 551 LEU A CA 1
ATOM 4201 C C . LEU A 1 551 ? 12.909 -13.478 5.842 1.00 91.06 551 LEU A C 1
ATOM 4203 O O . LEU A 1 551 ? 12.460 -14.439 6.465 1.00 91.06 551 LEU A O 1
ATOM 4207 N N . GLU A 1 552 ? 12.627 -12.221 6.185 1.00 88.81 552 GLU A N 1
ATOM 4208 C CA . GLU A 1 552 ? 11.821 -11.849 7.345 1.00 88.81 552 GLU A CA 1
ATOM 4209 C C . GLU A 1 552 ? 10.372 -12.296 7.239 1.00 88.81 552 GLU A C 1
ATOM 4211 O O . GLU A 1 552 ? 9.789 -12.535 8.288 1.00 88.81 552 GLU A O 1
ATOM 4216 N N . ASN A 1 553 ? 9.799 -12.464 6.041 1.00 88.25 553 ASN A N 1
ATOM 4217 C CA . ASN A 1 553 ? 8.450 -13.012 5.849 1.00 88.25 553 ASN A CA 1
ATOM 4218 C C . ASN A 1 553 ? 8.382 -14.535 6.082 1.00 88.25 553 ASN A C 1
ATOM 4220 O O . ASN A 1 553 ? 7.334 -15.038 6.490 1.00 88.25 553 ASN A O 1
ATOM 4224 N N . LYS A 1 554 ? 9.503 -15.257 5.923 1.00 89.00 554 LYS A N 1
ATOM 4225 C CA . LYS A 1 554 ? 9.662 -16.697 6.217 1.00 89.00 554 LYS A CA 1
ATOM 4226 C C . LYS A 1 554 ? 8.670 -17.633 5.497 1.00 89.00 554 LYS A C 1
ATOM 4228 O O . LYS A 1 554 ? 8.267 -18.645 6.075 1.00 89.00 554 LYS A O 1
ATOM 4233 N N . TYR A 1 555 ? 8.296 -17.329 4.249 1.00 91.56 555 TYR A N 1
ATOM 4234 C CA . TYR A 1 555 ? 7.258 -18.044 3.479 1.00 91.56 555 TYR A CA 1
ATOM 4235 C C . TYR A 1 555 ? 7.332 -19.580 3.578 1.00 91.56 555 TYR A C 1
ATOM 4237 O O . TYR A 1 555 ? 6.327 -20.205 3.896 1.00 91.56 555 TYR A O 1
ATOM 4245 N N . ASN A 1 556 ? 8.512 -20.185 3.416 1.00 91.69 556 ASN A N 1
ATOM 4246 C CA . ASN A 1 556 ? 8.677 -21.651 3.385 1.00 91.69 556 ASN A CA 1
ATOM 4247 C C . ASN A 1 556 ? 8.442 -22.325 4.756 1.00 91.69 556 ASN A C 1
ATOM 4249 O O . ASN A 1 556 ? 8.192 -23.524 4.834 1.00 91.69 556 ASN A O 1
ATOM 4253 N N . SER A 1 557 ? 8.482 -21.554 5.849 1.00 91.06 557 SER A N 1
ATOM 4254 C CA . SER A 1 557 ? 8.126 -22.031 7.196 1.00 91.06 557 SER A CA 1
ATOM 4255 C C . SER A 1 557 ? 6.636 -21.878 7.522 1.00 91.06 557 SER A C 1
ATOM 4257 O O . SER A 1 557 ? 6.164 -22.449 8.505 1.00 91.06 557 SER A O 1
ATOM 4259 N N . ALA A 1 558 ? 5.884 -21.120 6.714 1.00 92.38 558 ALA A N 1
ATOM 4260 C CA . ALA A 1 558 ? 4.467 -20.880 6.946 1.00 92.38 558 ALA A CA 1
ATOM 4261 C C . ALA A 1 558 ? 3.657 -22.160 6.708 1.00 92.38 558 ALA A C 1
ATOM 4263 O O . ALA A 1 558 ? 3.812 -22.856 5.699 1.00 92.38 558 ALA A O 1
ATOM 4264 N N . LYS A 1 559 ? 2.748 -22.472 7.630 1.00 93.00 559 LYS A N 1
ATOM 4265 C CA . LYS A 1 559 ? 1.931 -23.688 7.574 1.00 93.00 559 LYS A CA 1
ATOM 4266 C C . LYS A 1 559 ? 1.014 -23.671 6.354 1.00 93.00 559 LYS A C 1
ATOM 4268 O O . LYS A 1 559 ? 0.871 -24.690 5.683 1.00 93.00 559 LYS A O 1
ATOM 4273 N N . ARG A 1 560 ? 0.456 -22.504 6.014 1.00 93.06 560 ARG A N 1
ATOM 4274 C CA . ARG A 1 560 ? -0.406 -22.339 4.838 1.00 93.06 560 ARG A CA 1
ATOM 4275 C C . ARG A 1 560 ? 0.367 -22.386 3.513 1.00 93.06 560 ARG A C 1
ATOM 4277 O O . ARG A 1 560 ? -0.184 -22.873 2.534 1.00 93.06 560 ARG A O 1
ATOM 4284 N N . ALA A 1 561 ? 1.637 -21.969 3.463 1.00 93.62 561 ALA A N 1
ATOM 4285 C CA . ALA A 1 561 ? 2.465 -22.172 2.264 1.00 93.62 561 ALA A CA 1
ATOM 4286 C C . ALA A 1 561 ? 2.667 -23.671 1.997 1.00 93.62 561 ALA A C 1
ATOM 4288 O O . ALA A 1 561 ? 2.375 -24.159 0.905 1.00 93.62 561 ALA A O 1
ATOM 4289 N N . ASN A 1 562 ? 3.050 -24.410 3.042 1.00 92.94 562 ASN A N 1
ATOM 4290 C CA . ASN A 1 562 ? 3.231 -25.857 2.994 1.00 92.94 562 ASN A CA 1
ATOM 4291 C C . ASN A 1 562 ? 1.935 -26.602 2.624 1.00 92.94 562 ASN A C 1
ATOM 4293 O O . ASN A 1 562 ? 1.975 -27.520 1.801 1.00 92.94 562 ASN A O 1
ATOM 4297 N N . GLU A 1 563 ? 0.775 -26.192 3.153 1.00 93.44 563 GLU A N 1
ATOM 4298 C CA . GLU A 1 563 ? -0.520 -26.761 2.753 1.00 93.44 563 GLU A CA 1
ATOM 4299 C C . GLU A 1 563 ? -0.788 -26.587 1.256 1.00 93.44 563 GLU A C 1
ATOM 4301 O O . GLU A 1 563 ? -1.061 -27.574 0.577 1.00 93.44 563 GLU A O 1
ATOM 4306 N N . PHE A 1 564 ? -0.639 -25.368 0.732 1.00 95.38 564 PHE A N 1
ATOM 4307 C CA . PHE A 1 564 ? -0.882 -25.056 -0.680 1.00 95.38 564 PHE A CA 1
ATOM 4308 C C . PHE A 1 564 ? 0.248 -25.491 -1.626 1.00 95.38 564 PHE A C 1
ATOM 4310 O O . PHE A 1 564 ? 0.135 -25.288 -2.831 1.00 95.38 564 PHE A O 1
ATOM 4317 N N . GLY A 1 565 ? 1.316 -26.109 -1.106 1.00 93.81 565 GLY A N 1
ATOM 4318 C CA . GLY A 1 565 ? 2.436 -26.599 -1.913 1.00 93.81 565 GLY A CA 1
ATOM 4319 C C . GLY A 1 565 ? 3.293 -25.481 -2.507 1.00 93.81 565 GLY A C 1
ATOM 4320 O O . GLY A 1 565 ? 3.858 -25.672 -3.578 1.00 93.81 565 GLY A O 1
ATOM 4321 N N . ILE A 1 566 ? 3.352 -24.322 -1.845 1.00 95.19 566 ILE A N 1
ATOM 4322 C CA . ILE A 1 566 ? 4.099 -23.140 -2.287 1.00 95.19 566 ILE A CA 1
ATOM 4323 C C . ILE A 1 566 ? 5.476 -23.126 -1.620 1.00 95.19 566 ILE A C 1
ATOM 4325 O O . ILE A 1 566 ? 5.568 -23.107 -0.393 1.00 95.19 566 ILE A O 1
ATOM 4329 N N . GLU A 1 567 ? 6.529 -23.033 -2.427 1.00 94.31 567 GLU A N 1
ATOM 4330 C CA . GLU A 1 567 ? 7.908 -22.812 -1.981 1.00 94.31 567 GLU A CA 1
ATOM 4331 C C . GLU A 1 567 ? 8.468 -21.564 -2.677 1.00 94.31 567 GLU A C 1
ATOM 4333 O O . GLU A 1 567 ? 8.249 -21.367 -3.868 1.00 94.31 567 GLU A O 1
ATOM 4338 N N . VAL A 1 568 ? 9.163 -20.691 -1.949 1.00 93.94 568 VAL A N 1
ATOM 4339 C CA . VAL A 1 568 ? 9.676 -19.406 -2.445 1.00 93.94 568 VAL A CA 1
ATOM 4340 C C . VAL A 1 568 ? 11.197 -19.375 -2.311 1.00 93.94 568 VAL A C 1
ATOM 4342 O O . VAL A 1 568 ? 11.735 -19.660 -1.240 1.00 93.94 568 VAL A O 1
ATOM 4345 N N . ASP A 1 569 ? 11.900 -19.005 -3.379 1.00 93.19 569 ASP A N 1
ATOM 4346 C CA . ASP A 1 569 ? 13.351 -18.805 -3.343 1.00 93.19 569 ASP A CA 1
ATOM 4347 C C . ASP A 1 569 ? 13.707 -17.586 -2.469 1.00 93.19 569 ASP A C 1
ATOM 4349 O O . ASP A 1 569 ? 13.023 -16.560 -2.488 1.00 93.19 569 ASP A O 1
ATOM 4353 N N . SER A 1 570 ? 14.784 -17.684 -1.691 1.00 89.00 570 SER A N 1
ATOM 4354 C CA . SER A 1 570 ? 15.295 -16.581 -0.869 1.00 89.00 570 SER A CA 1
ATOM 4355 C C . SER A 1 570 ? 16.126 -15.575 -1.673 1.00 89.00 570 SER A C 1
ATOM 4357 O O . SER A 1 570 ? 16.365 -14.455 -1.208 1.00 89.00 570 SER A O 1
ATOM 4359 N N . ASN A 1 571 ? 16.562 -15.943 -2.882 1.00 91.62 571 ASN A N 1
ATOM 4360 C CA . ASN A 1 571 ? 17.403 -15.117 -3.735 1.00 91.62 571 ASN A CA 1
ATOM 4361 C C . ASN A 1 571 ? 16.626 -14.474 -4.899 1.00 91.62 571 ASN A C 1
ATOM 4363 O O . ASN A 1 571 ? 15.733 -15.089 -5.486 1.00 91.62 571 ASN A O 1
ATOM 4367 N N . PRO A 1 572 ? 16.967 -13.222 -5.262 1.00 93.88 572 PRO A N 1
ATOM 4368 C CA . PRO A 1 572 ? 16.372 -12.543 -6.407 1.00 93.88 572 PRO A CA 1
ATOM 4369 C C . PRO A 1 572 ? 16.799 -13.203 -7.724 1.00 93.88 572 PRO A C 1
ATOM 4371 O O . PRO A 1 572 ? 17.954 -13.599 -7.896 1.00 93.88 572 PRO A O 1
ATOM 4374 N N . THR A 1 573 ? 15.877 -13.268 -8.682 1.00 93.69 573 THR A N 1
ATOM 4375 C CA . THR A 1 573 ? 16.089 -13.919 -9.980 1.00 93.69 573 THR A CA 1
ATOM 4376 C C . THR A 1 573 ? 17.147 -13.171 -10.786 1.00 93.69 573 THR A C 1
ATOM 4378 O O . THR A 1 573 ? 16.987 -11.997 -11.137 1.00 93.69 573 THR A O 1
ATOM 4381 N N . SER A 1 574 ? 18.211 -13.890 -11.125 1.00 93.44 574 SER A N 1
ATOM 4382 C CA . SER A 1 574 ? 19.249 -13.468 -12.060 1.00 93.44 574 SER A CA 1
ATOM 4383 C C . SER A 1 574 ? 18.730 -13.543 -13.499 1.00 93.44 574 SER A C 1
ATOM 4385 O O . SER A 1 574 ? 18.368 -14.614 -13.979 1.00 93.44 574 SER A O 1
ATOM 4387 N N . VAL A 1 575 ? 18.715 -12.412 -14.208 1.00 92.62 575 VAL A N 1
ATOM 4388 C CA . VAL A 1 575 ? 18.262 -12.297 -15.602 1.00 92.62 575 VAL A CA 1
ATOM 4389 C C . VAL A 1 575 ? 19.391 -11.768 -16.489 1.00 92.62 575 VAL A C 1
ATOM 4391 O O . VAL A 1 575 ? 20.038 -10.770 -16.168 1.00 92.62 575 VAL A O 1
ATOM 4394 N N . GLN A 1 576 ? 19.600 -12.407 -17.643 1.00 95.06 576 GLN A N 1
ATOM 4395 C CA . GLN A 1 576 ? 20.482 -11.883 -18.686 1.00 95.06 576 GLN A CA 1
ATOM 4396 C C . GLN A 1 576 ? 19.790 -10.715 -19.408 1.00 95.06 576 GLN A C 1
ATOM 4398 O O . GLN A 1 576 ? 18.796 -10.904 -20.110 1.00 95.06 576 GLN A O 1
ATOM 4403 N N . ALA A 1 577 ? 20.327 -9.509 -19.247 1.00 95.94 577 ALA A N 1
ATOM 4404 C CA . ALA A 1 577 ? 19.860 -8.288 -19.891 1.00 95.94 577 ALA A CA 1
ATOM 4405 C C . ALA A 1 577 ? 20.806 -7.848 -21.021 1.00 95.94 577 ALA A C 1
ATOM 4407 O O . ALA A 1 577 ? 21.871 -8.431 -21.244 1.00 95.94 577 ALA A O 1
ATOM 4408 N N . ARG A 1 578 ? 20.396 -6.816 -21.768 1.00 96.38 578 ARG A N 1
ATOM 4409 C CA . ARG A 1 578 ? 21.179 -6.224 -22.859 1.00 96.38 578 ARG A CA 1
ATOM 4410 C C . ARG A 1 578 ? 21.139 -4.702 -22.789 1.00 96.38 578 ARG A C 1
ATOM 4412 O O . ARG A 1 578 ? 20.060 -4.116 -22.737 1.00 96.38 578 ARG A O 1
ATOM 4419 N N . VAL A 1 579 ? 22.306 -4.068 -22.840 1.00 95.94 579 VAL A N 1
ATOM 4420 C CA . VAL A 1 579 ? 22.448 -2.616 -22.995 1.00 95.94 579 VAL A CA 1
ATOM 4421 C C . VAL A 1 579 ? 22.435 -2.300 -24.488 1.00 95.94 579 VAL A C 1
ATOM 4423 O O . VAL A 1 579 ? 23.359 -2.662 -25.218 1.00 95.94 579 VAL A O 1
ATOM 4426 N N . LEU A 1 580 ? 21.361 -1.667 -24.961 1.00 96.19 580 LEU A N 1
ATOM 4427 C CA . LEU A 1 580 ? 21.241 -1.250 -26.358 1.00 96.19 580 LEU A CA 1
ATOM 4428 C C . LEU A 1 580 ? 22.203 -0.085 -26.663 1.00 96.19 580 LEU A C 1
ATOM 4430 O O . LEU A 1 580 ? 22.394 0.777 -25.803 1.00 96.19 580 LEU A O 1
ATOM 4434 N N . PRO A 1 581 ? 22.792 -0.025 -27.873 1.00 94.44 581 PRO A N 1
ATOM 4435 C CA . PRO A 1 581 ? 23.629 1.102 -28.271 1.00 94.44 581 PRO A CA 1
ATOM 4436 C C . PRO A 1 581 ? 22.801 2.392 -28.330 1.00 94.44 581 PRO A C 1
ATOM 4438 O O . PRO A 1 581 ? 21.673 2.397 -28.827 1.00 94.44 581 PRO A O 1
ATOM 4441 N N . ALA A 1 582 ? 23.367 3.496 -27.839 1.00 95.62 582 ALA A N 1
ATOM 4442 C CA . ALA A 1 582 ? 22.697 4.790 -27.870 1.00 95.62 582 ALA A CA 1
ATOM 4443 C C . ALA A 1 582 ? 22.551 5.305 -29.320 1.00 95.62 582 ALA A C 1
ATOM 4445 O O . ALA A 1 582 ? 23.493 5.188 -30.111 1.00 95.62 582 ALA A O 1
ATOM 4446 N N . PRO A 1 583 ? 21.403 5.900 -29.697 1.00 95.56 583 PRO A N 1
ATOM 4447 C CA . PRO A 1 583 ? 21.208 6.438 -31.038 1.00 95.56 583 PRO A CA 1
ATOM 4448 C C . PRO A 1 583 ? 22.098 7.665 -31.279 1.00 95.56 583 PRO A C 1
ATOM 4450 O O . PRO A 1 583 ? 22.294 8.497 -30.392 1.00 95.56 583 PRO A O 1
ATOM 4453 N N . LYS A 1 584 ? 22.600 7.816 -32.509 1.00 94.31 584 LYS A N 1
ATOM 4454 C CA . LYS A 1 584 ? 23.364 9.000 -32.922 1.00 94.31 584 LYS A CA 1
ATOM 4455 C C . LYS A 1 584 ? 22.443 10.217 -33.006 1.00 94.31 584 LYS A C 1
ATOM 4457 O O . LYS A 1 584 ? 21.560 10.264 -33.862 1.00 94.31 584 LYS A O 1
ATOM 4462 N N . LEU A 1 585 ? 22.682 11.232 -32.180 1.00 93.81 585 LEU A N 1
ATOM 4463 C CA . LEU A 1 585 ? 21.958 12.499 -32.255 1.00 93.81 585 LEU A CA 1
ATOM 4464 C C . LEU A 1 585 ? 22.605 13.411 -33.302 1.00 93.81 585 LEU A C 1
ATOM 4466 O O . LEU A 1 585 ? 23.816 13.650 -33.273 1.00 93.81 585 LEU A O 1
ATOM 4470 N N . ARG A 1 586 ? 21.793 13.928 -34.230 1.00 93.12 586 ARG A N 1
ATOM 4471 C CA . ARG A 1 586 ? 22.197 14.934 -35.223 1.00 93.12 586 ARG A CA 1
ATOM 4472 C C . ARG A 1 586 ? 21.789 16.330 -34.757 1.00 93.12 586 ARG A C 1
ATOM 4474 O O . ARG A 1 586 ? 20.694 16.522 -34.241 1.00 93.12 586 ARG A O 1
ATOM 4481 N N . TYR A 1 587 ? 22.681 17.282 -34.979 1.00 92.50 587 TYR A N 1
ATOM 4482 C CA . TYR A 1 587 ? 22.511 18.710 -34.733 1.00 92.50 587 TYR A CA 1
ATOM 4483 C C . TYR A 1 587 ? 22.628 19.470 -36.062 1.00 92.50 587 TYR A C 1
ATOM 4485 O O . TYR A 1 587 ? 22.704 18.850 -37.124 1.00 92.50 587 TYR A O 1
ATOM 4493 N N . HIS A 1 588 ? 22.608 20.803 -36.020 1.00 89.38 588 HIS A N 1
ATOM 4494 C CA . HIS A 1 588 ? 22.751 21.632 -37.215 1.00 89.38 588 HIS A CA 1
ATOM 4495 C C . HIS A 1 588 ? 24.018 21.298 -38.029 1.00 89.38 588 HIS A C 1
ATOM 4497 O O . HIS A 1 588 ? 25.092 21.043 -37.470 1.00 89.38 588 HIS A O 1
ATOM 4503 N N . GLY A 1 589 ? 23.897 21.321 -39.360 1.00 86.25 589 GLY A N 1
ATOM 4504 C CA . GLY A 1 589 ? 24.978 20.972 -40.285 1.00 86.25 589 GLY A CA 1
ATOM 4505 C C . GLY A 1 589 ? 25.478 19.531 -40.107 1.00 86.25 589 GLY A C 1
ATOM 4506 O O . GLY A 1 589 ? 24.699 18.575 -40.085 1.00 86.25 589 GLY A O 1
ATOM 4507 N N . CYS A 1 590 ? 26.797 19.374 -39.981 1.00 80.88 590 CYS A N 1
ATOM 4508 C CA . CYS A 1 590 ? 27.459 18.074 -39.804 1.00 80.88 590 CYS A CA 1
ATOM 4509 C C . CYS A 1 590 ? 27.655 17.673 -38.328 1.00 80.88 590 CYS A C 1
ATOM 4511 O O . CYS A 1 590 ? 28.210 16.610 -38.038 1.00 80.88 590 CYS A O 1
ATOM 4513 N N . ALA A 1 591 ? 27.219 18.503 -37.374 1.00 87.00 591 ALA A N 1
ATOM 4514 C CA . ALA A 1 591 ? 27.417 18.230 -35.958 1.00 87.00 591 ALA A CA 1
ATOM 4515 C C . ALA A 1 591 ? 26.585 17.020 -35.497 1.00 87.00 591 ALA A C 1
ATOM 4517 O O . ALA A 1 591 ? 25.388 16.909 -35.756 1.00 87.00 591 ALA A O 1
ATOM 4518 N N . SER A 1 592 ? 27.215 16.104 -34.764 1.00 89.50 592 SER A N 1
ATOM 4519 C CA . SER A 1 592 ? 26.534 14.979 -34.115 1.00 89.50 592 SER A CA 1
ATOM 4520 C C . SER A 1 592 ? 27.206 14.606 -32.792 1.00 89.50 592 SER A C 1
ATOM 4522 O O . SER A 1 592 ? 28.266 15.153 -32.466 1.00 89.50 592 SER A O 1
ATOM 4524 N N . LEU A 1 593 ? 26.555 13.747 -32.006 1.00 92.31 593 LEU A N 1
ATOM 4525 C CA . LEU A 1 593 ? 27.092 13.120 -30.793 1.00 92.31 593 LEU A CA 1
ATOM 4526 C C . LEU A 1 593 ? 26.368 11.796 -30.502 1.00 92.31 593 LEU A C 1
ATOM 4528 O O . LEU A 1 593 ? 25.279 11.556 -31.026 1.00 92.31 593 LEU A O 1
ATOM 4532 N N . TYR A 1 594 ? 26.954 10.968 -29.640 1.00 92.31 594 TYR A N 1
ATOM 4533 C CA . TYR A 1 594 ? 26.286 9.819 -29.029 1.00 92.31 594 TYR A CA 1
ATOM 4534 C C . TYR A 1 594 ? 25.996 10.138 -27.554 1.00 92.31 594 TYR A C 1
ATOM 4536 O O . TYR A 1 594 ? 26.885 10.661 -26.883 1.00 92.31 594 TYR A O 1
ATOM 4544 N N . PRO A 1 595 ? 24.781 9.878 -27.041 1.00 94.38 595 PRO A N 1
ATOM 4545 C CA . PRO A 1 595 ? 24.492 9.980 -25.615 1.00 94.38 595 PRO A CA 1
ATOM 4546 C C . PRO A 1 595 ? 25.280 8.955 -24.798 1.00 94.38 595 PRO A C 1
ATOM 4548 O O . PRO A 1 595 ? 25.359 7.785 -25.172 1.00 94.38 595 PRO A O 1
ATOM 4551 N N . GLU A 1 596 ? 25.777 9.368 -23.637 1.00 92.38 596 GLU A N 1
ATOM 4552 C CA . GLU A 1 596 ? 26.459 8.500 -22.676 1.00 92.38 596 GLU A CA 1
ATOM 4553 C C . GLU A 1 596 ? 25.552 8.291 -21.461 1.00 92.38 596 GLU A C 1
ATOM 4555 O O . GLU A 1 596 ? 25.016 9.247 -20.901 1.00 92.38 596 GLU A O 1
ATOM 4560 N N . ASN A 1 597 ? 25.332 7.034 -21.058 1.00 90.69 597 ASN A N 1
ATOM 4561 C CA . ASN A 1 597 ? 24.458 6.674 -19.929 1.00 90.69 597 ASN A CA 1
ATOM 4562 C C . ASN A 1 597 ? 23.046 7.308 -19.989 1.00 90.69 597 ASN A C 1
ATOM 4564 O O . ASN A 1 597 ? 22.446 7.633 -18.965 1.00 90.69 597 ASN A O 1
ATOM 4568 N N . GLY A 1 598 ? 22.514 7.501 -21.203 1.00 92.38 598 GLY A N 1
ATOM 4569 C CA . GLY A 1 598 ? 21.209 8.132 -21.441 1.00 92.38 598 GLY A CA 1
ATOM 4570 C C . GLY A 1 598 ? 21.189 9.659 -21.287 1.00 92.38 598 GLY A C 1
ATOM 4571 O O . GLY A 1 598 ? 20.111 10.248 -21.306 1.00 92.38 598 GLY A O 1
ATOM 4572 N N . ALA A 1 599 ? 22.348 10.306 -21.150 1.00 94.62 599 ALA A N 1
ATOM 4573 C CA . ALA A 1 599 ? 22.489 11.750 -21.018 1.00 94.62 599 ALA A CA 1
ATOM 4574 C C . ALA A 1 599 ? 23.368 12.344 -22.131 1.00 94.62 599 ALA A C 1
ATOM 4576 O O . ALA A 1 599 ? 24.254 11.699 -22.687 1.00 94.62 599 ALA A O 1
ATOM 4577 N N . TRP A 1 600 ? 23.119 13.611 -22.451 1.00 93.44 600 TRP A N 1
ATOM 4578 C CA . TRP A 1 600 ? 23.956 14.427 -23.325 1.00 93.44 600 TRP A CA 1
ATOM 4579 C C . TRP A 1 600 ? 23.759 15.908 -22.978 1.00 93.44 600 TRP A C 1
ATOM 4581 O O . TRP A 1 600 ? 22.909 16.263 -22.161 1.00 93.44 600 TRP A O 1
ATOM 4591 N N . ASN A 1 601 ? 24.546 16.786 -23.595 1.00 90.88 601 ASN A N 1
ATOM 4592 C CA . ASN A 1 601 ? 24.356 18.231 -23.514 1.00 90.88 601 ASN A CA 1
ATOM 4593 C C . ASN A 1 601 ? 24.627 18.882 -24.882 1.00 90.88 601 ASN A C 1
ATOM 4595 O O . ASN A 1 601 ? 25.126 18.233 -25.800 1.00 90.88 601 ASN A O 1
ATOM 4599 N N . MET A 1 602 ? 24.285 20.165 -25.016 1.00 89.44 602 MET A N 1
ATOM 4600 C CA . MET A 1 602 ? 24.433 20.933 -26.261 1.00 89.44 602 MET A CA 1
ATOM 4601 C C . MET A 1 602 ? 25.698 21.807 -26.317 1.00 89.44 602 MET A C 1
ATOM 4603 O O . MET A 1 602 ? 25.763 22.739 -27.116 1.00 89.44 602 MET A O 1
ATOM 4607 N N . ARG A 1 603 ? 26.721 21.550 -25.488 1.00 87.88 603 ARG A N 1
ATOM 4608 C CA . ARG A 1 603 ? 27.953 22.360 -25.505 1.00 87.88 603 ARG A CA 1
ATOM 4609 C C . ARG A 1 603 ? 28.619 22.274 -26.883 1.00 87.88 603 ARG A C 1
ATOM 4611 O O . ARG A 1 603 ? 28.942 21.185 -27.354 1.00 87.88 603 ARG A O 1
ATOM 4618 N N . GLY A 1 604 ? 28.794 23.425 -27.535 1.00 86.44 604 GLY A N 1
ATOM 4619 C CA . GLY A 1 604 ? 29.336 23.510 -28.895 1.00 86.44 604 GLY A CA 1
ATOM 4620 C C . GLY A 1 604 ? 28.425 22.924 -29.987 1.00 86.44 604 GLY A C 1
ATOM 4621 O O . GLY A 1 604 ? 28.930 22.472 -31.013 1.00 86.44 604 GLY A O 1
ATOM 4622 N N . LYS A 1 605 ? 27.100 22.871 -29.778 1.00 90.94 605 LYS A N 1
ATOM 4623 C CA . LYS A 1 605 ? 26.117 22.348 -30.746 1.00 90.94 605 LYS A CA 1
ATOM 4624 C C . LYS A 1 605 ? 24.958 23.334 -30.930 1.00 90.94 605 LYS A C 1
ATOM 4626 O O . LYS A 1 605 ? 24.510 23.942 -29.962 1.00 90.94 605 LYS A O 1
ATOM 4631 N N . LYS A 1 606 ? 24.433 23.429 -32.157 1.00 92.56 606 LYS A N 1
ATOM 4632 C CA . LYS A 1 606 ? 23.249 24.240 -32.495 1.00 92.56 606 LYS A CA 1
ATOM 4633 C C . LYS A 1 606 ? 22.033 23.378 -32.827 1.00 92.56 606 LYS A C 1
ATOM 4635 O O . LYS A 1 606 ? 22.200 22.322 -33.445 1.00 92.56 606 LYS A O 1
ATOM 4640 N N . VAL A 1 607 ? 20.832 23.811 -32.432 1.00 92.12 607 VAL A N 1
ATOM 4641 C CA . VAL A 1 607 ? 19.558 23.151 -32.782 1.00 92.12 607 VAL A CA 1
ATOM 4642 C C . VAL A 1 607 ? 19.436 22.982 -34.299 1.00 92.12 607 VAL A C 1
ATOM 4644 O O . VAL A 1 607 ? 19.865 23.849 -35.053 1.00 92.12 607 VAL A O 1
ATOM 4647 N N . VAL A 1 608 ? 18.876 21.856 -34.760 1.00 92.44 608 VAL A N 1
ATOM 4648 C CA . VAL A 1 608 ? 18.823 21.515 -36.198 1.00 92.44 608 VAL A CA 1
ATOM 4649 C C . VAL A 1 608 ? 18.132 22.621 -37.003 1.00 92.44 608 VAL A C 1
ATOM 4651 O O . VAL A 1 608 ? 18.728 23.151 -37.941 1.00 92.44 608 VAL A O 1
ATOM 4654 N N . ASN A 1 609 ? 16.927 23.000 -36.570 1.00 90.75 609 ASN A N 1
ATOM 4655 C CA . ASN A 1 609 ? 16.126 24.081 -37.132 1.00 90.75 609 ASN A CA 1
ATOM 4656 C C . ASN A 1 609 ? 15.994 25.187 -36.078 1.00 90.75 609 ASN A C 1
ATOM 4658 O O . ASN A 1 609 ? 15.133 25.115 -35.202 1.00 90.75 609 ASN A O 1
ATOM 4662 N N . GLY A 1 610 ? 16.884 26.174 -36.147 1.00 89.75 610 GLY A N 1
ATOM 4663 C CA . GLY A 1 610 ? 16.821 27.371 -35.316 1.00 89.75 610 GLY A CA 1
ATOM 4664 C C . GLY A 1 610 ? 15.649 28.267 -35.690 1.00 89.75 610 GLY A C 1
ATOM 4665 O O . GLY A 1 610 ? 15.421 28.524 -36.874 1.00 89.75 610 GLY A O 1
ATOM 4666 N N . ALA A 1 611 ? 14.932 28.768 -34.686 1.00 89.81 611 ALA A N 1
ATOM 4667 C CA . ALA A 1 611 ? 14.090 29.943 -34.878 1.00 89.81 611 ALA A CA 1
ATOM 4668 C C . ALA A 1 611 ? 14.975 31.190 -35.080 1.00 89.81 611 ALA A C 1
ATOM 4670 O O . ALA A 1 611 ? 16.194 31.132 -34.931 1.00 89.81 611 ALA A O 1
ATOM 4671 N N . LYS A 1 612 ? 14.359 32.320 -35.433 1.00 91.00 612 LYS A N 1
ATOM 4672 C CA . LYS A 1 612 ? 14.993 33.641 -35.358 1.00 91.00 612 LYS A CA 1
ATOM 4673 C C . LYS A 1 612 ? 14.075 34.551 -34.559 1.00 91.00 612 LYS A C 1
ATOM 4675 O O . LYS A 1 612 ? 13.011 34.925 -35.051 1.00 91.00 612 LYS A O 1
ATOM 4680 N N . VAL A 1 613 ? 14.454 34.882 -33.329 1.00 91.69 613 VAL A N 1
ATOM 4681 C CA . VAL A 1 613 ? 13.633 35.728 -32.450 1.00 91.69 613 VAL A CA 1
ATOM 4682 C C . VAL A 1 613 ? 13.989 37.199 -32.668 1.00 91.69 613 VAL A C 1
ATOM 4684 O O . VAL A 1 613 ? 14.933 37.714 -32.081 1.00 91.69 613 VAL A O 1
ATOM 4687 N N . GLY A 1 614 ? 13.236 37.881 -33.535 1.00 89.38 614 GLY A N 1
ATOM 4688 C CA . GLY A 1 614 ? 13.455 39.306 -33.823 1.00 89.38 614 GLY A CA 1
ATOM 4689 C C . GLY A 1 614 ? 12.958 40.257 -32.726 1.00 89.38 614 GLY A C 1
ATOM 4690 O O . GLY A 1 614 ? 13.559 41.302 -32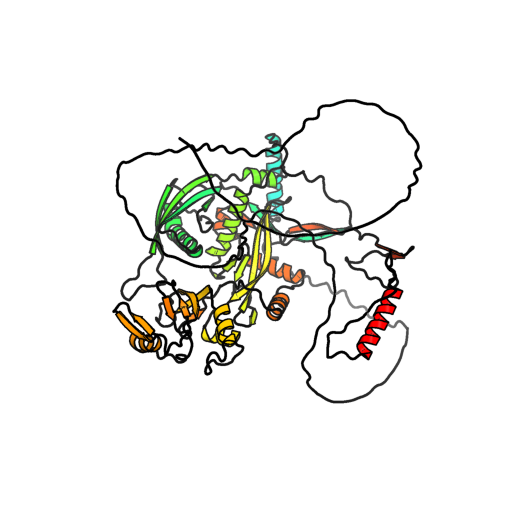.505 1.00 89.38 614 GLY A O 1
ATOM 4691 N N . ILE A 1 615 ? 11.868 39.902 -32.036 1.00 91.94 615 ILE A N 1
ATOM 4692 C CA . ILE A 1 615 ? 11.247 40.711 -30.977 1.00 91.94 615 ILE A CA 1
ATOM 4693 C C . ILE A 1 615 ? 10.839 39.780 -29.834 1.00 91.94 615 ILE A C 1
ATOM 4695 O O . ILE A 1 615 ? 10.189 38.760 -30.062 1.00 91.94 615 ILE A O 1
ATOM 4699 N N . TRP A 1 616 ? 11.200 40.146 -28.606 1.00 93.44 616 TRP A N 1
ATOM 4700 C CA . TRP A 1 616 ? 10.763 39.494 -27.374 1.00 93.44 616 TRP A CA 1
ATOM 4701 C C . TRP A 1 616 ? 10.732 40.513 -26.228 1.00 93.44 616 TRP A C 1
ATOM 4703 O O . TRP A 1 616 ? 11.310 41.594 -26.341 1.00 93.44 616 TRP A O 1
ATOM 4713 N N . ALA A 1 617 ? 10.054 40.177 -25.132 1.00 93.81 617 ALA A N 1
ATOM 4714 C CA . ALA A 1 617 ? 9.959 41.017 -23.943 1.00 93.81 617 ALA A CA 1
ATOM 4715 C C . ALA A 1 617 ? 10.149 40.178 -22.673 1.00 93.81 617 ALA A C 1
ATOM 4717 O O . ALA A 1 617 ? 9.782 39.002 -22.637 1.00 93.81 617 ALA A O 1
ATOM 4718 N N . CYS A 1 618 ? 10.691 40.795 -21.623 1.00 91.75 618 CYS A N 1
ATOM 4719 C CA . CYS A 1 618 ? 10.777 40.217 -20.286 1.00 91.75 618 CYS A CA 1
ATOM 4720 C C . CYS A 1 618 ? 9.818 40.969 -19.355 1.00 91.75 618 CYS A C 1
ATOM 4722 O O . CYS A 1 618 ? 9.840 42.197 -19.315 1.00 91.75 618 CYS A O 1
ATOM 4724 N N . VAL A 1 619 ? 8.985 40.240 -18.610 1.00 93.25 619 VAL A N 1
ATOM 4725 C CA . VAL A 1 619 ? 8.074 40.805 -17.604 1.00 93.25 619 VAL A CA 1
ATOM 4726 C C . VAL A 1 619 ? 8.425 40.185 -16.257 1.00 93.25 619 VAL A C 1
ATOM 4728 O O . VAL A 1 619 ? 8.222 38.990 -16.049 1.00 93.25 619 VAL A O 1
ATOM 4731 N N . ASN A 1 620 ? 8.986 40.990 -15.355 1.00 91.38 620 ASN A N 1
ATOM 4732 C CA . ASN A 1 620 ? 9.367 40.553 -14.016 1.00 91.38 620 ASN A CA 1
ATOM 4733 C C . ASN A 1 620 ? 8.220 40.796 -13.020 1.00 91.38 620 ASN A C 1
ATOM 4735 O O . ASN A 1 620 ? 7.798 41.933 -12.834 1.00 91.38 620 ASN A O 1
ATOM 4739 N N . PHE A 1 621 ? 7.764 39.736 -12.346 1.00 94.06 621 PHE A N 1
ATOM 4740 C CA . PHE A 1 621 ? 6.776 39.805 -11.258 1.00 94.06 621 PHE A CA 1
ATOM 4741 C C . PHE A 1 621 ? 7.414 39.720 -9.855 1.00 94.06 621 PHE A C 1
ATOM 4743 O O . PHE A 1 621 ? 6.706 39.776 -8.851 1.00 94.06 621 PHE A O 1
ATOM 4750 N N . CYS A 1 622 ? 8.739 39.567 -9.761 1.00 92.38 622 CYS A N 1
ATOM 4751 C CA . CYS A 1 622 ? 9.466 39.452 -8.500 1.00 92.38 622 CYS A CA 1
ATOM 4752 C C . CYS A 1 622 ? 9.958 40.823 -8.020 1.00 92.38 622 CYS A C 1
ATOM 4754 O O . CYS A 1 622 ? 10.906 41.378 -8.577 1.00 92.38 622 CYS A O 1
ATOM 4756 N N . ASN A 1 623 ? 9.373 41.316 -6.925 1.00 88.31 623 ASN A N 1
ATOM 4757 C CA . ASN A 1 623 ? 9.712 42.605 -6.301 1.00 88.31 623 ASN A CA 1
ATOM 4758 C C . ASN A 1 623 ? 11.144 42.683 -5.729 1.00 88.31 623 ASN A C 1
ATOM 4760 O O . ASN A 1 623 ? 11.600 43.763 -5.367 1.00 88.31 623 ASN A O 1
ATOM 4764 N N . GLU A 1 624 ? 11.833 41.547 -5.588 1.00 91.19 624 GLU A N 1
ATOM 4765 C CA . GLU A 1 624 ? 13.169 41.458 -4.979 1.00 91.19 624 GLU A CA 1
ATOM 4766 C C . GLU A 1 624 ? 14.320 41.532 -5.995 1.00 91.19 624 GLU A C 1
ATOM 4768 O O . GLU A 1 624 ? 15.466 41.744 -5.599 1.00 91.19 624 GLU A O 1
ATOM 4773 N N . LEU A 1 625 ? 14.032 41.353 -7.290 1.00 90.69 625 LEU A N 1
ATOM 4774 C CA . LEU A 1 625 ? 15.037 41.390 -8.353 1.00 90.69 625 LEU A CA 1
ATOM 4775 C C . LEU A 1 625 ? 15.226 42.818 -8.867 1.00 90.69 625 LEU A C 1
ATOM 4777 O O . LEU A 1 625 ? 14.256 43.489 -9.220 1.00 90.69 625 LEU A O 1
ATOM 4781 N N . THR A 1 626 ? 16.478 43.270 -8.954 1.00 90.69 626 THR A N 1
ATOM 4782 C CA . THR A 1 626 ? 16.797 44.589 -9.517 1.00 90.69 626 THR A CA 1
ATOM 4783 C C . THR A 1 626 ? 16.781 44.570 -11.046 1.00 90.69 626 THR A C 1
ATOM 4785 O O . THR A 1 626 ? 16.999 43.531 -11.676 1.00 90.69 626 THR A O 1
ATOM 4788 N N . GLU A 1 627 ? 16.574 45.737 -11.662 1.00 88.56 627 GLU A N 1
ATOM 4789 C CA . GLU A 1 627 ? 16.608 45.886 -13.123 1.00 88.56 627 GLU A CA 1
ATOM 4790 C C . GLU A 1 627 ? 17.937 45.387 -13.720 1.00 88.56 627 GLU A C 1
ATOM 4792 O O . GLU A 1 627 ? 17.929 44.651 -14.705 1.00 88.56 627 GLU A O 1
ATOM 4797 N N . ASP A 1 628 ? 19.071 45.674 -13.070 1.00 92.81 628 ASP A N 1
ATOM 4798 C CA . ASP A 1 628 ? 20.391 45.188 -13.491 1.00 92.81 628 ASP A CA 1
ATOM 4799 C C . ASP A 1 628 ? 20.488 43.657 -13.506 1.00 92.81 628 ASP A C 1
ATOM 4801 O O . ASP A 1 628 ? 21.050 43.076 -14.436 1.00 92.81 628 ASP A O 1
ATOM 4805 N N . GLN A 1 629 ? 19.918 42.973 -12.507 1.00 93.56 629 GLN A N 1
ATOM 4806 C CA . GLN A 1 629 ? 19.899 41.507 -12.463 1.00 93.56 629 GLN A CA 1
ATOM 4807 C C . GLN A 1 629 ? 19.067 40.931 -13.614 1.00 93.56 629 GLN A C 1
ATOM 4809 O O . GLN A 1 629 ? 19.509 39.993 -14.285 1.00 93.56 629 GLN A O 1
ATOM 4814 N N . VAL A 1 630 ? 17.900 41.526 -13.887 1.00 93.94 630 VAL A N 1
ATOM 4815 C CA . VAL A 1 630 ? 17.042 41.156 -15.022 1.00 93.94 630 VAL A CA 1
ATOM 4816 C C . VAL A 1 630 ? 17.766 41.415 -16.348 1.00 93.94 630 VAL A C 1
ATOM 4818 O O . VAL A 1 630 ? 17.765 40.551 -17.226 1.00 93.94 630 VAL A O 1
ATOM 4821 N N . ARG A 1 631 ? 18.466 42.546 -16.486 1.00 93.19 631 ARG A N 1
ATOM 4822 C CA . ARG A 1 631 ? 19.246 42.904 -17.680 1.00 93.19 631 ARG A CA 1
ATOM 4823 C C . ARG A 1 631 ? 20.414 41.945 -17.924 1.00 93.19 631 ARG A C 1
ATOM 4825 O O . ARG A 1 631 ? 20.605 41.504 -19.057 1.00 93.19 631 ARG A O 1
ATOM 4832 N N . ILE A 1 632 ? 21.152 41.563 -16.878 1.00 95.81 632 ILE A N 1
ATOM 4833 C CA . ILE A 1 632 ? 22.229 40.558 -16.953 1.00 95.81 632 ILE A CA 1
ATOM 4834 C C . ILE A 1 632 ? 21.669 39.190 -17.364 1.00 95.81 632 ILE A C 1
ATOM 4836 O O . ILE A 1 632 ? 22.267 38.515 -18.205 1.00 95.81 632 ILE A O 1
ATOM 4840 N N . PHE A 1 633 ? 20.525 38.779 -16.806 1.00 95.31 633 PHE A N 1
ATOM 4841 C CA . PHE A 1 633 ? 19.845 37.548 -17.212 1.00 95.31 633 PHE A CA 1
ATOM 4842 C C . PHE A 1 633 ? 19.443 37.589 -18.693 1.00 95.31 633 PHE A C 1
ATOM 4844 O O . PHE A 1 633 ? 19.777 36.666 -19.434 1.00 95.31 633 PHE A O 1
ATOM 4851 N N . CYS A 1 634 ? 18.809 38.674 -19.147 1.00 95.00 634 CYS A N 1
ATOM 4852 C CA . CYS A 1 634 ? 18.387 38.837 -20.539 1.00 95.00 634 CYS A CA 1
ATOM 4853 C C . CYS A 1 634 ? 19.572 38.810 -21.519 1.00 95.00 634 CYS A C 1
ATOM 4855 O O . CYS A 1 634 ? 19.493 38.158 -22.560 1.00 95.00 634 CYS A O 1
ATOM 4857 N N . GLY A 1 635 ? 20.690 39.458 -21.168 1.00 94.75 635 GLY A N 1
ATOM 4858 C CA . GLY A 1 635 ? 21.926 39.415 -21.953 1.00 94.75 635 GLY A CA 1
ATOM 4859 C C . GLY A 1 635 ? 22.484 37.996 -22.085 1.00 94.75 635 GLY A C 1
ATOM 4860 O O . GLY A 1 635 ? 22.685 37.515 -23.199 1.00 94.75 635 GLY A O 1
ATOM 4861 N N . LYS A 1 636 ? 22.644 37.286 -20.959 1.00 96.06 636 LYS A N 1
ATOM 4862 C CA . LYS A 1 636 ? 23.127 35.892 -20.941 1.00 96.06 636 LYS A CA 1
ATOM 4863 C C . LYS A 1 636 ? 22.191 34.931 -21.674 1.00 96.06 636 LYS A C 1
ATOM 4865 O O . LYS A 1 636 ? 22.659 34.014 -22.342 1.00 96.06 636 LYS A O 1
ATOM 4870 N N . LEU A 1 637 ? 20.876 35.130 -21.569 1.00 95.00 637 LEU A N 1
ATOM 4871 C CA . LEU A 1 637 ? 19.888 34.326 -22.286 1.00 95.00 637 LEU A CA 1
ATOM 4872 C C . LEU A 1 637 ? 20.016 34.521 -23.804 1.00 95.00 637 LEU A C 1
ATOM 4874 O O . LEU A 1 637 ? 20.026 33.539 -24.538 1.00 95.00 637 LEU A O 1
ATOM 4878 N N . SER A 1 638 ? 20.181 35.763 -24.268 1.00 92.88 638 SER A N 1
ATOM 4879 C CA . SER A 1 638 ? 20.390 36.088 -25.687 1.00 92.88 638 SER A CA 1
ATOM 4880 C C . SER A 1 638 ? 21.695 35.495 -26.244 1.00 92.88 638 SER A C 1
ATOM 4882 O O . SER A 1 638 ? 21.705 34.882 -27.315 1.00 92.88 638 SER A O 1
ATOM 4884 N N . GLU A 1 639 ? 22.790 35.595 -25.483 1.00 92.69 639 GLU A N 1
ATOM 4885 C CA . GLU A 1 639 ? 24.090 34.995 -25.818 1.00 92.69 639 GLU A CA 1
ATOM 4886 C C . GLU A 1 639 ? 23.996 33.462 -25.929 1.00 92.69 639 GLU A C 1
ATOM 4888 O O . GLU A 1 639 ? 24.468 32.863 -26.903 1.00 92.69 639 GLU A O 1
ATOM 4893 N N . MET A 1 640 ? 23.325 32.815 -24.970 1.00 92.50 640 MET A N 1
ATOM 4894 C CA . MET A 1 640 ? 23.117 31.365 -24.968 1.00 92.50 640 MET A CA 1
ATOM 4895 C C . MET A 1 640 ? 22.201 30.897 -26.108 1.00 92.50 640 MET A C 1
ATOM 4897 O O . MET A 1 640 ? 22.497 29.872 -26.728 1.00 92.50 640 MET A O 1
ATOM 4901 N N . SER A 1 641 ? 21.141 31.643 -26.433 1.00 91.94 641 SER A N 1
ATOM 4902 C CA . SER A 1 641 ? 20.278 31.389 -27.598 1.00 91.94 641 SER A CA 1
ATOM 4903 C C . SER A 1 641 ? 21.082 31.470 -28.899 1.00 91.94 641 SER A C 1
ATOM 4905 O O . SER A 1 641 ? 21.190 30.474 -29.615 1.00 91.94 641 SER A O 1
ATOM 4907 N N . SER A 1 642 ? 21.815 32.566 -29.116 1.00 89.00 642 SER A N 1
ATOM 4908 C CA . SER A 1 642 ? 22.696 32.755 -30.283 1.00 89.00 642 SER A CA 1
ATOM 4909 C C . SER A 1 642 ? 23.728 31.624 -30.435 1.00 89.00 642 SER A C 1
ATOM 4911 O O . SER A 1 642 ? 23.972 31.102 -31.534 1.00 89.00 642 SER A O 1
ATOM 4913 N N . THR A 1 643 ? 24.317 31.200 -29.311 1.00 90.06 643 THR A N 1
ATOM 4914 C CA . THR A 1 643 ? 25.287 30.096 -29.243 1.00 90.06 643 THR A CA 1
ATOM 4915 C C . THR A 1 643 ? 24.653 28.748 -29.585 1.00 90.06 643 THR A C 1
ATOM 4917 O O . THR A 1 643 ? 25.254 27.958 -30.313 1.00 90.06 643 THR A O 1
ATOM 4920 N N . THR A 1 644 ? 23.428 28.496 -29.116 1.00 91.44 644 THR A N 1
ATOM 4921 C CA . THR A 1 644 ? 22.663 27.263 -29.379 1.00 91.44 644 THR A CA 1
ATOM 4922 C C . THR A 1 644 ? 21.842 27.306 -30.675 1.00 91.44 644 THR A C 1
ATOM 4924 O O . THR A 1 644 ? 21.291 26.280 -31.074 1.00 91.44 644 THR A O 1
ATOM 4927 N N . GLY A 1 645 ? 21.852 28.429 -31.398 1.00 88.12 645 GLY A N 1
ATOM 4928 C CA . GLY A 1 645 ? 21.260 28.589 -32.727 1.00 88.12 645 GLY A CA 1
ATOM 4929 C C . GLY A 1 645 ? 19.779 28.969 -32.727 1.00 88.12 645 GLY A C 1
ATOM 4930 O O . GLY A 1 645 ? 19.043 28.417 -33.538 1.00 88.12 645 GLY A O 1
ATOM 4931 N N . VAL A 1 646 ? 19.364 29.870 -31.832 1.00 85.75 646 VAL A N 1
ATOM 4932 C CA . VAL A 1 646 ? 18.008 30.445 -31.702 1.00 85.75 646 VAL A CA 1
ATOM 4933 C C . VAL A 1 646 ? 18.090 31.974 -31.693 1.00 85.75 646 VAL A C 1
ATOM 4935 O O . VAL A 1 646 ? 19.075 32.467 -31.099 1.00 85.75 646 VAL A O 1
#

Secondary structure (DSSP, 8-state):
------------------------------------------------------------------------------------------------------------PPP------------------------------------PPPTTSTT--SS-HHHHHHHHHHHHHHHHHHTT-PPSPPSSPPP------SEEEEEEEEEEEEEE----EEEEEEEEESPPSSHHHHHHHHHHHHHHHTTTTTTT---EE-SSSEEEEES--S-SEEEEEEEE--SS--STT----EEEEEEEEEEEEE--HHHHHHHTT------HHHHHHHHHHHHHIIIII-GGGT-EEETTEEEESSSSPPEEEETTEEEEEEEEEEEEEETTEEEEEEEEEEEEEEPPEEHHHHHHHHHT-S--TT---SHHHHHHHHHHHTT-EEEE-TTTT---EEEEEEEEEEETTT-EEE-TTS-EEEHHHHHHHHS----TTTTSEEEEEE-SSSEEEE-GGGEEEPS-EE--SPPPHHHHHHHHHHH---HHHHHHHHHHHHHHHTGGG-HHHHHHTEEEEEEEEEEEEEEPPPPPEE-STT-EE--BTTB---TT---SS-------------TTS-HHHHHHHHHHHHHHHHHHT-